Protein AF-0000000087275016 (afdb_homodimer)

Organism: Triticum turgidum subsp. durum (NCBI:txid4567)

Solvent-accessible surface area (backbone atoms only — not comparable to full-atom values): 24803 Å² total; per-residue (Å²): 133,80,79,69,76,72,73,69,69,80,67,34,17,30,81,86,66,43,76,57,46,81,90,62,28,23,41,68,81,20,29,52,20,44,38,41,22,47,18,24,41,38,20,22,51,48,24,50,64,70,46,42,41,56,41,35,29,57,52,32,39,38,55,64,70,57,16,50,46,51,47,40,49,46,55,31,45,19,39,54,33,22,61,49,23,42,50,45,16,44,30,68,57,8,34,69,51,35,32,53,55,22,45,50,40,20,31,52,11,26,46,46,41,15,50,42,57,60,36,68,87,40,40,33,72,88,44,64,66,74,55,41,67,77,69,57,58,46,46,56,67,69,36,39,48,54,49,50,52,18,51,49,31,29,24,51,8,50,6,25,21,52,48,26,49,58,50,43,37,48,49,18,48,47,68,86,35,52,27,58,60,52,46,51,46,54,53,48,42,51,49,29,45,36,50,12,42,34,47,8,44,61,48,42,38,47,46,23,74,72,68,31,58,26,54,33,29,42,50,24,22,49,31,31,47,52,11,50,50,30,43,58,71,23,41,84,21,35,34,36,58,68,42,75,40,74,59,59,66,61,60,53,50,54,54,52,50,56,70,70,95,134,80,77,69,76,72,72,70,72,80,66,37,17,31,81,84,66,44,76,57,46,80,90,62,27,23,42,68,79,19,29,53,22,44,38,41,23,47,20,24,40,38,20,24,50,46,26,51,62,70,47,41,42,57,41,34,27,55,53,33,39,37,55,63,70,56,17,51,47,50,47,39,48,46,55,32,45,19,38,53,33,21,60,49,24,42,51,45,15,43,29,69,58,8,36,69,52,35,32,54,55,23,45,49,40,20,31,50,11,27,47,45,42,14,52,44,56,59,37,68,88,41,41,32,70,90,41,66,65,74,52,43,68,78,70,56,56,48,46,55,67,71,37,40,46,54,50,51,50,16,49,50,31,28,24,50,8,50,7,25,21,52,46,26,49,58,51,43,38,48,49,19,47,48,70,85,35,51,27,57,59,51,46,52,48,55,53,46,43,51,49,28,46,35,49,13,41,34,46,8,44,62,49,42,38,47,45,22,73,73,68,32,58,26,55,32,29,41,52,25,22,50,30,31,48,52,12,50,50,30,44,59,70,22,41,84,20,35,35,37,57,68,41,78,39,74,58,58,65,63,59,54,51,53,55,51,50,57,72,69,96

Structure (mmCIF, N/CA/C/O backbone):
data_AF-0000000087275016-model_v1
#
loop_
_entity.id
_entity.type
_entity.pdbx_description
1 polymer 'Uncharacterized protein'
#
loop_
_atom_site.group_PDB
_atom_site.id
_atom_site.type_symbol
_atom_site.label_atom_id
_atom_site.label_alt_id
_atom_site.label_comp_id
_atom_site.label_asym_id
_atom_site.label_entity_id
_atom_site.label_seq_id
_atom_site.pdbx_PDB_ins_code
_atom_site.Cartn_x
_atom_site.Cartn_y
_atom_site.Cartn_z
_atom_site.occupancy
_atom_site.B_iso_or_equiv
_atom_site.auth_seq_id
_atom_site.auth_comp_id
_atom_site.auth_asym_id
_atom_site.auth_atom_id
_atom_site.pdbx_PDB_model_num
ATOM 1 N N . MET A 1 1 ? -14.906 48.719 -1.878 1 27.31 1 MET A N 1
ATOM 2 C CA . MET A 1 1 ? -15.641 47.531 -1.493 1 27.31 1 MET A CA 1
ATOM 3 C C . MET A 1 1 ? -14.688 46.375 -1.229 1 27.31 1 MET A C 1
ATOM 5 O O . MET A 1 1 ? -13.93 45.969 -2.113 1 27.31 1 MET A O 1
ATOM 9 N N . ASP A 1 2 ? -14.109 46.25 -0.047 1 27.53 2 ASP A N 1
ATOM 10 C CA . ASP A 1 2 ? -13.055 45.438 0.555 1 27.53 2 ASP A CA 1
ATOM 11 C C . ASP A 1 2 ? -13.312 43.938 0.348 1 27.53 2 ASP A C 1
ATOM 13 O O . ASP A 1 2 ? -14.352 43.438 0.75 1 27.53 2 ASP A O 1
ATOM 17 N N . VAL A 1 3 ? -13.039 43.406 -0.746 1 32.91 3 VAL A N 1
ATOM 18 C CA . VAL A 1 3 ? -13.117 42 -1.053 1 32.91 3 VAL A CA 1
ATOM 19 C C . VAL A 1 3 ? -12.625 41.188 0.146 1 32.91 3 VAL A C 1
ATOM 21 O O . VAL A 1 3 ? -11.43 41.125 0.427 1 32.91 3 VAL A O 1
ATOM 24 N N . GLU A 1 4 ? -13.188 41.375 1.378 1 32.53 4 GLU A N 1
ATOM 25 C CA . GLU A 1 4 ? -13.023 40.5 2.527 1 32.53 4 GLU A CA 1
ATOM 26 C C . GLU A 1 4 ? -12.945 39.031 2.09 1 32.53 4 GLU A C 1
ATOM 28 O O . GLU A 1 4 ? -13.898 38.5 1.509 1 32.53 4 GLU A O 1
ATOM 33 N N . SER A 1 5 ? -11.891 38.625 1.49 1 34.88 5 SER A N 1
ATOM 34 C CA . SER A 1 5 ? -11.555 37.25 1.183 1 34.88 5 SER A CA 1
ATOM 35 C C . SER A 1 5 ? -12.188 36.281 2.189 1 34.88 5 SER A C 1
ATOM 37 O O . SER A 1 5 ? -11.82 36.281 3.367 1 34.88 5 SER A O 1
ATOM 39 N N . SER A 1 6 ? -13.461 36.188 2.357 1 35.12 6 SER A N 1
ATOM 40 C CA . SER A 1 6 ? -14.273 35.25 3.143 1 35.12 6 SER A CA 1
ATOM 41 C C . SER A 1 6 ? -13.586 33.906 3.277 1 35.12 6 SER A C 1
ATOM 43 O O . SER A 1 6 ? -13.594 33.094 2.34 1 35.12 6 SER A O 1
ATOM 45 N N . ALA A 1 7 ? -12.414 33.812 3.617 1 39.22 7 ALA A N 1
ATOM 46 C CA . ALA A 1 7 ? -11.883 32.594 4.211 1 39.22 7 ALA A CA 1
ATOM 47 C C . ALA A 1 7 ? -12.977 31.828 4.938 1 39.22 7 ALA A C 1
ATOM 49 O O . ALA A 1 7 ? -13.367 32.188 6.051 1 39.22 7 ALA A O 1
ATOM 50 N N . ALA A 1 8 ? -14.023 31.516 4.363 1 40.09 8 ALA A N 1
ATOM 51 C CA . ALA A 1 8 ? -15.102 30.672 4.887 1 40.09 8 ALA A CA 1
ATOM 52 C C . ALA A 1 8 ? -14.562 29.641 5.883 1 40.09 8 ALA A C 1
ATOM 54 O O . ALA A 1 8 ? -13.703 28.828 5.535 1 40.09 8 ALA A O 1
ATOM 55 N N . HIS A 1 9 ? -14.273 29.891 7.039 1 47.38 9 HIS A N 1
ATOM 56 C CA . HIS A 1 9 ? -13.953 29.062 8.195 1 47.38 9 HIS A CA 1
ATOM 57 C C . HIS A 1 9 ? -14.688 27.734 8.125 1 47.38 9 HIS A C 1
ATOM 59 O O . HIS A 1 9 ? -15.898 27.672 8.328 1 47.38 9 HIS A O 1
ATOM 65 N N . GLU A 1 10 ? -14.414 26.984 7.098 1 56.59 10 GLU A N 1
ATOM 66 C CA . GLU A 1 10 ? -15.047 25.672 6.961 1 56.59 10 GLU A CA 1
ATOM 67 C C . GLU A 1 10 ? -15.25 25.016 8.32 1 56.59 10 GLU A C 1
ATOM 69 O O . GLU A 1 10 ? -14.289 24.703 9.023 1 56.59 10 GLU A O 1
ATOM 74 N N . VAL A 1 11 ? -16.312 25.391 8.977 1 67.38 11 VAL A N 1
ATOM 75 C CA . VAL A 1 11 ? -16.734 24.969 10.312 1 67.38 11 VAL A CA 1
ATOM 76 C C . VAL A 1 11 ? -16.875 23.453 10.344 1 67.38 11 VAL A C 1
ATOM 78 O O . VAL A 1 11 ? -17.625 22.875 9.555 1 67.38 11 VAL A O 1
ATOM 81 N N . SER A 1 12 ? -16.016 22.781 10.953 1 80.94 12 SER A N 1
ATOM 82 C CA . SER A 1 12 ? -16.109 21.344 11.219 1 80.94 12 SER A CA 1
ATOM 83 C C . SER A 1 12 ? -17.281 21.031 12.156 1 80.94 12 SER A C 1
ATOM 85 O O . SER A 1 12 ? -17.672 21.875 12.961 1 80.94 12 SER A O 1
ATOM 87 N N . VAL A 1 13 ? -17.984 19.953 11.852 1 83.94 13 VAL A N 1
ATOM 88 C CA . VAL A 1 13 ? -19.141 19.562 12.641 1 83.94 13 VAL A CA 1
ATOM 89 C C . VAL A 1 13 ? -18.906 18.172 13.25 1 83.94 13 VAL A C 1
ATOM 91 O O . VAL A 1 13 ? -18.062 17.422 12.773 1 83.94 13 VAL A O 1
ATOM 94 N N . ASP A 1 14 ? -19.594 17.922 14.344 1 83.5 14 ASP A N 1
ATOM 95 C CA . ASP A 1 14 ? -19.531 16.594 14.93 1 83.5 14 ASP A CA 1
ATOM 96 C C . ASP A 1 14 ? -20.406 15.609 14.164 1 83.5 14 ASP A C 1
ATOM 98 O O . ASP A 1 14 ? -20.922 15.938 13.094 1 83.5 14 ASP A O 1
ATOM 102 N N . TRP A 1 15 ? -20.5 14.398 14.68 1 80.75 15 TRP A N 1
ATOM 103 C CA . TRP A 1 15 ? -21.188 13.359 13.93 1 80.75 15 TRP A CA 1
ATOM 104 C C . TRP A 1 15 ? -22.688 13.633 13.883 1 80.75 15 TRP A C 1
ATOM 106 O O . TRP A 1 15 ? -23.391 13.102 13.016 1 80.75 15 TRP A O 1
ATOM 116 N N . ARG A 1 16 ? -23.125 14.477 14.75 1 78 16 ARG A N 1
ATOM 117 C CA . ARG A 1 16 ? -24.531 14.844 14.773 1 78 16 ARG A CA 1
ATOM 118 C C . ARG A 1 16 ? -24.797 16.109 13.969 1 78 16 ARG A C 1
ATOM 120 O O . ARG A 1 16 ? -25.922 16.594 13.898 1 78 16 ARG A O 1
ATOM 127 N N . GLY A 1 17 ? -23.781 16.688 13.453 1 79.94 17 GLY A N 1
ATOM 128 C CA . GLY A 1 17 ? -23.938 17.875 12.625 1 79.94 17 GLY A CA 1
ATOM 129 C C . GLY A 1 17 ? -23.812 19.172 13.414 1 79.94 17 GLY A C 1
ATOM 130 O O . GLY A 1 17 ? -24.141 20.25 12.906 1 79.94 17 GLY A O 1
ATOM 131 N N . ARG A 1 18 ? -23.453 19.078 14.711 1 82.69 18 ARG A N 1
ATOM 132 C CA . ARG A 1 18 ? -23.281 20.25 15.555 1 82.69 18 ARG A CA 1
ATOM 133 C C . ARG A 1 18 ? -21.859 20.797 15.445 1 82.69 18 ARG A C 1
ATOM 135 O O . ARG A 1 18 ? -20.922 20.047 15.133 1 82.69 18 ARG A O 1
ATOM 142 N N . PRO A 1 19 ? -21.734 22.078 15.609 1 85.44 19 PRO A N 1
ATOM 143 C CA . PRO A 1 19 ? -20.391 22.656 15.531 1 85.44 19 PRO A CA 1
ATOM 144 C C . PRO A 1 19 ? -19.422 22.031 16.531 1 85.44 19 PRO A C 1
ATOM 146 O O . PRO A 1 19 ? -19.812 21.703 17.656 1 85.44 19 PRO A O 1
ATOM 149 N N . CYS A 1 20 ? -18.188 21.922 16.156 1 86.19 20 CYS A N 1
ATOM 150 C CA . CYS A 1 20 ? -17.172 21.266 16.969 1 86.19 20 CYS A CA 1
ATOM 151 C C . CYS A 1 20 ? -16.656 22.203 18.062 1 86.19 20 CYS A C 1
ATOM 153 O O . CYS A 1 20 ? -16.609 23.422 17.875 1 86.19 20 CYS A O 1
ATOM 155 N N . GLU A 1 21 ? -16.312 21.609 19.141 1 83.94 21 GLU A N 1
ATOM 156 C CA . GLU A 1 21 ? -15.656 22.312 20.234 1 83.94 21 GLU A CA 1
ATOM 157 C C . GLU A 1 21 ? -14.156 22.031 20.25 1 83.94 21 GLU A C 1
ATOM 159 O O . GLU A 1 21 ? -13.742 20.875 20.281 1 83.94 21 GLU A O 1
ATOM 164 N N . PRO A 1 22 ? -13.352 22.984 20.156 1 75.81 22 PRO A N 1
ATOM 165 C CA . PRO A 1 22 ? -11.898 22.812 20.062 1 75.81 22 PRO A CA 1
ATOM 166 C C . PRO A 1 22 ? -11.344 21.906 21.156 1 75.81 22 PRO A C 1
ATOM 168 O O . PRO A 1 22 ? -10.414 21.141 20.906 1 75.81 22 PRO A O 1
ATOM 171 N N . GLY A 1 23 ? -11.789 21.891 22.312 1 77.5 23 GLY A N 1
ATOM 172 C CA . GLY A 1 23 ? -11.25 21.078 23.391 1 77.5 23 GLY A CA 1
ATOM 173 C C . GLY A 1 23 ? -11.797 19.656 23.406 1 77.5 23 GLY A C 1
ATOM 174 O O . GLY A 1 23 ? -11.188 18.75 23.984 1 77.5 23 GLY A O 1
ATOM 175 N N . ARG A 1 24 ? -12.773 19.469 22.719 1 85.31 24 ARG A N 1
ATOM 176 C CA . ARG A 1 24 ? -13.438 18.172 22.797 1 85.31 24 ARG A CA 1
ATOM 177 C C . ARG A 1 24 ? -13.297 17.391 21.5 1 85.31 24 ARG A C 1
ATOM 179 O O . ARG A 1 24 ? -13.297 16.156 21.484 1 85.31 24 ARG A O 1
ATOM 186 N N . HIS A 1 25 ? -13.133 18.125 20.484 1 90.81 25 HIS A N 1
ATOM 187 C CA . HIS A 1 25 ? -13.133 17.469 19.172 1 90.81 25 HIS A CA 1
ATOM 188 C C . HIS A 1 25 ? -11.812 17.688 18.453 1 90.81 25 HIS A C 1
ATOM 190 O O . HIS A 1 25 ? -11.25 18.781 18.484 1 90.81 25 HIS A O 1
ATOM 196 N N . GLY A 1 26 ? -11.398 16.531 17.906 1 89.56 26 GLY A N 1
ATOM 197 C CA . GLY A 1 26 ? -10.203 16.641 17.094 1 89.56 26 GLY A CA 1
ATOM 198 C C . GLY A 1 26 ? -8.93 16.297 17.844 1 89.56 26 GLY A C 1
ATOM 199 O O . GLY A 1 26 ? -8.984 15.734 18.938 1 89.56 26 GLY A O 1
ATOM 200 N N . GLY A 1 27 ? -7.816 16.5 17.109 1 89.69 27 GLY A N 1
ATOM 201 C CA . GLY A 1 27 ? -6.52 16.203 17.688 1 89.69 27 GLY A CA 1
ATOM 202 C C . GLY A 1 27 ? -6.16 14.727 17.656 1 89.69 27 GLY A C 1
ATOM 203 O O . GLY A 1 27 ? -6.805 13.953 16.938 1 89.69 27 GLY A O 1
ATOM 204 N N . MET A 1 28 ? -5.164 14.445 18.391 1 90.38 28 MET A N 1
ATOM 205 C CA . MET A 1 28 ? -4.66 13.078 18.375 1 90.38 28 MET A CA 1
ATOM 206 C C . MET A 1 28 ? -5.652 12.125 19.047 1 90.38 28 MET A C 1
ATOM 208 O O . MET A 1 28 ? -5.738 10.953 18.688 1 90.38 28 MET A O 1
ATOM 212 N N . ARG A 1 29 ? -6.43 12.641 19.953 1 92.31 29 ARG A N 1
ATOM 213 C CA . ARG A 1 29 ? -7.426 11.828 20.641 1 92.31 29 ARG A CA 1
ATOM 214 C C . ARG A 1 29 ? -8.445 11.258 19.656 1 92.31 29 ARG A C 1
ATOM 216 O O . ARG A 1 29 ? -8.875 10.117 19.797 1 92.31 29 ARG A O 1
ATOM 223 N N . ALA A 1 30 ? -8.797 11.977 18.688 1 94.31 30 ALA A N 1
ATOM 224 C CA . ALA A 1 30 ? -9.727 11.539 17.656 1 94.31 30 ALA A CA 1
ATOM 225 C C . ALA A 1 30 ? -8.992 10.758 16.562 1 94.31 30 ALA A C 1
ATOM 227 O O . ALA A 1 30 ? -9.477 9.719 16.109 1 94.31 30 ALA A O 1
ATOM 228 N N . ALA A 1 31 ? -7.832 11.18 16.234 1 94.31 31 ALA A N 1
ATOM 229 C CA . ALA A 1 31 ? -7.094 10.648 15.086 1 94.31 31 ALA A CA 1
ATOM 230 C C . ALA A 1 31 ? -6.617 9.219 15.359 1 94.31 31 ALA A C 1
ATOM 232 O O . ALA A 1 31 ? -6.414 8.445 14.43 1 94.31 31 ALA A O 1
ATOM 233 N N . VAL A 1 32 ? -6.477 8.844 16.609 1 95.75 32 VAL A N 1
ATOM 234 C CA . VAL A 1 32 ? -5.992 7.516 16.953 1 95.75 32 VAL A CA 1
ATOM 235 C C . VAL A 1 32 ? -7.008 6.461 16.516 1 95.75 32 VAL A C 1
ATOM 237 O O . VAL A 1 32 ? -6.641 5.336 16.188 1 95.75 32 VAL A O 1
ATOM 240 N N . PHE A 1 33 ? -8.258 6.773 16.5 1 97.12 33 PHE A N 1
ATOM 241 C CA . PHE A 1 33 ? -9.289 5.84 16.078 1 97.12 33 PHE A CA 1
ATOM 242 C C . PHE A 1 33 ? -9.234 5.613 14.57 1 97.12 33 PHE A C 1
ATOM 244 O O . PHE A 1 33 ? -9.562 4.527 14.086 1 97.12 33 PHE A O 1
ATOM 251 N N . VAL A 1 34 ? -8.82 6.625 13.859 1 97 34 VAL A N 1
ATOM 252 C CA . VAL A 1 34 ? -8.641 6.5 12.422 1 97 34 VAL A CA 1
ATOM 253 C C . VAL A 1 34 ? -7.438 5.602 12.133 1 97 34 VAL A C 1
ATOM 255 O O . VAL A 1 34 ? -7.48 4.773 11.211 1 97 34 VAL A O 1
ATOM 258 N N . LEU A 1 35 ? -6.41 5.734 12.953 1 97 35 LEU A N 1
ATOM 259 C CA . LEU A 1 35 ? -5.254 4.855 12.82 1 97 35 LEU A CA 1
ATOM 260 C C . LEU A 1 35 ? -5.648 3.4 13.055 1 97 35 LEU A C 1
ATOM 262 O O . LEU A 1 35 ? -5.102 2.496 12.414 1 97 35 LEU A O 1
ATOM 266 N N . GLY A 1 36 ? -6.574 3.252 13.945 1 97.44 36 GLY A N 1
ATOM 267 C CA . GLY A 1 36 ? -7.039 1.907 14.242 1 97.44 36 GLY A CA 1
ATOM 268 C C . GLY A 1 36 ? -7.695 1.224 13.055 1 97.44 36 GLY A C 1
ATOM 269 O O . GLY A 1 36 ? -7.336 0.097 12.711 1 97.44 36 GLY A O 1
ATOM 270 N N . ILE A 1 37 ? -8.609 1.886 12.414 1 98.06 37 ILE A N 1
ATOM 271 C CA . ILE A 1 37 ? -9.273 1.249 11.289 1 98.06 37 ILE A CA 1
ATOM 272 C C . ILE A 1 37 ? -8.289 1.071 10.133 1 98.06 37 ILE A C 1
ATOM 274 O O . ILE A 1 37 ? -8.367 0.091 9.391 1 98.06 37 ILE A O 1
ATOM 278 N N . GLN A 1 38 ? -7.387 1.955 10.055 1 97.44 38 GLN A N 1
ATOM 279 C CA . GLN A 1 38 ? -6.371 1.818 9.016 1 97.44 38 GLN A CA 1
ATOM 280 C C . GLN A 1 38 ? -5.566 0.534 9.195 1 97.44 38 GLN A C 1
ATOM 282 O O . GLN A 1 38 ? -5.395 -0.237 8.25 1 97.44 38 GLN A O 1
ATOM 287 N N . ALA A 1 39 ? -5.133 0.303 10.344 1 97.25 39 ALA A N 1
ATOM 288 C CA . ALA A 1 39 ? -4.32 -0.879 10.617 1 97.25 39 ALA A CA 1
ATOM 289 C C . ALA A 1 39 ? -5.105 -2.158 10.352 1 97.25 39 ALA A C 1
ATOM 291 O O . ALA A 1 39 ? -4.613 -3.072 9.688 1 97.25 39 ALA A O 1
ATOM 292 N N . PHE A 1 40 ? -6.293 -2.166 10.781 1 97.81 40 PHE A N 1
ATOM 293 C CA . PHE A 1 40 ? -7.098 -3.375 10.672 1 97.81 40 PHE A CA 1
ATOM 294 C C . PHE A 1 40 ? -7.527 -3.607 9.227 1 97.81 40 PHE A C 1
ATOM 296 O O . PHE A 1 40 ? -7.582 -4.75 8.766 1 97.81 40 PHE A O 1
ATOM 303 N N . GLU A 1 41 ? -7.867 -2.58 8.586 1 97.81 41 GLU A N 1
ATOM 304 C CA . GLU A 1 41 ? -8.258 -2.709 7.184 1 97.81 41 GLU A CA 1
ATOM 305 C C . GLU A 1 41 ? -7.102 -3.201 6.324 1 97.81 41 GLU A C 1
ATOM 307 O O . GLU A 1 41 ? -7.281 -4.062 5.461 1 97.81 41 GLU A O 1
ATOM 312 N N . ILE A 1 42 ? -5.926 -2.666 6.559 1 97.12 42 ILE A N 1
ATOM 313 C CA . ILE A 1 42 ? -4.75 -3.076 5.801 1 97.12 42 ILE A CA 1
ATOM 314 C C . ILE A 1 42 ? -4.426 -4.539 6.094 1 97.12 42 ILE A C 1
ATOM 316 O O . ILE A 1 42 ? -4.082 -5.301 5.188 1 97.12 42 ILE A O 1
ATOM 320 N N . MET A 1 43 ? -4.531 -4.859 7.32 1 96.62 43 MET A N 1
ATOM 321 C CA . MET A 1 43 ? -4.309 -6.246 7.711 1 96.62 43 MET A CA 1
ATOM 322 C C . MET A 1 43 ? -5.242 -7.184 6.957 1 96.62 43 MET A C 1
ATOM 324 O O . MET A 1 43 ? -4.809 -8.211 6.43 1 96.62 43 MET A O 1
ATOM 328 N N . ALA A 1 44 ? -6.461 -6.801 6.891 1 96.25 44 ALA A N 1
ATOM 329 C CA . ALA A 1 44 ? -7.48 -7.637 6.254 1 96.25 44 ALA A CA 1
ATOM 330 C C . ALA A 1 44 ? -7.238 -7.746 4.75 1 96.25 44 ALA A C 1
ATOM 332 O O . ALA A 1 44 ? -7.207 -8.844 4.199 1 96.25 44 ALA A O 1
ATOM 333 N N . ILE A 1 45 ? -7.023 -6.672 4.121 1 95.88 45 ILE A N 1
ATOM 334 C CA . ILE A 1 45 ? -6.945 -6.633 2.664 1 95.88 45 ILE A CA 1
ATOM 335 C C . ILE A 1 45 ? -5.613 -7.223 2.203 1 95.88 45 ILE A C 1
ATOM 337 O O . ILE A 1 45 ? -5.547 -7.898 1.175 1 95.88 45 ILE A O 1
ATOM 341 N N . ALA A 1 46 ? -4.574 -6.953 2.893 1 93.88 46 ALA A N 1
ATOM 342 C CA . ALA A 1 46 ? -3.258 -7.465 2.52 1 93.88 46 ALA A CA 1
ATOM 343 C C . ALA A 1 46 ? -3.219 -8.984 2.594 1 93.88 46 ALA A C 1
ATOM 345 O O . ALA A 1 46 ? -2.621 -9.641 1.736 1 93.88 46 ALA A O 1
ATOM 346 N N . ALA A 1 47 ? -3.812 -9.477 3.576 1 90.44 47 ALA A N 1
ATOM 347 C CA . ALA A 1 47 ? -3.834 -10.922 3.734 1 90.44 47 ALA A CA 1
ATOM 348 C C . ALA A 1 47 ? -4.582 -11.594 2.584 1 90.44 47 ALA A C 1
ATOM 350 O O . ALA A 1 47 ? -4.094 -12.555 1.995 1 90.44 47 ALA A O 1
ATOM 351 N N . VAL A 1 48 ? -5.691 -11.07 2.262 1 89.62 48 VAL A N 1
ATOM 352 C CA . VAL A 1 48 ? -6.516 -11.633 1.193 1 89.62 48 VAL A CA 1
ATOM 353 C C . VAL A 1 48 ? -5.816 -11.445 -0.151 1 89.62 48 VAL A C 1
ATOM 355 O O . VAL A 1 48 ? -5.766 -12.367 -0.966 1 89.62 48 VAL A O 1
ATOM 358 N N . GLY A 1 49 ? -5.23 -10.281 -0.321 1 89.88 49 GLY A N 1
ATOM 359 C CA . GLY A 1 49 ? -4.539 -10.008 -1.57 1 89.88 49 GLY A CA 1
ATOM 360 C C . GLY A 1 49 ? -3.359 -10.93 -1.814 1 89.88 49 GLY A C 1
ATOM 361 O O . GLY A 1 49 ? -3.121 -11.352 -2.947 1 89.88 49 GLY A O 1
ATOM 362 N N . ASN A 1 50 ? -2.699 -11.266 -0.804 1 87 50 ASN A N 1
ATOM 363 C CA . ASN A 1 50 ? -1.495 -12.078 -0.928 1 87 50 ASN A CA 1
ATOM 364 C C . ASN A 1 50 ? -1.832 -13.539 -1.218 1 87 50 ASN A C 1
ATOM 366 O O . ASN A 1 50 ? -1.08 -14.227 -1.91 1 87 50 ASN A O 1
ATOM 370 N N . ASN A 1 51 ? -2.934 -14.047 -0.774 1 87 51 ASN A N 1
ATOM 371 C CA . ASN A 1 51 ? -3.258 -15.461 -0.93 1 87 51 ASN A CA 1
ATOM 372 C C . ASN A 1 51 ? -4.324 -15.68 -2.002 1 87 51 ASN A C 1
ATOM 374 O O . ASN A 1 51 ? -4.746 -16.812 -2.244 1 87 51 ASN A O 1
ATOM 378 N N . LEU A 1 52 ? -4.699 -14.672 -2.635 1 89.88 52 LEU A N 1
ATOM 379 C CA . LEU A 1 52 ? -5.793 -14.758 -3.592 1 89.88 52 LEU A CA 1
ATOM 380 C C . LEU A 1 52 ? -5.422 -15.664 -4.762 1 89.88 52 LEU A C 1
ATOM 382 O O . LEU A 1 52 ? -6.242 -16.453 -5.227 1 89.88 52 LEU A O 1
ATOM 386 N N . ILE A 1 53 ? -4.207 -15.586 -5.184 1 87.94 53 ILE A N 1
ATOM 387 C CA . ILE A 1 53 ? -3.803 -16.375 -6.34 1 87.94 53 ILE A CA 1
ATOM 388 C C . ILE A 1 53 ? -3.803 -17.859 -5.98 1 87.94 53 ILE A C 1
ATOM 390 O O . ILE A 1 53 ? -4.188 -18.703 -6.793 1 87.94 53 ILE A O 1
ATOM 394 N N . THR A 1 54 ? -3.369 -18.234 -4.812 1 85.56 54 THR A N 1
ATOM 395 C CA . THR A 1 54 ? -3.365 -19.625 -4.379 1 85.56 54 THR A CA 1
ATOM 396 C C . THR A 1 54 ? -4.789 -20.156 -4.246 1 85.56 54 THR A C 1
ATOM 398 O O . THR A 1 54 ? -5.051 -21.328 -4.523 1 85.56 54 THR A O 1
ATOM 401 N N . TYR A 1 55 ? -5.664 -19.344 -3.887 1 87.62 55 TYR A N 1
ATOM 402 C CA . TYR A 1 55 ? -7.059 -19.75 -3.754 1 87.62 55 TYR A CA 1
ATOM 403 C C . TYR A 1 55 ? -7.699 -19.953 -5.121 1 87.62 55 TYR A C 1
ATOM 405 O O . TYR A 1 55 ? -8.352 -20.969 -5.359 1 87.62 55 TYR A O 1
ATOM 413 N N . VAL A 1 56 ? -7.504 -19.016 -5.996 1 88.12 56 VAL A N 1
ATOM 414 C CA . VAL A 1 56 ? -8.141 -19.062 -7.309 1 88.12 56 VAL A CA 1
ATOM 415 C C . VAL A 1 56 ? -7.531 -20.188 -8.141 1 88.12 56 VAL A C 1
ATOM 417 O O . VAL A 1 56 ? -8.25 -20.922 -8.828 1 88.12 56 VAL A O 1
ATOM 420 N N . PHE A 1 57 ? -6.266 -20.328 -7.969 1 84.81 57 PHE A N 1
ATOM 421 C CA . PHE A 1 57 ? -5.578 -21.391 -8.703 1 84.81 57 PHE A CA 1
ATOM 422 C C . PHE A 1 57 ? -5.773 -22.734 -8.016 1 84.81 57 PHE A C 1
ATOM 424 O O . PHE A 1 57 ? -6.168 -23.703 -8.656 1 84.81 57 PHE A O 1
ATOM 431 N N . GLY A 1 58 ? -5.609 -22.781 -6.77 1 81.38 58 GLY A N 1
ATOM 432 C CA . GLY A 1 58 ? -5.578 -24.047 -6.035 1 81.38 58 GLY A CA 1
ATOM 433 C C . GLY A 1 58 ? -6.961 -24.562 -5.684 1 81.38 58 GLY A C 1
ATOM 434 O O . GLY A 1 58 ? -7.219 -25.766 -5.781 1 81.38 58 GLY A O 1
ATOM 435 N N . GLU A 1 59 ? -7.816 -23.719 -5.297 1 80.94 59 GLU A N 1
ATOM 436 C CA . GLU A 1 59 ? -9.109 -24.172 -4.785 1 80.94 59 GLU A CA 1
ATOM 437 C C . GLU A 1 59 ? -10.203 -23.984 -5.832 1 80.94 59 GLU A C 1
ATOM 439 O O . GLU A 1 59 ? -11.102 -24.828 -5.949 1 80.94 59 GLU A O 1
ATOM 444 N N . MET A 1 60 ? -10.133 -22.953 -6.598 1 83.81 60 MET A N 1
ATOM 445 C CA . MET A 1 60 ? -11.164 -22.719 -7.605 1 83.81 60 MET A CA 1
ATOM 446 C C . MET A 1 60 ? -10.758 -23.297 -8.953 1 83.81 60 MET A C 1
ATOM 448 O O . MET A 1 60 ? -11.547 -23.312 -9.898 1 83.81 60 MET A O 1
ATOM 452 N N . HIS A 1 61 ? -9.492 -23.688 -9.156 1 82.5 61 HIS A N 1
ATOM 453 C CA . HIS A 1 61 ? -8.953 -24.453 -10.266 1 82.5 61 HIS A CA 1
ATOM 454 C C . HIS A 1 61 ? -8.938 -23.641 -11.555 1 82.5 61 HIS A C 1
ATOM 456 O O . HIS A 1 61 ? -9.195 -24.172 -12.633 1 82.5 61 HIS A O 1
ATOM 462 N N . PHE A 1 62 ? -8.727 -22.359 -11.406 1 83.75 62 PHE A N 1
ATOM 463 C CA . PHE A 1 62 ? -8.453 -21.547 -12.578 1 83.75 62 PHE A CA 1
ATOM 464 C C . PHE A 1 62 ? -7.016 -21.719 -13.047 1 83.75 62 PHE A C 1
ATOM 466 O O . PHE A 1 62 ? -6.125 -22.016 -12.242 1 83.75 62 PHE A O 1
ATOM 473 N N . PRO A 1 63 ? -6.875 -21.594 -14.336 1 83.5 63 PRO A N 1
ATOM 474 C CA . PRO A 1 63 ? -5.484 -21.594 -14.789 1 83.5 63 PRO A CA 1
ATOM 475 C C . PRO A 1 63 ? -4.676 -20.438 -14.18 1 83.5 63 PRO A C 1
ATOM 477 O O . PRO A 1 63 ? -5.246 -19.438 -13.758 1 83.5 63 PRO A O 1
ATOM 480 N N . LEU A 1 64 ? -3.406 -20.625 -14.109 1 82.38 64 LEU A N 1
ATOM 481 C CA . LEU A 1 64 ? -2.52 -19.672 -13.453 1 82.38 64 LEU A CA 1
ATOM 482 C C . LEU A 1 64 ? -2.65 -18.281 -14.07 1 82.38 64 LEU A C 1
ATOM 484 O O . LEU A 1 64 ? -2.678 -17.281 -13.359 1 82.38 64 LEU A O 1
ATOM 488 N N . SER A 1 65 ? -2.736 -18.234 -15.367 1 82.81 65 SER A N 1
ATOM 489 C CA . SER A 1 65 ? -2.85 -16.953 -16.047 1 82.81 65 SER A CA 1
ATOM 490 C C . SER A 1 65 ? -4.129 -16.219 -15.656 1 82.81 65 SER A C 1
ATOM 492 O O . SER A 1 65 ? -4.113 -15.016 -15.43 1 82.81 65 SER A O 1
ATOM 494 N N . GLU A 1 66 ? -5.207 -16.938 -15.531 1 87.06 66 GLU A N 1
ATOM 495 C CA . GLU A 1 66 ? -6.477 -16.344 -15.117 1 87.06 66 GLU A CA 1
ATOM 496 C C . GLU A 1 66 ? -6.449 -15.945 -13.648 1 87.06 66 GLU A C 1
ATOM 498 O O . GLU A 1 66 ? -7 -14.906 -13.273 1 87.06 66 GLU A O 1
ATOM 503 N N . ALA A 1 67 ? -5.816 -16.797 -12.883 1 89.75 67 ALA A N 1
ATOM 504 C CA . ALA A 1 67 ? -5.691 -16.469 -11.461 1 89.75 67 ALA A CA 1
ATOM 505 C C . ALA A 1 67 ? -4.906 -15.188 -11.25 1 89.75 67 ALA A C 1
ATOM 507 O O . ALA A 1 67 ? -5.293 -14.336 -10.445 1 89.75 67 ALA A O 1
ATOM 508 N N . ALA A 1 68 ? -3.84 -15.062 -12.016 1 86.75 68 ALA A N 1
ATOM 509 C CA . ALA A 1 68 ? -3.029 -13.852 -11.953 1 86.75 68 ALA A CA 1
ATOM 510 C C . ALA A 1 68 ? -3.832 -12.633 -12.391 1 86.75 68 ALA A C 1
ATOM 512 O O . ALA A 1 68 ? -3.715 -11.555 -11.797 1 86.75 68 ALA A O 1
ATOM 513 N N . ASN A 1 69 ? -4.648 -12.82 -13.359 1 89.94 69 ASN A N 1
ATOM 514 C CA . ASN A 1 69 ? -5.496 -11.734 -13.852 1 89.94 69 ASN A CA 1
ATOM 515 C C . ASN A 1 69 ? -6.539 -11.328 -12.812 1 89.94 69 ASN A C 1
ATOM 517 O O . ASN A 1 69 ? -6.871 -10.148 -12.695 1 89.94 69 ASN A O 1
ATOM 521 N N . VAL A 1 70 ? -7.062 -12.312 -12.148 1 91.75 70 VAL A N 1
ATOM 522 C CA . VAL A 1 70 ? -8.047 -12.039 -11.102 1 91.75 70 VAL A CA 1
ATOM 523 C C . VAL A 1 70 ? -7.418 -11.156 -10.023 1 91.75 70 VAL A C 1
ATOM 525 O O . VAL A 1 70 ? -8.023 -10.172 -9.586 1 91.75 70 VAL A O 1
ATOM 528 N N . VAL A 1 71 ? -6.215 -11.492 -9.68 1 92.38 71 VAL A N 1
ATOM 529 C CA . VAL A 1 71 ? -5.523 -10.727 -8.641 1 92.38 71 VAL A CA 1
ATOM 530 C C . VAL A 1 71 ? -5.25 -9.312 -9.148 1 92.38 71 VAL A C 1
ATOM 532 O O . VAL A 1 71 ? -5.52 -8.336 -8.445 1 92.38 71 VAL A O 1
ATOM 535 N N . THR A 1 72 ? -4.754 -9.188 -10.32 1 92.31 72 THR A N 1
ATOM 536 C CA . THR A 1 72 ? -4.445 -7.898 -10.922 1 92.31 72 THR A CA 1
ATOM 537 C C . THR A 1 72 ? -5.691 -7.027 -11.008 1 92.31 72 THR A C 1
ATOM 539 O O . THR A 1 72 ? -5.656 -5.844 -10.648 1 92.31 72 THR A O 1
ATOM 542 N N . ASN A 1 73 ? -6.758 -7.617 -11.43 1 93.19 73 ASN A N 1
ATOM 543 C CA . ASN A 1 73 ? -8.008 -6.883 -11.547 1 93.19 73 ASN A CA 1
ATOM 544 C C . ASN A 1 73 ? -8.547 -6.457 -10.188 1 93.19 73 ASN A C 1
ATOM 546 O O . ASN A 1 73 ? -9.086 -5.359 -10.039 1 93.19 73 ASN A O 1
ATOM 550 N N . PHE A 1 74 ? -8.43 -7.359 -9.305 1 95 74 PHE A N 1
ATOM 551 C CA . PHE A 1 74 ? -8.883 -7.078 -7.953 1 95 74 PHE A CA 1
ATOM 552 C C . PHE A 1 74 ? -8.141 -5.875 -7.371 1 95 74 PHE A C 1
ATOM 554 O O . PHE A 1 74 ? -8.766 -4.898 -6.957 1 95 74 PHE A O 1
ATOM 561 N N . VAL A 1 75 ? -6.828 -5.871 -7.414 1 93.5 75 VAL A N 1
ATOM 562 C CA . VAL A 1 75 ? -6 -4.809 -6.852 1 93.5 75 VAL A CA 1
ATOM 563 C C . VAL A 1 75 ? -6.172 -3.533 -7.672 1 93.5 75 VAL A C 1
ATOM 565 O O . VAL A 1 75 ? -6.289 -2.439 -7.117 1 93.5 75 VAL A O 1
ATOM 568 N N . GLY A 1 76 ? -6.184 -3.723 -8.945 1 93.06 76 GLY A N 1
ATOM 569 C CA . GLY A 1 76 ? -6.418 -2.574 -9.805 1 93.06 76 GLY A CA 1
ATOM 570 C C . GLY A 1 76 ? -7.73 -1.873 -9.523 1 93.06 76 GLY A C 1
ATOM 571 O O . GLY A 1 76 ? -7.801 -0.643 -9.523 1 93.06 76 GLY A O 1
ATOM 572 N N . THR A 1 77 ? -8.734 -2.645 -9.32 1 94.88 77 THR A N 1
ATOM 573 C CA . THR A 1 77 ? -10.055 -2.092 -9.031 1 94.88 77 THR A CA 1
ATOM 574 C C . THR A 1 77 ? -10.039 -1.325 -7.711 1 94.88 77 THR A C 1
ATOM 576 O O . THR A 1 77 ? -10.672 -0.275 -7.594 1 94.88 77 THR A O 1
ATOM 579 N N . ILE A 1 78 ? -9.328 -1.802 -6.762 1 95.44 78 ILE A N 1
ATOM 580 C CA . ILE A 1 78 ? -9.219 -1.125 -5.473 1 95.44 78 ILE A CA 1
ATOM 581 C C . ILE A 1 78 ? -8.664 0.282 -5.676 1 95.44 78 ILE A C 1
ATOM 583 O O . ILE A 1 78 ? -9.227 1.258 -5.172 1 95.44 78 ILE A O 1
ATOM 587 N N . PHE A 1 79 ? -7.648 0.416 -6.457 1 94.31 79 PHE A N 1
ATOM 588 C CA . PHE A 1 79 ? -6.977 1.705 -6.57 1 94.31 79 PHE A CA 1
ATOM 589 C C . PHE A 1 79 ? -7.688 2.598 -7.582 1 94.31 79 PHE A C 1
ATOM 591 O O . PHE A 1 79 ? -7.602 3.824 -7.5 1 94.31 79 PHE A O 1
ATOM 598 N N . LEU A 1 80 ? -8.414 1.98 -8.477 1 92.31 80 LEU A N 1
ATOM 599 C CA . LEU A 1 80 ? -9.297 2.766 -9.336 1 92.31 80 LEU A CA 1
ATOM 600 C C . LEU A 1 80 ? -10.43 3.385 -8.523 1 92.31 80 LEU A C 1
ATOM 602 O O . LEU A 1 80 ? -10.719 4.578 -8.656 1 92.31 80 LEU A O 1
ATOM 606 N N . LEU A 1 81 ? -10.992 2.607 -7.684 1 94.69 81 LEU A N 1
ATOM 607 C CA . LEU A 1 81 ? -12.125 3.051 -6.879 1 94.69 81 LEU A CA 1
ATOM 608 C C . LEU A 1 81 ? -11.672 4.012 -5.785 1 94.69 81 LEU A C 1
ATOM 610 O O . LEU A 1 81 ? -12.477 4.777 -5.25 1 94.69 81 LEU A O 1
ATOM 614 N N . SER A 1 82 ? -10.422 3.902 -5.434 1 92.81 82 SER A N 1
ATOM 615 C CA . SER A 1 82 ? -9.883 4.859 -4.473 1 92.81 82 SER A CA 1
ATOM 616 C C . SER A 1 82 ? -10 6.289 -4.992 1 92.81 82 SER A C 1
ATOM 618 O O . SER A 1 82 ? -10.25 7.215 -4.219 1 92.81 82 SER A O 1
ATOM 620 N N . LEU A 1 83 ? -9.828 6.445 -6.242 1 86.94 83 LEU A N 1
ATOM 621 C CA . LEU A 1 83 ? -9.977 7.766 -6.84 1 86.94 83 LEU A CA 1
ATOM 622 C C . LEU A 1 83 ? -11.43 8.234 -6.766 1 86.94 83 LEU A C 1
ATOM 624 O O . LEU A 1 83 ? -11.695 9.406 -6.5 1 86.94 83 LEU A O 1
ATOM 628 N N . LEU A 1 84 ? -12.273 7.297 -6.883 1 87.75 84 LEU A N 1
ATOM 629 C CA . LEU A 1 84 ? -13.695 7.605 -6.84 1 87.75 84 LEU A CA 1
ATOM 630 C C . LEU A 1 84 ? -14.156 7.867 -5.406 1 87.75 84 LEU A C 1
ATOM 632 O O . LEU A 1 84 ? -15.016 8.719 -5.172 1 87.75 84 LEU A O 1
ATOM 636 N N . GLY A 1 85 ? -13.641 7.121 -4.512 1 88.94 85 GLY A N 1
ATOM 637 C CA . GLY A 1 85 ? -14.023 7.27 -3.115 1 88.94 85 GLY A CA 1
ATOM 638 C C . GLY A 1 85 ? -13.734 8.656 -2.562 1 88.94 85 GLY A C 1
ATOM 639 O O . GLY A 1 85 ? -14.539 9.203 -1.805 1 88.94 85 GLY A O 1
ATOM 640 N N . GLY A 1 86 ? -12.617 9.203 -2.943 1 86.88 86 GLY A N 1
ATOM 641 C CA . GLY A 1 86 ? -12.32 10.57 -2.555 1 86.88 86 GLY A CA 1
ATOM 642 C C . GLY A 1 86 ? -13.32 11.578 -3.098 1 86.88 86 GLY A C 1
ATOM 643 O O . GLY A 1 86 ? -13.75 12.484 -2.383 1 86.88 86 GLY A O 1
ATOM 644 N N . PHE A 1 87 ? -13.695 11.336 -4.262 1 86.06 87 PHE A N 1
ATOM 645 C CA . PHE A 1 87 ? -14.656 12.211 -4.914 1 86.06 87 PHE A CA 1
ATOM 646 C C . PHE A 1 87 ? -16.016 12.133 -4.227 1 86.06 87 PHE A C 1
ATOM 648 O O . PHE A 1 87 ? -16.656 13.164 -3.998 1 86.06 87 PHE A O 1
ATOM 655 N N . LEU A 1 88 ? -16.391 11.039 -3.902 1 88.62 88 LEU A N 1
ATOM 656 C CA . LEU A 1 88 ? -17.672 10.805 -3.266 1 88.62 88 LEU A CA 1
ATOM 657 C C . LEU A 1 88 ? -17.75 11.492 -1.907 1 88.62 88 LEU A C 1
ATOM 659 O O . LEU A 1 88 ? -18.766 12.102 -1.565 1 88.62 88 LEU A O 1
ATOM 663 N N . SER A 1 89 ? -16.734 11.383 -1.15 1 89.75 89 SER A N 1
ATOM 664 C CA . SER A 1 89 ? -16.719 11.977 0.183 1 89.75 89 SER A CA 1
ATOM 665 C C . SER A 1 89 ? -16.672 13.5 0.11 1 89.75 89 SER A C 1
ATOM 667 O O . SER A 1 89 ? -17.328 14.18 0.91 1 89.75 89 SER A O 1
ATOM 669 N N . ASP A 1 90 ? -16.016 14.023 -0.85 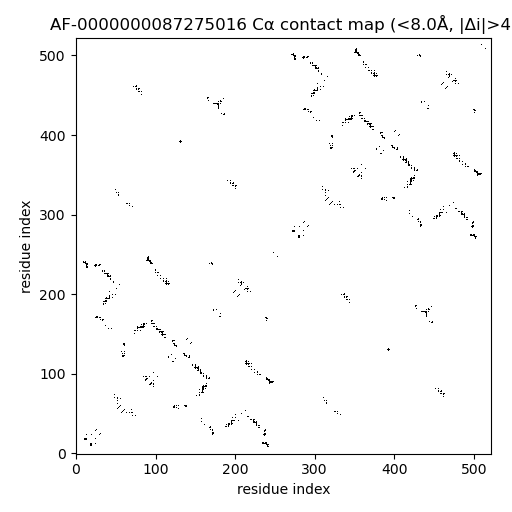1 84.69 90 ASP A N 1
ATOM 670 C CA . ASP A 1 90 ? -15.867 15.477 -0.979 1 84.69 90 ASP A CA 1
ATOM 671 C C . ASP A 1 90 ? -17.172 16.109 -1.456 1 84.69 90 ASP A C 1
ATOM 673 O O . ASP A 1 90 ? -17.516 17.219 -1.037 1 84.69 90 ASP A O 1
ATOM 677 N N . SER A 1 91 ? -17.891 15.328 -2.238 1 85.88 91 SER A N 1
ATOM 678 C CA . SER A 1 91 ? -19.047 15.93 -2.912 1 85.88 91 SER A CA 1
ATOM 679 C C . SER A 1 91 ? -20.344 15.617 -2.176 1 85.88 91 SER A C 1
ATOM 681 O O . SER A 1 91 ? -21.266 16.438 -2.17 1 85.88 91 SER A O 1
ATOM 683 N N . TYR A 1 92 ? -20.422 14.414 -1.571 1 85.12 92 TYR A N 1
ATOM 684 C CA . TYR A 1 92 ? -21.766 14 -1.181 1 85.12 92 TYR A CA 1
ATOM 685 C C . TYR A 1 92 ? -21.812 13.609 0.291 1 85.12 92 TYR A C 1
ATOM 687 O O . TYR A 1 92 ? -22.656 14.094 1.046 1 85.12 92 TYR A O 1
ATOM 695 N N . LEU A 1 93 ? -20.969 12.812 0.804 1 87.75 93 LEU A N 1
ATOM 696 C CA . LEU A 1 93 ? -21.203 12.109 2.059 1 87.75 93 LEU A CA 1
ATOM 697 C C . LEU A 1 93 ? -20.281 12.633 3.16 1 87.75 93 LEU A C 1
ATOM 699 O O . LEU A 1 93 ? -20.609 12.523 4.344 1 87.75 93 LEU A O 1
ATOM 703 N N . GLY A 1 94 ? -19.156 13.242 2.789 1 89.12 94 GLY A N 1
ATOM 704 C CA . GLY A 1 94 ? -18.109 13.5 3.777 1 89.12 94 GLY A CA 1
ATOM 705 C C . GLY A 1 94 ? -17.25 12.289 4.051 1 89.12 94 GLY A C 1
ATOM 706 O O . GLY A 1 94 ? -17.594 11.164 3.691 1 89.12 94 GLY A O 1
ATOM 707 N N . CYS A 1 95 ? -16.25 12.461 4.773 1 92.25 95 CYS A N 1
ATOM 708 C CA . CYS A 1 95 ? -15.258 11.414 4.965 1 92.25 95 CYS A CA 1
ATOM 709 C C . CYS A 1 95 ? -15.766 10.344 5.922 1 92.25 95 CYS A C 1
ATOM 711 O O . CYS A 1 95 ? -15.703 9.148 5.613 1 92.25 95 CYS A O 1
ATOM 713 N N . PHE A 1 96 ? -16.344 10.805 7.059 1 93.81 96 PHE A N 1
ATOM 714 C CA . PHE A 1 96 ? -16.75 9.859 8.094 1 93.81 96 PHE A CA 1
ATOM 715 C C . PHE A 1 96 ? -17.828 8.922 7.574 1 93.81 96 PHE A C 1
ATOM 717 O O . PHE A 1 96 ? -17.703 7.699 7.684 1 93.81 96 PHE A O 1
ATOM 724 N N . TRP A 1 97 ? -18.75 9.398 6.938 1 93.75 97 TRP A N 1
ATOM 725 C CA . TRP A 1 97 ? -19.875 8.602 6.465 1 93.75 97 TRP A CA 1
ATOM 726 C C . TRP A 1 97 ? -19.469 7.727 5.285 1 93.75 97 TRP A C 1
ATOM 728 O O . TRP A 1 97 ? -19.984 6.617 5.125 1 93.75 97 TRP A O 1
ATOM 738 N N . THR A 1 98 ? -18.625 8.211 4.48 1 95.06 98 THR A N 1
ATOM 739 C CA . THR A 1 98 ? -18.094 7.383 3.398 1 95.06 98 THR A CA 1
ATOM 740 C C . THR A 1 98 ? -17.344 6.18 3.955 1 95.06 98 THR A C 1
ATOM 742 O O . THR A 1 98 ? -17.547 5.051 3.506 1 95.06 98 THR A O 1
ATOM 745 N N . MET A 1 99 ? -16.547 6.449 4.961 1 97.12 99 MET A N 1
ATOM 746 C CA . MET A 1 99 ? -15.773 5.371 5.574 1 97.12 99 MET A CA 1
ATOM 747 C C . MET A 1 99 ? -16.703 4.336 6.207 1 97.12 99 MET A C 1
ATOM 749 O O . MET A 1 99 ? -16.469 3.131 6.066 1 97.12 99 MET A O 1
ATOM 753 N N . LEU A 1 100 ? -17.703 4.832 6.84 1 96.38 100 LEU A N 1
ATOM 754 C CA . LEU A 1 100 ? -18.609 3.928 7.527 1 96.38 100 LEU A CA 1
ATOM 755 C C . LEU A 1 100 ? -19.391 3.082 6.531 1 96.38 100 LEU A C 1
ATOM 757 O O . LEU A 1 100 ? -19.469 1.858 6.668 1 96.38 100 LEU A O 1
ATOM 761 N N . THR A 1 101 ? -19.938 3.715 5.527 1 97.06 101 THR A N 1
ATOM 762 C CA . THR A 1 101 ? -20.75 3.025 4.535 1 97.06 101 THR A CA 1
ATOM 763 C C . THR A 1 101 ? -19.922 1.99 3.779 1 97.06 101 THR A C 1
ATOM 765 O O . THR A 1 101 ? -20.297 0.82 3.705 1 97.06 101 THR A O 1
ATOM 768 N N . PHE A 1 102 ? -18.812 2.379 3.365 1 97.69 102 PHE A N 1
ATOM 769 C CA . PHE A 1 102 ? -18.031 1.483 2.518 1 97.69 102 PHE A CA 1
ATOM 770 C C . PHE A 1 102 ? -17.219 0.518 3.361 1 97.69 102 PHE A C 1
ATOM 772 O O . PHE A 1 102 ? -16.797 -0.533 2.877 1 97.69 102 PHE A O 1
ATOM 779 N N . GLY A 1 103 ? -16.969 0.883 4.621 1 98.06 103 GLY A N 1
ATOM 780 C CA . GLY A 1 103 ? -16.438 -0.103 5.547 1 98.06 103 GLY A CA 1
ATOM 781 C C . GLY A 1 103 ? -17.344 -1.3 5.742 1 98.06 103 GLY A C 1
ATOM 782 O O . GLY A 1 103 ? -16.875 -2.441 5.777 1 98.06 103 GLY A O 1
ATOM 783 N N . PHE A 1 104 ? -18.594 -0.996 5.812 1 98.25 104 PHE A N 1
ATOM 784 C CA . PHE A 1 104 ? -19.547 -2.078 5.965 1 98.25 104 PHE A CA 1
ATOM 785 C C . PHE A 1 104 ? -19.672 -2.883 4.68 1 98.25 104 PHE A C 1
ATOM 787 O O . PHE A 1 104 ? -19.891 -4.098 4.715 1 98.25 104 PHE A O 1
ATOM 794 N N . VAL A 1 105 ? -19.594 -2.229 3.576 1 98.12 105 VAL A N 1
ATOM 795 C CA . VAL A 1 105 ? -19.594 -2.924 2.295 1 98.12 105 VAL A CA 1
ATOM 796 C C . VAL A 1 105 ? -18.406 -3.893 2.232 1 98.12 105 VAL A C 1
ATOM 798 O O . VAL A 1 105 ? -18.578 -5.051 1.841 1 98.12 105 VAL A O 1
ATOM 801 N N . GLU A 1 106 ? -17.281 -3.416 2.625 1 98.31 106 GLU A N 1
ATOM 802 C CA . GLU A 1 106 ? -16.078 -4.254 2.641 1 98.31 106 GLU A CA 1
ATOM 803 C C . GLU A 1 106 ? -16.25 -5.441 3.586 1 98.31 106 GLU A C 1
ATOM 805 O O . GLU A 1 106 ? -15.914 -6.57 3.236 1 98.31 106 GLU A O 1
ATOM 810 N N . LEU A 1 107 ? -16.812 -5.156 4.75 1 98.44 107 LEU A N 1
ATOM 811 C CA . LEU A 1 107 ? -17.047 -6.219 5.719 1 98.44 107 LEU A CA 1
ATOM 812 C C . LEU A 1 107 ? -17.984 -7.273 5.145 1 98.44 107 LEU A C 1
ATOM 814 O O . LEU A 1 107 ? -17.75 -8.477 5.293 1 98.44 107 LEU A O 1
ATOM 818 N N . SER A 1 108 ? -19.016 -6.832 4.512 1 98.31 108 SER A N 1
ATOM 819 C CA . SER A 1 108 ? -19.969 -7.762 3.893 1 98.31 108 SER A CA 1
ATOM 820 C C . SER A 1 108 ? -19.281 -8.625 2.842 1 98.31 108 SER A C 1
ATOM 822 O O . SER A 1 108 ? -19.594 -9.812 2.703 1 98.31 108 SER A O 1
ATOM 824 N N . GLY A 1 109 ? -18.391 -8.016 2.107 1 97.75 109 GLY A N 1
ATOM 825 C CA . GLY A 1 109 ? -17.609 -8.773 1.137 1 97.75 109 GLY A CA 1
ATOM 826 C C . GLY A 1 109 ? -16.766 -9.852 1.771 1 97.75 109 GLY A C 1
ATOM 827 O O . GLY A 1 109 ? -16.734 -10.992 1.292 1 97.75 109 GLY A O 1
ATOM 828 N N . PHE A 1 110 ? -16.094 -9.531 2.861 1 97.12 110 PHE A N 1
ATOM 829 C CA . PHE A 1 110 ? -15.273 -10.516 3.549 1 97.12 110 PHE A CA 1
ATOM 830 C C . PHE A 1 110 ? -16.125 -11.641 4.113 1 97.12 110 PHE A C 1
ATOM 832 O O . PHE A 1 110 ? -15.719 -12.805 4.074 1 97.12 110 PHE A O 1
ATOM 839 N N . ILE A 1 111 ? -17.234 -11.297 4.66 1 96.88 111 ILE A N 1
ATOM 840 C CA . ILE A 1 111 ? -18.141 -12.305 5.203 1 96.88 111 ILE A CA 1
ATOM 841 C C . ILE A 1 111 ? -18.594 -13.242 4.086 1 96.88 111 ILE A C 1
ATOM 843 O O . ILE A 1 111 ? -18.594 -14.469 4.246 1 96.88 111 ILE A O 1
ATOM 847 N N . LEU A 1 112 ? -18.969 -12.656 2.967 1 95.69 112 LEU A N 1
ATOM 848 C CA . LEU A 1 112 ? -19.406 -13.453 1.831 1 95.69 112 LEU A CA 1
ATOM 849 C C . LEU A 1 112 ? -18.281 -14.359 1.333 1 95.69 112 LEU A C 1
ATOM 851 O O . LEU A 1 112 ? -18.531 -15.516 0.977 1 95.69 112 LEU A O 1
ATOM 855 N N . LEU A 1 113 ? -17.109 -13.883 1.287 1 93.75 113 LEU A N 1
ATOM 856 C CA . LEU A 1 113 ? -15.961 -14.688 0.878 1 93.75 113 LEU A CA 1
ATOM 857 C C . LEU A 1 113 ? -15.75 -15.852 1.842 1 93.75 113 LEU A C 1
ATOM 859 O O . LEU A 1 113 ? -15.477 -16.969 1.415 1 93.75 113 LEU A O 1
ATOM 863 N N . SER A 1 114 ? -15.812 -15.531 3.105 1 93.06 114 SER A N 1
ATOM 864 C CA . SER A 1 114 ? -15.617 -16.547 4.125 1 93.06 114 SER A CA 1
ATOM 865 C C . SER A 1 114 ? -16.656 -17.656 4 1 93.06 114 SER A C 1
ATOM 867 O O . SER A 1 114 ? -16.328 -18.844 4.07 1 93.06 114 SER A O 1
ATOM 869 N N . VAL A 1 115 ? -17.859 -17.312 3.773 1 91.81 115 VAL A N 1
ATOM 870 C CA . VAL A 1 115 ? -18.953 -18.281 3.633 1 91.81 115 VAL A CA 1
ATOM 871 C C . VAL A 1 115 ? -18.75 -19.109 2.363 1 91.81 115 VAL A C 1
ATOM 873 O O . VAL A 1 115 ? -18.906 -20.328 2.373 1 91.81 115 VAL A O 1
ATOM 876 N N . GLN A 1 116 ? -18.391 -18.406 1.315 1 89.06 116 GLN A N 1
ATOM 877 C CA . GLN A 1 116 ? -18.141 -19.078 0.043 1 89.06 116 GLN A CA 1
ATOM 878 C C . GLN A 1 116 ? -17.016 -20.094 0.169 1 89.06 116 GLN A C 1
ATOM 880 O O . GLN A 1 116 ? -17.109 -21.188 -0.389 1 89.06 116 GLN A O 1
ATOM 885 N N . ALA A 1 117 ? -16.016 -19.781 0.879 1 86.25 117 ALA A N 1
ATOM 886 C CA . ALA A 1 117 ? -14.859 -20.656 1.029 1 86.25 117 ALA A CA 1
ATOM 887 C C . ALA A 1 117 ? -15.156 -21.797 1.997 1 86.25 117 ALA A C 1
ATOM 889 O O . ALA A 1 117 ? -14.539 -22.859 1.921 1 86.25 117 ALA A O 1
ATOM 890 N N . HIS A 1 118 ? -16.047 -21.594 2.887 1 86.31 118 HIS A N 1
ATOM 891 C CA . HIS A 1 118 ? -16.359 -22.594 3.912 1 86.31 118 HIS A CA 1
ATOM 892 C C . HIS A 1 118 ? -17.328 -23.641 3.391 1 86.31 118 HIS A C 1
ATOM 894 O O . HIS A 1 118 ? -17.266 -24.812 3.777 1 86.31 118 HIS A O 1
ATOM 900 N N . LEU A 1 119 ? -18.188 -23.25 2.543 1 85 119 LEU A N 1
ATOM 901 C CA . LEU A 1 119 ? -19.219 -24.156 2.055 1 85 119 LEU A CA 1
ATOM 902 C C . LEU A 1 119 ? -18.719 -24.953 0.856 1 85 119 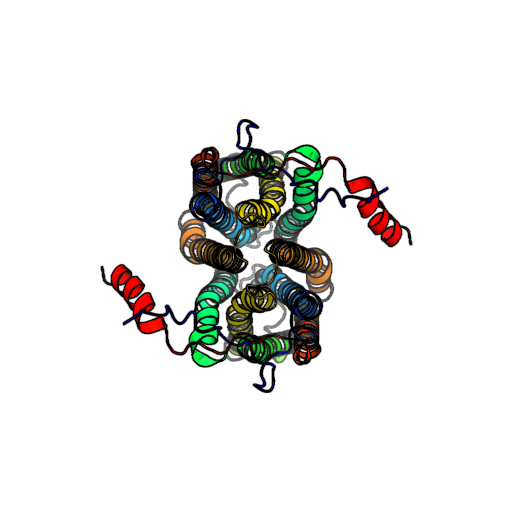LEU A C 1
ATOM 904 O O . LEU A 1 119 ? -18.5 -24.406 -0.223 1 85 119 LEU A O 1
ATOM 908 N N . PRO A 1 120 ? -18.578 -26.234 1.048 1 76.25 120 PRO A N 1
ATOM 909 C CA . PRO A 1 120 ? -18.047 -27.094 -0.02 1 76.25 120 PRO A CA 1
ATOM 910 C C . PRO A 1 120 ? -18.922 -27.062 -1.277 1 76.25 120 PRO A C 1
ATOM 912 O O . PRO A 1 120 ? -18.422 -27.297 -2.383 1 76.25 120 PRO A O 1
ATOM 915 N N . GLN A 1 121 ? -20.172 -26.703 -1.136 1 75.5 121 GLN A N 1
ATOM 916 C CA . GLN A 1 121 ? -21.094 -26.672 -2.271 1 75.5 121 GLN A CA 1
ATOM 917 C C . GLN A 1 121 ? -20.766 -25.5 -3.199 1 75.5 121 GLN A C 1
ATOM 919 O O . GLN A 1 121 ? -21.172 -25.5 -4.363 1 75.5 121 GLN A O 1
ATOM 924 N N . LEU A 1 122 ? -20.094 -24.672 -2.613 1 73.25 122 LEU A N 1
ATOM 925 C CA . LEU A 1 122 ? -19.828 -23.469 -3.391 1 73.25 122 LEU A CA 1
ATOM 926 C C . LEU A 1 122 ? -18.422 -23.484 -3.957 1 73.25 122 LEU A C 1
ATOM 928 O O . LEU A 1 122 ? -17.953 -22.484 -4.508 1 73.25 122 LEU A O 1
ATOM 932 N N . LYS A 1 123 ? -17.75 -24.609 -3.773 1 69.62 123 LYS A N 1
ATOM 933 C CA . LYS A 1 123 ? -16.422 -24.828 -4.34 1 69.62 123 LYS A CA 1
ATOM 934 C C . LYS A 1 123 ? -16.391 -26.062 -5.227 1 69.62 123 LYS A C 1
ATOM 936 O O . LYS A 1 123 ? -17.219 -26.969 -5.074 1 69.62 123 LYS A O 1
ATOM 941 N N . PRO A 1 124 ? -15.43 -25.891 -6.102 1 70.12 124 PRO A N 1
ATOM 942 C CA . PRO A 1 124 ? -15.297 -27.125 -6.875 1 70.12 124 PRO A CA 1
ATOM 943 C C . PRO A 1 124 ? -14.68 -28.266 -6.066 1 70.12 124 PRO A C 1
ATOM 945 O O . PRO A 1 124 ? -14.07 -28.016 -5.02 1 70.12 124 PRO A O 1
ATOM 948 N N . PRO A 1 125 ? -14.977 -29.453 -6.477 1 65.75 125 PRO A N 1
ATOM 949 C CA . PRO A 1 125 ? -14.383 -30.578 -5.754 1 65.75 125 PRO A CA 1
ATOM 950 C C . PRO A 1 125 ? -12.859 -30.516 -5.723 1 65.75 125 PRO A C 1
ATOM 952 O O . PRO A 1 125 ? -12.234 -30 -6.648 1 65.75 125 PRO A O 1
ATOM 955 N N . PRO A 1 126 ? -12.406 -30.734 -4.504 1 63.53 126 PRO A N 1
ATOM 956 C CA . PRO A 1 126 ? -10.945 -30.703 -4.391 1 63.53 126 PRO A CA 1
ATOM 957 C C . PRO A 1 126 ? -10.25 -31.594 -5.43 1 63.53 126 PRO A C 1
ATOM 959 O O . PRO A 1 126 ? -10.766 -32.656 -5.781 1 63.53 126 PRO A O 1
ATOM 962 N N . CYS A 1 127 ? -9.469 -31 -6.156 1 61.03 127 CYS A N 1
ATOM 963 C CA . CYS A 1 127 ? -8.68 -31.734 -7.133 1 61.03 127 CYS A CA 1
ATOM 964 C C . CYS A 1 127 ? -7.188 -31.469 -6.949 1 61.03 127 CYS A C 1
ATOM 966 O O . CYS A 1 127 ? -6.805 -30.422 -6.398 1 61.03 127 CYS A O 1
ATOM 968 N N . ASN A 1 128 ? -6.43 -32.531 -6.895 1 50.69 128 ASN A N 1
ATOM 969 C CA . ASN A 1 128 ? -4.988 -32.312 -6.84 1 50.69 128 ASN A CA 1
ATOM 970 C C . ASN A 1 128 ? -4.48 -31.562 -8.062 1 50.69 128 ASN A C 1
ATOM 972 O O . ASN A 1 128 ? -4.301 -32.156 -9.133 1 50.69 128 ASN A O 1
ATOM 976 N N . MET A 1 129 ? -4.711 -30.344 -7.949 1 49.56 129 MET A N 1
ATOM 977 C CA . MET A 1 129 ? -4.344 -29.5 -9.086 1 49.56 129 MET A CA 1
ATOM 978 C C . MET A 1 129 ? -2.91 -29.781 -9.531 1 49.56 129 MET A C 1
ATOM 980 O O . MET A 1 129 ? -2.506 -29.391 -10.625 1 49.56 129 MET A O 1
ATOM 984 N N . ALA A 1 130 ? -2.154 -30.188 -8.523 1 46.47 130 ALA A N 1
ATOM 985 C CA . ALA A 1 130 ? -0.83 -30.625 -8.961 1 46.47 130 ALA A CA 1
ATOM 986 C C . ALA A 1 130 ? -0.931 -31.734 -9.992 1 46.47 130 ALA A C 1
ATOM 988 O O . ALA A 1 130 ? 0.037 -32.031 -10.695 1 46.47 130 ALA A O 1
ATOM 989 N N . SER A 1 131 ? -2.07 -32.469 -9.852 1 41.19 131 SER A N 1
ATOM 990 C CA . SER A 1 131 ? -2.229 -33.562 -10.805 1 41.19 131 SER A CA 1
ATOM 991 C C . SER A 1 131 ? -2.717 -33.062 -12.156 1 41.19 131 SER A C 1
ATOM 993 O O . SER A 1 131 ? -3.703 -32.312 -12.234 1 41.19 131 SER A O 1
ATOM 995 N N . MET A 1 132 ? -1.913 -32.469 -12.797 1 38.69 132 MET A N 1
ATOM 996 C CA . MET A 1 132 ? -1.957 -31.938 -14.156 1 38.69 132 MET A CA 1
ATOM 997 C C . MET A 1 132 ? -2.988 -32.688 -15 1 38.69 132 MET A C 1
ATOM 999 O O . MET A 1 132 ? -2.885 -32.688 -16.234 1 38.69 132 MET A O 1
ATOM 1003 N N . ASP A 1 133 ? -3.721 -33.469 -14.461 1 40.5 133 ASP A N 1
ATOM 1004 C CA . ASP A 1 133 ? -4.547 -34.219 -15.414 1 40.5 133 ASP A CA 1
ATOM 1005 C C . ASP A 1 133 ? -5.719 -33.344 -15.898 1 40.5 133 ASP A C 1
ATOM 1007 O O . ASP A 1 133 ? -6.543 -33.812 -16.688 1 40.5 133 ASP A O 1
ATOM 1011 N N . GLY A 1 134 ? -5.566 -32.062 -16.047 1 47.84 134 GLY A N 1
ATOM 1012 C CA . GLY A 1 134 ? -6.598 -31.297 -16.75 1 47.84 134 GLY A CA 1
ATOM 1013 C C . GLY A 1 134 ? -7.996 -31.578 -16.219 1 47.84 134 GLY A C 1
ATOM 1014 O O . GLY A 1 134 ? -8.977 -31.125 -16.812 1 47.84 134 GLY A O 1
ATOM 1015 N N . SER A 1 135 ? -8.117 -32.438 -15.266 1 54.41 135 SER A N 1
ATOM 1016 C CA . SER A 1 135 ? -9.453 -32.969 -14.977 1 54.41 135 SER A CA 1
ATOM 1017 C C . SER A 1 135 ? -10.133 -32.156 -13.883 1 54.41 135 SER A C 1
ATOM 1019 O O . SER A 1 135 ? -11.297 -32.375 -13.555 1 54.41 135 SER A O 1
ATOM 1021 N N . CYS A 1 136 ? -9.336 -31.109 -13.461 1 60.72 136 CYS A N 1
ATOM 1022 C CA . CYS A 1 136 ? -10 -30.453 -12.344 1 60.72 136 CYS A CA 1
ATOM 1023 C C . CYS A 1 136 ? -11.055 -29.469 -12.844 1 60.72 136 CYS A C 1
ATOM 1025 O O . CYS A 1 136 ? -10.805 -28.703 -13.766 1 60.72 136 CYS A O 1
ATOM 1027 N N . GLU A 1 137 ? -12.258 -29.641 -12.359 1 67.75 137 GLU A N 1
ATOM 1028 C CA . GLU A 1 137 ? -13.383 -28.797 -12.742 1 67.75 137 GLU A CA 1
ATOM 1029 C C . GLU A 1 137 ? -13.211 -27.375 -12.203 1 67.75 137 GLU A C 1
ATOM 1031 O O . GLU A 1 137 ? -12.961 -27.188 -11.008 1 67.75 137 GLU A O 1
ATOM 1036 N N . GLN A 1 138 ? -13.062 -26.516 -13.086 1 72.38 138 GLN A N 1
ATOM 1037 C CA . GLN A 1 138 ? -13.023 -25.094 -12.734 1 72.38 138 GLN A CA 1
ATOM 1038 C C . GLN A 1 138 ? -14.359 -24.641 -12.164 1 72.38 138 GLN A C 1
ATOM 1040 O O . GLN A 1 138 ? -15.422 -25.109 -12.594 1 72.38 138 GLN A O 1
ATOM 1045 N N . ALA A 1 139 ? -14.312 -23.891 -11.141 1 74.38 139 ALA A N 1
ATOM 1046 C CA . ALA A 1 139 ? -15.555 -23.328 -10.602 1 74.38 139 ALA A CA 1
ATOM 1047 C C . ALA A 1 139 ? -16.297 -22.531 -11.672 1 74.38 139 ALA A C 1
ATOM 1049 O O . ALA A 1 139 ? -15.719 -21.703 -12.367 1 74.38 139 ALA A O 1
ATOM 1050 N N . ARG A 1 140 ? -17.5 -22.984 -11.898 1 74 140 ARG A N 1
ATOM 1051 C CA . ARG A 1 140 ? -18.328 -22.312 -12.891 1 74 140 ARG A CA 1
ATOM 1052 C C . ARG A 1 140 ? -19.719 -22.016 -12.336 1 74 140 ARG A C 1
ATOM 1054 O O . ARG A 1 140 ? -20.078 -22.531 -11.266 1 74 140 ARG A O 1
ATOM 1061 N N . GLY A 1 141 ? -20.344 -21.109 -12.953 1 77.12 141 GLY A N 1
ATOM 1062 C CA . GLY A 1 141 ? -21.734 -20.812 -12.633 1 77.12 141 GLY A CA 1
ATOM 1063 C C . GLY A 1 141 ? -21.891 -20.016 -11.352 1 77.12 141 GLY A C 1
ATOM 1064 O O . GLY A 1 141 ? -21.266 -18.969 -11.18 1 77.12 141 GLY A O 1
ATOM 1065 N N . PHE A 1 142 ? -22.703 -20.562 -10.523 1 76.44 142 PHE A N 1
ATOM 1066 C CA . PHE A 1 142 ? -23.125 -19.875 -9.305 1 76.44 142 PHE A CA 1
ATOM 1067 C C . PHE A 1 142 ? -21.969 -19.781 -8.32 1 76.44 142 PHE A C 1
ATOM 1069 O O . PHE A 1 142 ? -21.812 -18.75 -7.648 1 76.44 142 PHE A O 1
ATOM 1076 N N . LYS A 1 143 ? -21.141 -20.734 -8.359 1 76.81 143 LYS A N 1
ATOM 1077 C CA . LYS A 1 143 ? -20.016 -20.766 -7.43 1 76.81 143 LYS A CA 1
ATOM 1078 C C . LYS A 1 143 ? -19.016 -19.656 -7.746 1 76.81 143 LYS A C 1
ATOM 1080 O O . LYS A 1 143 ? -18.578 -18.938 -6.848 1 76.81 143 LYS A O 1
ATOM 1085 N N . SER A 1 144 ? -18.75 -19.484 -8.984 1 85.75 144 SER A N 1
ATOM 1086 C CA . SER A 1 144 ? -17.812 -18.469 -9.414 1 85.75 144 SER A CA 1
ATOM 1087 C C . SER A 1 144 ? -18.406 -17.062 -9.266 1 85.75 144 SER A C 1
ATOM 1089 O O . SER A 1 144 ? -17.719 -16.125 -8.883 1 85.75 144 SER A O 1
ATOM 1091 N N . SER A 1 145 ? -19.672 -17.016 -9.406 1 88.94 145 SER A N 1
ATOM 1092 C CA . SER A 1 145 ? -20.344 -15.719 -9.344 1 88.94 145 SER A CA 1
ATOM 1093 C C . SER A 1 145 ? -20.328 -15.164 -7.922 1 88.94 145 SER A C 1
ATOM 1095 O O . SER A 1 145 ? -20.078 -13.969 -7.723 1 88.94 145 SER A O 1
ATOM 1097 N N . ILE A 1 146 ? -20.578 -15.992 -6.996 1 90.38 146 ILE A N 1
ATOM 1098 C CA . ILE A 1 146 ? -20.594 -15.547 -5.605 1 90.38 146 ILE A CA 1
ATOM 1099 C C . ILE A 1 146 ? -19.188 -15.086 -5.203 1 90.38 146 ILE A C 1
ATOM 1101 O O . ILE A 1 146 ? -19.047 -14.102 -4.48 1 90.38 146 ILE A O 1
ATOM 1105 N N . PHE A 1 147 ? -18.25 -15.82 -5.668 1 92.56 147 PHE A N 1
ATOM 1106 C CA . PHE A 1 147 ? -16.859 -15.461 -5.383 1 92.56 147 PHE A CA 1
ATOM 1107 C C . PHE A 1 147 ? -16.531 -14.078 -5.941 1 92.56 147 PHE A C 1
ATOM 1109 O O . PHE A 1 147 ? -16.016 -13.219 -5.223 1 92.56 147 PHE A O 1
ATOM 1116 N N . PHE A 1 148 ? -16.938 -13.805 -7.137 1 94.31 148 PHE A N 1
ATOM 1117 C CA . PHE A 1 148 ? -16.609 -12.547 -7.793 1 94.31 148 PHE A CA 1
ATOM 1118 C C . PHE A 1 148 ? -17.422 -11.398 -7.207 1 94.31 148 PHE A C 1
ATOM 1120 O O . PHE A 1 148 ? -16.906 -10.281 -7.062 1 94.31 148 PHE A O 1
ATOM 1127 N N . VAL A 1 149 ? -18.562 -11.672 -6.891 1 95.44 149 VAL A N 1
ATOM 1128 C CA . VAL A 1 149 ? -19.375 -10.633 -6.25 1 95.44 149 VAL A CA 1
ATOM 1129 C C . VAL A 1 149 ? -18.75 -10.25 -4.91 1 95.44 149 VAL A C 1
ATOM 1131 O O . VAL A 1 149 ? -18.609 -9.062 -4.602 1 95.44 149 VAL A O 1
ATOM 1134 N N . ALA A 1 150 ? -18.375 -11.234 -4.156 1 95.81 150 ALA A N 1
ATOM 1135 C CA . ALA A 1 150 ? -17.734 -10.992 -2.861 1 95.81 150 ALA A CA 1
ATOM 1136 C C . ALA A 1 150 ? -16.438 -10.219 -3.027 1 95.81 150 ALA A C 1
ATOM 1138 O O . ALA A 1 150 ? -16.172 -9.25 -2.311 1 95.81 150 ALA A O 1
ATOM 1139 N N . LEU A 1 151 ? -15.734 -10.656 -4.012 1 95.88 151 LEU A N 1
ATOM 1140 C CA . LEU A 1 151 ? -14.43 -10.047 -4.266 1 95.88 151 LEU A CA 1
ATOM 1141 C C . LEU A 1 151 ? -14.578 -8.578 -4.633 1 95.88 151 LEU A C 1
ATOM 1143 O O . LEU A 1 151 ? -13.844 -7.727 -4.113 1 95.88 151 LEU A O 1
ATOM 1147 N N . TYR A 1 152 ? -15.516 -8.25 -5.406 1 96.69 152 TYR A N 1
ATOM 1148 C CA . TYR A 1 152 ? -15.633 -6.875 -5.883 1 96.69 152 TYR A CA 1
ATOM 1149 C C . TYR A 1 152 ? -16.375 -6.008 -4.871 1 96.69 152 TYR A C 1
ATOM 1151 O O . TYR A 1 152 ? -16.25 -4.781 -4.887 1 96.69 152 TYR A O 1
ATOM 1159 N N . LEU A 1 153 ? -17.125 -6.637 -3.975 1 97.75 153 LEU A N 1
ATOM 1160 C CA . LEU A 1 153 ? -17.609 -5.895 -2.82 1 97.75 153 LEU A CA 1
ATOM 1161 C C . LEU A 1 153 ? -16.453 -5.457 -1.924 1 97.75 153 LEU A C 1
ATOM 1163 O O . LEU A 1 153 ? -16.438 -4.324 -1.438 1 97.75 153 LEU A O 1
ATOM 1167 N N . VAL A 1 154 ? -15.523 -6.367 -1.759 1 98.06 154 VAL A N 1
ATOM 1168 C CA . VAL A 1 154 ? -14.336 -6.035 -0.98 1 98.06 154 VAL A CA 1
ATOM 1169 C C . VAL A 1 154 ? -13.562 -4.91 -1.668 1 98.06 154 VAL A C 1
ATOM 1171 O O . VAL A 1 154 ? -13.156 -3.941 -1.021 1 98.06 154 VAL A O 1
ATOM 1174 N N . ALA A 1 155 ? -13.461 -5.031 -2.963 1 97.69 155 ALA A N 1
ATOM 1175 C CA . ALA A 1 155 ? -12.727 -4.027 -3.725 1 97.69 155 ALA A CA 1
ATOM 1176 C C . ALA A 1 155 ? -13.422 -2.67 -3.652 1 97.69 155 ALA A C 1
ATOM 1178 O O . ALA A 1 155 ? -12.766 -1.638 -3.477 1 97.69 155 ALA A O 1
ATOM 1179 N N . LEU A 1 156 ? -14.672 -2.688 -3.742 1 97.44 156 LEU A N 1
ATOM 1180 C CA . LEU A 1 156 ? -15.461 -1.459 -3.664 1 97.44 156 LEU A CA 1
ATOM 1181 C C . LEU A 1 156 ? -15.336 -0.823 -2.283 1 97.44 156 LEU A C 1
ATOM 1183 O O . LEU A 1 156 ? -15.094 0.381 -2.17 1 97.44 156 LEU A O 1
ATOM 1187 N N . GLY A 1 157 ? -15.469 -1.611 -1.33 1 98.06 157 GLY A N 1
ATOM 1188 C CA . GLY A 1 157 ? -15.352 -1.112 0.031 1 98.06 157 GLY A CA 1
ATOM 1189 C C . GLY A 1 157 ? -13.977 -0.556 0.348 1 98.06 157 GLY A C 1
ATOM 1190 O O . GLY A 1 157 ? -13.852 0.586 0.795 1 98.06 157 GLY A O 1
ATOM 1191 N N . SER A 1 158 ? -12.992 -1.329 0.09 1 97.5 158 SER A N 1
ATOM 1192 C CA . SER A 1 158 ? -11.617 -0.936 0.383 1 97.5 158 SER A CA 1
ATOM 1193 C C . SER A 1 158 ? -11.211 0.294 -0.421 1 97.5 158 SER A C 1
ATOM 1195 O O . SER A 1 158 ? -10.602 1.224 0.118 1 97.5 158 SER A O 1
ATOM 1197 N N . GLY A 1 159 ? -11.57 0.317 -1.659 1 96.69 159 GLY A N 1
ATOM 1198 C CA . GLY A 1 159 ? -11.219 1.424 -2.533 1 96.69 159 GLY A CA 1
ATOM 1199 C C . GLY A 1 159 ? -11.789 2.752 -2.076 1 96.69 159 GLY A C 1
ATOM 1200 O O . GLY A 1 159 ? -11.094 3.77 -2.082 1 96.69 159 GLY A O 1
ATOM 1201 N N . CYS A 1 160 ? -12.953 2.764 -1.669 1 95.75 160 CYS A N 1
ATOM 1202 C CA . CYS A 1 160 ? -13.609 4.004 -1.286 1 95.75 160 CYS A CA 1
ATOM 1203 C C . CYS A 1 160 ? -13.25 4.398 0.14 1 95.75 160 CYS A C 1
ATOM 1205 O O . CYS A 1 160 ? -13.359 5.57 0.512 1 95.75 160 CYS A O 1
ATOM 1207 N N . LEU A 1 161 ? -12.805 3.463 0.881 1 96.56 161 LEU A N 1
ATOM 1208 C CA . LEU A 1 161 ? -12.477 3.701 2.283 1 96.56 161 LEU A CA 1
ATOM 1209 C C . LEU A 1 161 ? -11.094 4.324 2.418 1 96.56 161 LEU A C 1
ATOM 1211 O O . LEU A 1 161 ? -10.906 5.273 3.184 1 96.56 161 LEU A O 1
ATOM 1215 N N . LYS A 1 162 ? -10.172 3.938 1.623 1 93.88 162 LYS A N 1
ATOM 1216 C CA . LYS A 1 162 ? -8.75 4.203 1.807 1 93.88 162 LYS A CA 1
ATOM 1217 C C . LYS A 1 162 ? -8.445 5.695 1.688 1 93.88 162 LYS A C 1
ATOM 1219 O O . LYS A 1 162 ? -7.82 6.277 2.574 1 93.88 162 LYS A O 1
ATOM 1224 N N . PRO A 1 163 ? -8.945 6.375 0.649 1 93.12 163 PRO A N 1
ATOM 1225 C CA . PRO A 1 163 ? -8.617 7.801 0.565 1 93.12 163 PRO A CA 1
ATOM 1226 C C . PRO A 1 163 ? -9.211 8.609 1.713 1 93.12 163 PRO A C 1
ATOM 1228 O O . PRO A 1 163 ? -8.648 9.641 2.1 1 93.12 163 PRO A O 1
ATOM 1231 N N . ASN A 1 164 ? -10.211 8.117 2.246 1 94.56 164 ASN A N 1
ATOM 1232 C CA . ASN A 1 164 ? -10.914 8.875 3.271 1 94.56 164 ASN A CA 1
ATOM 1233 C C . ASN A 1 164 ? -10.305 8.656 4.652 1 94.56 164 ASN A C 1
ATOM 1235 O O . ASN A 1 164 ? -10.516 9.461 5.562 1 94.56 164 ASN A O 1
ATOM 1239 N N . MET A 1 165 ? -9.547 7.598 4.762 1 94.31 165 MET A N 1
ATOM 1240 C CA . MET A 1 165 ? -8.82 7.406 6.016 1 94.31 165 MET A CA 1
ATOM 1241 C C . MET A 1 165 ? -7.727 8.453 6.176 1 94.31 165 MET A C 1
ATOM 1243 O O . MET A 1 165 ? -7.551 9.008 7.262 1 94.31 165 MET A O 1
ATOM 1247 N N . ILE A 1 166 ? -7.09 8.695 5.074 1 88.31 166 ILE A N 1
ATOM 1248 C CA . ILE A 1 166 ? -6.008 9.672 5.094 1 88.31 166 ILE A CA 1
ATOM 1249 C C . ILE A 1 166 ? -6.578 11.078 5.293 1 88.31 166 ILE A C 1
ATOM 1251 O O . ILE A 1 166 ? -6.137 11.812 6.18 1 88.31 166 ILE A O 1
ATOM 1255 N N . ALA A 1 167 ? -7.578 11.391 4.598 1 90 167 ALA A N 1
ATOM 1256 C CA . ALA A 1 167 ? -8.18 12.727 4.645 1 90 167 ALA A CA 1
ATOM 1257 C C . ALA A 1 167 ? -8.828 12.984 6 1 90 167 ALA A C 1
ATOM 1259 O O . ALA A 1 167 ? -8.633 14.047 6.594 1 90 167 ALA A O 1
ATOM 1260 N N . HIS A 1 168 ? -9.555 12.008 6.465 1 93.19 168 HIS A N 1
ATOM 1261 C CA . HIS A 1 168 ? -10.281 12.172 7.723 1 93.19 168 HIS A CA 1
ATOM 1262 C C . HIS A 1 168 ? -9.32 12.336 8.891 1 93.19 168 HIS A C 1
ATOM 1264 O O . HIS A 1 168 ? -9.586 13.109 9.82 1 93.19 168 HIS A O 1
ATOM 1270 N N . GLY A 1 169 ? -8.258 11.594 8.859 1 92.12 169 GLY A N 1
ATOM 1271 C CA . GLY A 1 169 ? -7.242 11.766 9.891 1 92.12 169 GLY A CA 1
ATOM 1272 C C . GLY A 1 169 ? -6.641 13.156 9.898 1 92.12 169 GLY A C 1
ATOM 1273 O O . GLY A 1 169 ? -6.477 13.766 10.961 1 92.12 169 GLY A O 1
ATOM 1274 N N . GLY A 1 170 ? -6.332 13.672 8.719 1 88.56 170 GLY A N 1
ATOM 1275 C CA . GLY A 1 170 ? -5.797 15.023 8.602 1 88.56 170 GLY A CA 1
ATOM 1276 C C . GLY A 1 170 ? -6.77 16.094 9.055 1 88.56 170 GLY A C 1
ATOM 1277 O O . GLY A 1 170 ? -6.359 17.125 9.594 1 88.56 170 GLY A O 1
ATOM 1278 N N . ASP A 1 171 ? -8 15.82 8.844 1 88.56 171 ASP A N 1
ATOM 1279 C CA . ASP A 1 171 ? -9.047 16.781 9.156 1 88.56 171 ASP A CA 1
ATOM 1280 C C . ASP A 1 171 ? -9.172 17 10.664 1 88.56 171 ASP A C 1
ATOM 1282 O O . ASP A 1 171 ? -9.805 17.953 11.117 1 88.56 171 ASP A O 1
ATOM 1286 N N . GLN A 1 172 ? -8.594 16.109 11.359 1 91.12 172 GLN A N 1
ATOM 1287 C CA . GLN A 1 172 ? -8.711 16.234 12.805 1 91.12 172 GLN A CA 1
ATOM 1288 C C . GLN A 1 172 ? -7.797 17.328 13.336 1 91.12 172 GLN A C 1
ATOM 1290 O O . GLN A 1 172 ? -7.926 17.75 14.484 1 91.12 172 GLN A O 1
ATOM 1295 N N . PHE A 1 173 ? -6.953 17.75 12.414 1 85.94 173 PHE A N 1
ATOM 1296 C CA . PHE A 1 173 ? -6.031 18.812 12.797 1 85.94 173 PHE A CA 1
ATOM 1297 C C . PHE A 1 173 ? -6.34 20.094 12.031 1 85.94 173 PHE A C 1
ATOM 1299 O O . PHE A 1 173 ? -6.5 20.078 10.812 1 85.94 173 PHE A O 1
ATOM 1306 N N . SER A 1 174 ? -6.848 21.094 12.773 1 70.38 174 SER A N 1
ATOM 1307 C CA . SER A 1 174 ? -7.32 22.359 12.203 1 70.38 174 SER A CA 1
ATOM 1308 C C . SER A 1 174 ? -6.16 23.281 11.859 1 70.38 174 SER A C 1
ATOM 1310 O O . SER A 1 174 ? -5.008 22.984 12.18 1 70.38 174 SER A O 1
ATOM 1312 N N . GLY A 1 175 ? -6.449 24.266 11.109 1 64.25 175 GLY A N 1
ATOM 1313 C CA . GLY A 1 175 ? -5.504 25.297 10.734 1 64.25 175 GLY A CA 1
ATOM 1314 C C . GLY A 1 175 ? -4.773 25.891 11.922 1 64.25 175 GLY A C 1
ATOM 1315 O O . GLY A 1 175 ? -3.627 26.328 11.797 1 64.25 175 GLY A O 1
ATOM 1316 N N . SER A 1 176 ? -5.379 25.828 12.977 1 64.75 176 SER A N 1
ATOM 1317 C CA . SER A 1 176 ? -4.715 26.391 14.148 1 64.75 176 SER A CA 1
ATOM 1318 C C . SER A 1 176 ? -3.729 25.391 14.75 1 64.75 176 SER A C 1
ATOM 1320 O O . SER A 1 176 ? -2.865 25.766 15.547 1 64.75 176 SER A O 1
ATOM 1322 N N . ASP A 1 177 ? -3.914 24.234 14.188 1 65.25 177 ASP A N 1
ATOM 1323 C CA . ASP A 1 177 ? -3.016 23.219 14.727 1 65.25 177 ASP A CA 1
ATOM 1324 C C . ASP A 1 177 ? -1.637 23.297 14.078 1 65.25 177 ASP A C 1
ATOM 1326 O O . ASP A 1 177 ? -1.506 23.781 12.945 1 65.25 177 ASP A O 1
ATOM 1330 N N . ASN A 1 178 ? -0.722 22.984 14.867 1 73.19 178 ASN A N 1
ATOM 1331 C CA . ASN A 1 178 ? 0.668 23.094 14.438 1 73.19 178 ASN A CA 1
ATOM 1332 C C . ASN A 1 178 ? 1.009 22.031 13.398 1 73.19 178 ASN A C 1
ATOM 1334 O O . ASN A 1 178 ? 0.486 20.906 13.453 1 73.19 178 ASN A O 1
ATOM 1338 N N . ALA A 1 179 ? 1.648 22.422 12.383 1 79.88 179 ALA A N 1
ATOM 1339 C CA . ALA A 1 179 ? 2.195 21.562 11.344 1 79.88 179 ALA A CA 1
ATOM 1340 C C . ALA A 1 179 ? 2.916 20.359 11.953 1 79.88 179 ALA A C 1
ATOM 1342 O O . ALA A 1 179 ? 2.898 19.266 11.383 1 79.88 179 ALA A O 1
ATOM 1343 N N . LYS A 1 180 ? 3.355 20.578 13.094 1 80.69 180 LYS A N 1
ATOM 1344 C CA . LYS A 1 180 ? 4.086 19.516 13.773 1 80.69 180 LYS A CA 1
ATOM 1345 C C . LYS A 1 180 ? 3.148 18.375 14.188 1 80.69 180 LYS A C 1
ATOM 1347 O O . LYS A 1 180 ? 3.473 17.203 14.008 1 80.69 180 LYS A O 1
ATOM 1352 N N . SER A 1 181 ? 2.025 18.75 14.703 1 85.31 181 SER A N 1
ATOM 1353 C CA . SER A 1 181 ? 1.054 17.734 15.125 1 85.31 181 SER A CA 1
ATOM 1354 C C . SER A 1 181 ? 0.535 16.938 13.93 1 85.31 181 SER A C 1
ATOM 1356 O O . SER A 1 181 ? 0.351 15.727 14.016 1 85.31 181 SER A O 1
ATOM 1358 N N . LEU A 1 182 ? 0.331 17.625 12.906 1 86.94 182 LEU A N 1
ATOM 1359 C CA . LEU A 1 182 ? -0.145 16.953 11.703 1 86.94 182 LEU A CA 1
ATOM 1360 C C . LEU A 1 182 ? 0.927 16.031 11.125 1 86.94 182 LEU A C 1
ATOM 1362 O O . LEU A 1 182 ? 0.626 14.922 10.688 1 86.94 182 LEU A O 1
ATOM 1366 N N . SER A 1 183 ? 2.145 16.484 11.117 1 84.62 183 SER A N 1
ATOM 1367 C CA . SER A 1 183 ? 3.252 15.648 10.664 1 84.62 183 SER A CA 1
ATOM 1368 C C . SER A 1 183 ? 3.393 14.391 11.516 1 84.62 183 SER A C 1
ATOM 1370 O O . SER A 1 183 ? 3.623 13.305 10.992 1 84.62 183 SER A O 1
ATOM 1372 N N . THR A 1 184 ? 3.229 14.562 12.758 1 85.31 184 THR A N 1
ATOM 1373 C CA . THR A 1 184 ? 3.279 13.43 13.672 1 85.31 184 THR A CA 1
ATOM 1374 C C . THR A 1 184 ? 2.176 12.422 13.359 1 85.31 184 THR A C 1
ATOM 1376 O O . THR A 1 184 ? 2.406 11.211 13.383 1 85.31 184 THR A O 1
ATOM 1379 N N . TYR A 1 185 ? 1.058 12.93 13.086 1 90.38 185 TYR A N 1
ATOM 1380 C CA . TYR A 1 185 ? -0.053 12.055 12.75 1 90.38 185 TYR A CA 1
ATOM 1381 C C . TYR A 1 185 ? 0.252 11.258 11.484 1 90.38 185 TYR A C 1
ATOM 1383 O O . TYR A 1 185 ? 0.044 10.039 11.438 1 90.38 185 TYR A O 1
ATOM 1391 N N . PHE A 1 186 ? 0.706 11.867 10.492 1 88.44 186 PHE A N 1
ATOM 1392 C CA . PHE A 1 186 ? 0.907 11.18 9.227 1 88.44 186 PHE A CA 1
ATOM 1393 C C . PHE A 1 186 ? 2.053 10.18 9.328 1 88.44 186 PHE A C 1
ATOM 1395 O O . PHE A 1 186 ? 2.021 9.125 8.695 1 88.44 186 PHE A O 1
ATOM 1402 N N . ASN A 1 187 ? 3.031 10.492 10.141 1 85.88 187 ASN A N 1
ATOM 1403 C CA . ASN A 1 187 ? 4.059 9.5 10.438 1 85.88 187 ASN A CA 1
ATOM 1404 C C . ASN A 1 187 ? 3.479 8.289 11.172 1 85.88 187 ASN A C 1
ATOM 1406 O O . ASN A 1 187 ? 3.842 7.148 10.883 1 85.88 187 ASN A O 1
ATOM 1410 N N . SER A 1 188 ? 2.609 8.57 12.055 1 90.94 188 SER A N 1
ATOM 1411 C CA . SER A 1 188 ? 1.936 7.492 12.773 1 90.94 188 SER A CA 1
ATOM 1412 C C . SER A 1 188 ? 1.047 6.676 11.844 1 90.94 188 SER A C 1
ATOM 1414 O O . SER A 1 188 ? 0.927 5.457 12 1 90.94 188 SER A O 1
ATOM 1416 N N . ALA A 1 189 ? 0.476 7.391 11 1 93.25 189 ALA A N 1
ATOM 1417 C CA . ALA A 1 189 ? -0.365 6.707 10.016 1 93.25 189 ALA A CA 1
ATOM 1418 C C . ALA A 1 189 ? 0.457 5.75 9.164 1 93.25 189 ALA A C 1
ATOM 1420 O O . ALA A 1 189 ? 0.014 4.637 8.867 1 93.25 189 ALA A O 1
ATOM 1421 N N . TYR A 1 190 ? 1.598 6.176 8.789 1 90.38 190 TYR A N 1
ATOM 1422 C CA . TYR A 1 190 ? 2.463 5.289 8.016 1 90.38 190 TYR A CA 1
ATOM 1423 C C . TYR A 1 190 ? 2.898 4.09 8.844 1 90.38 190 TYR A C 1
ATOM 1425 O O . TYR A 1 190 ? 2.959 2.967 8.344 1 90.38 190 TYR A O 1
ATOM 1433 N N . PHE A 1 191 ? 3.184 4.332 10.039 1 90.31 191 PHE A N 1
ATOM 1434 C CA . PHE A 1 191 ? 3.561 3.244 10.93 1 90.31 191 PHE A CA 1
ATOM 1435 C C . PHE A 1 191 ? 2.416 2.25 11.086 1 90.31 191 PHE A C 1
ATOM 1437 O O . PHE A 1 191 ? 2.633 1.037 11.07 1 90.31 191 PHE A O 1
ATOM 1444 N N . SER A 1 192 ? 1.278 2.826 11.25 1 93.94 192 SER A N 1
ATOM 1445 C CA . SER A 1 192 ? 0.094 1.979 11.352 1 93.94 192 SER A CA 1
ATOM 1446 C C . SER A 1 192 ? -0.091 1.135 10.094 1 93.94 192 SER A C 1
ATOM 1448 O O . SER A 1 192 ? -0.432 -0.047 10.18 1 93.94 192 SER A O 1
ATOM 1450 N N . PHE A 1 193 ? 0.13 1.737 8.984 1 93.44 193 PHE A N 1
ATOM 1451 C CA . PHE A 1 193 ? 0.067 1.047 7.707 1 93.44 193 PHE A CA 1
ATOM 1452 C C . PHE A 1 193 ? 1.057 -0.111 7.664 1 93.44 193 PHE A C 1
ATOM 1454 O O . PHE A 1 193 ? 0.69 -1.235 7.316 1 93.44 193 PHE A O 1
ATOM 1461 N N . CYS A 1 194 ? 2.291 0.115 8.117 1 92.25 194 CYS A N 1
ATOM 1462 C CA . CYS A 1 194 ? 3.35 -0.887 8.102 1 92.25 194 CYS A CA 1
ATOM 1463 C C . CYS A 1 194 ? 3.039 -2.025 9.062 1 92.25 194 CYS A C 1
ATOM 1465 O O . CYS A 1 194 ? 3.258 -3.195 8.742 1 92.25 194 CYS A O 1
ATOM 1467 N N . LEU A 1 195 ? 2.533 -1.625 10.125 1 92.5 195 LEU A N 1
ATOM 1468 C CA . LEU A 1 195 ? 2.188 -2.629 11.125 1 92.5 195 LEU A CA 1
ATOM 1469 C C . LEU A 1 195 ? 1.078 -3.543 10.617 1 92.5 195 LEU A C 1
ATOM 1471 O O . LEU A 1 195 ? 1.135 -4.762 10.805 1 92.5 195 LEU A O 1
ATOM 1475 N N . GLY A 1 196 ? 0.085 -2.955 10.039 1 94.94 196 GLY A N 1
ATOM 1476 C CA . GLY A 1 196 ? -0.976 -3.752 9.445 1 94.94 196 GLY A CA 1
ATOM 1477 C C . GLY A 1 196 ? -0.472 -4.734 8.406 1 94.94 196 GLY A C 1
ATOM 1478 O O . GLY A 1 196 ? -0.846 -5.91 8.422 1 94.94 196 GLY A O 1
ATOM 1479 N N . GLU A 1 197 ? 0.382 -4.23 7.559 1 95.12 197 GLU A N 1
ATOM 1480 C CA . GLU A 1 197 ? 0.96 -5.074 6.52 1 95.12 197 GLU A CA 1
ATOM 1481 C C . GLU A 1 197 ? 1.791 -6.203 7.125 1 95.12 197 GLU A C 1
ATOM 1483 O O . GLU A 1 197 ? 1.695 -7.355 6.691 1 95.12 197 GLU A O 1
ATOM 1488 N N . LEU A 1 198 ? 2.555 -5.879 8.094 1 92.56 198 LEU A N 1
ATOM 1489 C CA . LEU A 1 198 ? 3.449 -6.855 8.703 1 92.56 198 LEU A CA 1
ATOM 1490 C C . LEU A 1 198 ? 2.656 -7.961 9.398 1 92.56 198 LEU A C 1
ATOM 1492 O O . LEU A 1 198 ? 2.969 -9.148 9.242 1 92.56 198 LEU A O 1
ATOM 1496 N N . VAL A 1 199 ? 1.66 -7.582 10.078 1 94.12 199 VAL A N 1
ATOM 1497 C CA . VAL A 1 199 ? 0.836 -8.57 10.766 1 94.12 199 VAL A CA 1
ATOM 1498 C C . VAL A 1 199 ? 0.121 -9.445 9.734 1 94.12 199 VAL A C 1
ATOM 1500 O O . VAL A 1 199 ? 0.022 -10.664 9.914 1 94.12 199 VAL A O 1
ATOM 1503 N N . ALA A 1 200 ? -0.366 -8.828 8.703 1 94.75 200 ALA A N 1
ATOM 1504 C CA . ALA A 1 200 ? -1.043 -9.578 7.645 1 94.75 200 ALA A CA 1
ATOM 1505 C C . ALA A 1 200 ? -0.122 -10.633 7.047 1 94.75 200 ALA A C 1
ATOM 1507 O O . ALA A 1 200 ? -0.484 -11.812 6.969 1 94.75 200 ALA A O 1
ATOM 1508 N N . LEU A 1 201 ? 1.101 -10.242 6.691 1 90.88 201 LEU A N 1
ATOM 1509 C CA . LEU A 1 201 ? 1.991 -11.102 5.918 1 90.88 201 LEU A CA 1
ATOM 1510 C C . LEU A 1 201 ? 2.67 -12.133 6.816 1 90.88 201 LEU A C 1
ATOM 1512 O O . LEU A 1 201 ? 3.055 -13.211 6.352 1 90.88 201 LEU A O 1
ATOM 1516 N N . THR A 1 202 ? 2.789 -11.867 8.125 1 89.12 202 THR A N 1
ATOM 1517 C CA . THR A 1 202 ? 3.477 -12.789 9.023 1 89.12 202 THR A CA 1
ATOM 1518 C C . THR A 1 202 ? 2.482 -13.727 9.703 1 89.12 202 THR A C 1
ATOM 1520 O O . THR A 1 202 ? 2.713 -14.938 9.773 1 89.12 202 THR A O 1
ATOM 1523 N N . ALA A 1 203 ? 1.388 -13.148 10.031 1 88.88 203 ALA A N 1
ATOM 1524 C CA . ALA A 1 203 ? 0.481 -13.953 10.844 1 88.88 203 ALA A CA 1
ATOM 1525 C C . ALA A 1 203 ? -0.729 -14.406 10.031 1 88.88 203 ALA A C 1
ATOM 1527 O O . ALA A 1 203 ? -1.032 -15.602 9.977 1 88.88 203 ALA A O 1
ATOM 1528 N N . LEU A 1 204 ? -1.307 -13.539 9.336 1 86.31 204 LEU A N 1
ATOM 1529 C CA . LEU A 1 204 ? -2.572 -13.891 8.703 1 86.31 204 LEU A CA 1
ATOM 1530 C C . LEU A 1 204 ? -2.34 -14.789 7.488 1 86.31 204 LEU A C 1
ATOM 1532 O O . LEU A 1 204 ? -3.08 -15.75 7.27 1 86.31 204 LEU A O 1
ATOM 1536 N N . VAL A 1 205 ? -1.336 -14.453 6.805 1 82.88 205 VAL A N 1
ATOM 1537 C CA . VAL A 1 205 ? -1.016 -15.297 5.656 1 82.88 205 VAL A CA 1
ATOM 1538 C C . VAL A 1 205 ? -0.623 -16.688 6.129 1 82.88 205 VAL A C 1
ATOM 1540 O O . VAL A 1 205 ? -0.989 -17.688 5.508 1 82.88 205 VAL A O 1
ATOM 1543 N N . TRP A 1 206 ? 0.039 -16.719 7.258 1 84 206 TRP A N 1
ATOM 1544 C CA . TRP A 1 206 ? 0.427 -18 7.84 1 84 206 TRP A CA 1
ATOM 1545 C C . TRP A 1 206 ? -0.8 -18.812 8.25 1 84 206 TRP A C 1
ATOM 1547 O O . TRP A 1 206 ? -0.875 -20.016 7.98 1 84 206 TRP A O 1
ATOM 1557 N N . VAL A 1 207 ? -1.715 -18.203 8.773 1 84.44 207 VAL A N 1
ATOM 1558 C CA . VAL A 1 207 ? -2.939 -18.875 9.195 1 84.44 207 VAL A CA 1
ATOM 1559 C C . VAL A 1 207 ? -3.709 -19.359 7.969 1 84.44 207 VAL A C 1
ATOM 1561 O O . VAL A 1 207 ? -4.203 -20.5 7.945 1 84.44 207 VAL A O 1
ATOM 1564 N N . GLN A 1 208 ? -3.752 -18.594 6.961 1 81.31 208 GLN A N 1
ATOM 1565 C CA . GLN A 1 208 ? -4.473 -18.953 5.742 1 81.31 208 GLN A CA 1
ATOM 1566 C C . GLN A 1 208 ? -3.822 -20.141 5.035 1 81.31 208 GLN A C 1
ATOM 1568 O O . GLN A 1 208 ? -4.516 -21 4.5 1 81.31 208 GLN A O 1
ATOM 1573 N N . THR A 1 209 ? -2.523 -20.203 5.09 1 78.75 209 THR A N 1
ATOM 1574 C CA . THR A 1 209 ? -1.782 -21.266 4.406 1 78.75 209 THR A CA 1
ATOM 1575 C C . THR A 1 209 ? -1.9 -22.578 5.168 1 78.75 209 THR A C 1
ATOM 1577 O O . THR A 1 209 ? -1.941 -23.656 4.559 1 78.75 209 THR A O 1
ATOM 1580 N N . HIS A 1 210 ? -2.09 -22.453 6.473 1 82.06 210 HIS A N 1
ATOM 1581 C CA . HIS A 1 210 ? -2.049 -23.688 7.258 1 82.06 210 HIS A CA 1
ATOM 1582 C C . HIS A 1 210 ? -3.445 -24.109 7.707 1 82.06 210 HIS A C 1
ATOM 1584 O O . HIS A 1 210 ? -3.695 -25.281 7.953 1 82.06 210 HIS A O 1
ATOM 1590 N N . SER A 1 211 ? -4.352 -23.203 7.789 1 83.12 211 SER A N 1
ATOM 1591 C CA . SER A 1 211 ? -5.676 -23.531 8.305 1 83.12 211 SER A CA 1
ATOM 1592 C C . SER A 1 211 ? -6.73 -23.438 7.207 1 83.12 211 SER A C 1
ATOM 1594 O O . SER A 1 211 ? -7.879 -23.844 7.41 1 83.12 211 SER A O 1
ATOM 1596 N N . GLY A 1 212 ? -6.375 -22.938 6.113 1 81.19 212 GLY A N 1
ATOM 1597 C CA . GLY A 1 212 ? -7.328 -22.844 5.02 1 81.19 212 GLY A CA 1
ATOM 1598 C C . GLY A 1 212 ? -7.785 -21.422 4.742 1 81.19 212 GLY A C 1
ATOM 1599 O O . GLY A 1 212 ? -7.699 -20.562 5.609 1 81.19 212 GLY A O 1
ATOM 1600 N N . MET A 1 213 ? -8.305 -21.281 3.609 1 81.06 213 MET A N 1
ATOM 1601 C CA . MET A 1 213 ? -8.68 -19.953 3.146 1 81.06 213 MET A CA 1
ATOM 1602 C C . MET A 1 213 ? -9.992 -19.516 3.771 1 81.06 213 MET A C 1
ATOM 1604 O O . MET A 1 213 ? -10.242 -18.312 3.924 1 81.06 213 MET A O 1
ATOM 1608 N N . ASP A 1 214 ? -10.82 -20.453 4.133 1 85.75 214 ASP A N 1
ATOM 1609 C CA . ASP A 1 214 ? -12.07 -20.094 4.801 1 85.75 214 ASP A CA 1
ATOM 1610 C C . ASP A 1 214 ? -11.789 -19.391 6.137 1 85.75 214 ASP A C 1
ATOM 1612 O O . ASP A 1 214 ? -12.359 -18.344 6.43 1 85.75 214 ASP A O 1
ATOM 1616 N N . VAL A 1 215 ? -10.836 -19.922 6.824 1 86.31 215 VAL A N 1
ATOM 1617 C CA . VAL A 1 215 ? -10.438 -19.328 8.094 1 86.31 215 VAL A CA 1
ATOM 1618 C C . VAL A 1 215 ? -9.75 -17.984 7.84 1 86.31 215 VAL A C 1
ATOM 1620 O O . VAL A 1 215 ? -9.969 -17.016 8.57 1 86.31 215 VAL A O 1
ATOM 1623 N N . GLY A 1 216 ? -9.039 -17.938 6.785 1 87.12 216 GLY A N 1
ATOM 1624 C CA . GLY A 1 216 ? -8.352 -16.703 6.426 1 87.12 216 GLY A CA 1
ATOM 1625 C C . GLY A 1 216 ? -9.297 -15.562 6.113 1 87.12 216 GLY A C 1
ATOM 1626 O O . GLY A 1 216 ? -9.141 -14.461 6.633 1 87.12 216 GLY A O 1
ATOM 1627 N N . PHE A 1 217 ? -10.305 -15.883 5.352 1 91.94 217 PHE A N 1
ATOM 1628 C CA . PHE A 1 217 ? -11.305 -14.875 5.016 1 91.94 217 PHE A CA 1
ATOM 1629 C C . PHE A 1 217 ? -12.102 -14.469 6.246 1 91.94 217 PHE A C 1
ATOM 1631 O O . PHE A 1 217 ? -12.469 -13.305 6.402 1 91.94 217 PHE A O 1
ATOM 1638 N N . GLY A 1 218 ? -12.258 -15.414 7.09 1 93.62 218 GLY A N 1
ATOM 1639 C CA . GLY A 1 218 ? -12.961 -15.125 8.328 1 93.62 218 GLY A CA 1
ATOM 1640 C C . GLY A 1 218 ? -12.195 -14.188 9.242 1 93.62 218 GLY A C 1
ATOM 1641 O O . GLY A 1 218 ? -12.773 -13.273 9.828 1 93.62 218 GLY A O 1
ATOM 1642 N N . ILE A 1 219 ? -10.953 -14.398 9.352 1 94.75 219 ILE A N 1
ATOM 1643 C CA . ILE A 1 219 ? -10.109 -13.531 10.172 1 94.75 219 ILE A CA 1
ATOM 1644 C C . ILE A 1 219 ? -10.062 -12.133 9.57 1 94.75 219 ILE A C 1
ATOM 1646 O O . ILE A 1 219 ? -10.047 -11.141 10.305 1 94.75 219 ILE A O 1
ATOM 1650 N N . SER A 1 220 ? -10.062 -12.078 8.258 1 95.5 220 SER A N 1
ATOM 1651 C CA . SER A 1 220 ? -10.102 -10.781 7.598 1 95.5 220 SER A CA 1
ATOM 1652 C C . SER A 1 220 ? -11.406 -10.055 7.879 1 95.5 220 SER A C 1
ATOM 1654 O O . SER A 1 220 ? -11.422 -8.836 8.086 1 95.5 220 SER A O 1
ATOM 1656 N N . ALA A 1 221 ? -12.445 -10.812 7.922 1 97.19 221 ALA A N 1
ATOM 1657 C CA . ALA A 1 221 ? -13.734 -10.227 8.273 1 97.19 221 ALA A CA 1
ATOM 1658 C C . ALA A 1 221 ? -13.727 -9.695 9.703 1 97.19 221 ALA A C 1
ATOM 1660 O O . ALA A 1 221 ? -14.211 -8.594 9.969 1 97.19 221 ALA A O 1
ATOM 1661 N N . ALA A 1 222 ? -13.156 -10.461 10.539 1 97.44 222 ALA A N 1
ATOM 1662 C CA . ALA A 1 222 ? -13.055 -10.055 11.938 1 97.44 222 ALA A CA 1
ATOM 1663 C C . ALA A 1 222 ? -12.188 -8.805 12.086 1 97.44 222 ALA A C 1
ATOM 1665 O O . ALA A 1 222 ? -12.516 -7.906 12.859 1 97.44 222 ALA A O 1
ATOM 1666 N N . ALA A 1 223 ? -11.133 -8.82 11.414 1 97.19 223 ALA A N 1
ATOM 1667 C CA . ALA A 1 223 ? -10.25 -7.66 11.438 1 97.19 223 ALA A CA 1
ATOM 1668 C C . ALA A 1 223 ? -10.977 -6.41 10.945 1 97.19 223 ALA A C 1
ATOM 1670 O O . ALA A 1 223 ? -10.859 -5.34 11.539 1 97.19 223 ALA A O 1
ATOM 1671 N N . MET A 1 224 ? -11.688 -6.566 9.852 1 97.94 224 MET A N 1
ATOM 1672 C CA . MET A 1 224 ? -12.445 -5.434 9.32 1 97.94 224 MET A CA 1
ATOM 1673 C C . MET A 1 224 ? -13.5 -4.965 10.312 1 97.94 224 MET A C 1
ATOM 1675 O O . MET A 1 224 ? -13.719 -3.764 10.469 1 97.94 224 MET A O 1
ATOM 1679 N N . ALA A 1 225 ? -14.133 -5.898 10.969 1 98.5 225 ALA A N 1
ATOM 1680 C CA . ALA A 1 225 ? -15.109 -5.551 12 1 98.5 225 ALA A CA 1
ATOM 1681 C C . ALA A 1 225 ? -14.461 -4.77 13.133 1 98.5 225 ALA A C 1
ATOM 1683 O O . ALA A 1 225 ? -15.016 -3.771 13.609 1 98.5 225 ALA A O 1
ATOM 1684 N N . ALA A 1 226 ? -13.336 -5.238 13.547 1 98.5 226 ALA A N 1
ATOM 1685 C CA . ALA A 1 226 ? -12.594 -4.531 14.586 1 98.5 226 ALA A CA 1
ATOM 1686 C C . ALA A 1 226 ? -12.234 -3.115 14.141 1 98.5 226 ALA A C 1
ATOM 1688 O O . ALA A 1 226 ? -12.281 -2.178 14.945 1 98.5 226 ALA A O 1
ATOM 1689 N N . GLY A 1 227 ? -11.836 -3 12.891 1 98.38 227 GLY A N 1
ATOM 1690 C CA . GLY A 1 227 ? -11.555 -1.68 12.352 1 98.38 227 GLY A CA 1
ATOM 1691 C C . GLY A 1 227 ? -12.766 -0.762 12.375 1 98.38 227 GLY A C 1
ATOM 1692 O O . GLY A 1 227 ? -12.648 0.414 12.727 1 98.38 227 GLY A O 1
ATOM 1693 N N . LEU A 1 228 ? -13.898 -1.299 12.039 1 98.25 228 LEU A N 1
ATOM 1694 C CA . LEU A 1 228 ? -15.117 -0.504 12.047 1 98.25 228 LEU A CA 1
ATOM 1695 C C . LEU A 1 228 ? -15.5 -0.104 13.469 1 98.25 228 LEU A C 1
ATOM 1697 O O . LEU A 1 228 ? -15.984 1.006 13.695 1 98.25 228 LEU A O 1
ATOM 1701 N N . ILE A 1 229 ? -15.273 -0.997 14.359 1 98.44 229 ILE A N 1
ATOM 1702 C CA . ILE A 1 229 ? -15.523 -0.679 15.766 1 98.44 229 ILE A CA 1
ATOM 1703 C C . ILE A 1 229 ? -14.625 0.475 16.203 1 98.44 229 ILE A C 1
ATOM 1705 O O . ILE A 1 229 ? -15.07 1.396 16.891 1 98.44 229 ILE A O 1
ATOM 1709 N N . SER A 1 230 ? -13.406 0.416 15.805 1 98.06 230 SER A N 1
ATOM 1710 C CA . SER A 1 230 ? -12.484 1.509 16.109 1 98.06 230 SER A CA 1
ATOM 1711 C C . SER A 1 230 ? -12.984 2.828 15.523 1 98.06 230 SER A C 1
ATOM 1713 O O . SER A 1 230 ? -12.984 3.854 16.203 1 98.06 230 SER A O 1
ATOM 1715 N N . LEU A 1 231 ? -13.414 2.814 14.312 1 97.75 231 LEU A N 1
ATOM 1716 C CA . LEU A 1 231 ? -13.898 4.016 13.641 1 97.75 231 LEU A CA 1
ATOM 1717 C C . LEU A 1 231 ? -15.094 4.609 14.375 1 97.75 231 LEU A C 1
ATOM 1719 O O . LEU A 1 231 ? -15.133 5.812 14.641 1 97.75 231 LEU A O 1
ATOM 1723 N N . VAL A 1 232 ? -16.031 3.818 14.773 1 97.25 232 VAL A N 1
ATOM 1724 C CA . VAL A 1 232 ? -17.266 4.273 15.398 1 97.25 232 VAL A CA 1
ATOM 1725 C C . VAL A 1 232 ? -16.984 4.758 16.812 1 97.25 232 VAL A C 1
ATOM 1727 O O . VAL A 1 232 ? -17.625 5.691 17.297 1 97.25 232 VAL A O 1
ATOM 1730 N N . SER A 1 233 ? -16.031 4.148 17.484 1 97.06 233 SER A N 1
ATOM 1731 C CA . SER A 1 233 ? -15.672 4.531 18.844 1 97.06 233 SER A CA 1
ATOM 1732 C C . SER A 1 233 ? -15.156 5.965 18.891 1 97.06 233 SER A C 1
ATOM 1734 O O . SER A 1 233 ? -15.242 6.625 19.922 1 97.06 233 SER A O 1
ATOM 1736 N N . GLY A 1 234 ? -14.617 6.43 17.797 1 95.81 234 GLY A N 1
ATOM 1737 C CA . GLY A 1 234 ? -14.109 7.793 17.75 1 95.81 234 GLY A CA 1
ATOM 1738 C C . GLY A 1 234 ? -15.148 8.797 17.297 1 95.81 234 GLY A C 1
ATOM 1739 O O . GLY A 1 234 ? -14.875 10 17.234 1 95.81 234 GLY A O 1
ATOM 1740 N N . ALA A 1 235 ? -16.375 8.422 17.094 1 94.5 235 ALA A N 1
ATOM 1741 C CA . ALA A 1 235 ? -17.422 9.25 16.5 1 94.5 235 ALA A CA 1
ATOM 1742 C C . ALA A 1 235 ? -17.688 10.492 17.344 1 94.5 235 ALA A C 1
ATOM 1744 O O . ALA A 1 235 ? -17.906 11.586 16.812 1 94.5 235 ALA A O 1
ATOM 1745 N N . ALA A 1 236 ? -17.547 10.383 18.625 1 92.75 236 ALA A N 1
ATOM 1746 C CA . ALA A 1 236 ? -17.859 11.484 19.531 1 92.75 236 ALA A CA 1
ATOM 1747 C C . ALA A 1 236 ? -16.734 12.516 19.562 1 92.75 236 ALA A C 1
ATOM 1749 O O . ALA A 1 236 ? -16.938 13.656 19.969 1 92.75 236 ALA A O 1
ATOM 1750 N N . PHE A 1 237 ? -15.625 12.094 19.031 1 94.56 237 PHE A N 1
ATOM 1751 C CA . PHE A 1 237 ? -14.461 12.969 19.141 1 94.56 237 PHE A CA 1
ATOM 1752 C C . PHE A 1 237 ? -14.102 13.578 17.797 1 94.56 237 PHE A C 1
ATOM 1754 O O . PHE A 1 237 ? -13.328 14.531 17.719 1 94.56 237 PHE A O 1
ATOM 1761 N N . TYR A 1 238 ? -14.695 13.141 16.734 1 94.38 238 TYR A N 1
ATOM 1762 C CA . TYR A 1 238 ? -14.258 13.508 15.391 1 94.38 238 TYR A CA 1
ATOM 1763 C C . TYR A 1 238 ? -14.688 14.93 15.047 1 94.38 238 TYR A C 1
ATOM 1765 O O . TYR A 1 238 ? -15.766 15.375 15.445 1 94.38 238 TYR A O 1
ATOM 1773 N N . ARG A 1 239 ? -13.82 15.57 14.336 1 91.06 239 ARG A N 1
ATOM 1774 C CA . ARG A 1 239 ? -14.156 16.75 13.555 1 91.06 239 ARG A CA 1
ATOM 1775 C C . ARG A 1 239 ? -14.445 16.391 12.109 1 91.06 239 ARG A C 1
ATOM 1777 O O . ARG A 1 239 ? -13.578 15.883 11.398 1 91.06 239 ARG A O 1
ATOM 1784 N N . ASN A 1 240 ? -15.656 16.641 11.727 1 88.81 240 ASN A N 1
ATOM 1785 C CA . ASN A 1 240 ? -16.047 16.281 10.367 1 88.81 240 ASN A CA 1
ATOM 1786 C C . ASN A 1 240 ? -16.203 17.516 9.484 1 88.81 240 ASN A C 1
ATOM 1788 O O . ASN A 1 240 ? -16.891 18.469 9.852 1 88.81 240 ASN A O 1
ATOM 1792 N N . LYS A 1 241 ? -15.547 17.453 8.391 1 84.12 241 LYS A N 1
ATOM 1793 C CA . LYS A 1 241 ? -15.727 18.5 7.391 1 84.12 241 LYS A CA 1
ATOM 1794 C C . LYS A 1 241 ? -16.922 18.203 6.496 1 84.12 241 LYS A C 1
ATOM 1796 O O . LYS A 1 241 ? -17.016 17.109 5.91 1 84.12 241 LYS A O 1
ATOM 1801 N N . PRO A 1 242 ? -17.797 19.109 6.461 1 78.94 242 PRO A N 1
ATOM 1802 C CA . PRO A 1 242 ? -18.969 18.875 5.602 1 78.94 242 PRO A CA 1
ATOM 1803 C C . PRO A 1 242 ? -18.594 18.766 4.121 1 78.94 242 PRO A C 1
ATOM 1805 O O . PRO A 1 242 ? -17.594 19.359 3.691 1 78.94 242 PRO A O 1
ATOM 1808 N N . PRO A 1 243 ? -19.359 17.938 3.402 1 78.88 243 PRO A N 1
ATOM 1809 C CA . PRO A 1 243 ? -19.109 17.844 1.965 1 78.88 243 PRO A CA 1
ATOM 1810 C C . PRO A 1 243 ? -19.297 19.156 1.233 1 78.88 243 PRO A C 1
ATOM 1812 O O . PRO A 1 243 ? -20.141 19.969 1.635 1 78.88 243 PRO A O 1
ATOM 1815 N N . GLN A 1 244 ? -18.281 19.688 0.468 1 69.94 244 GLN A N 1
ATOM 1816 C CA . GLN A 1 244 ? -18.312 20.984 -0.19 1 69.94 244 GLN A CA 1
ATOM 1817 C C . GLN A 1 244 ? -19.156 20.953 -1.452 1 69.94 244 GLN A C 1
ATOM 1819 O O . GLN A 1 244 ? -19.422 21.984 -2.059 1 69.94 244 GLN A O 1
ATOM 1824 N N . GLY A 1 245 ? -20.109 20.172 -1.654 1 60.12 245 GLY A N 1
ATOM 1825 C CA . GLY A 1 245 ? -20.938 20.109 -2.854 1 60.12 245 GLY A CA 1
ATOM 1826 C C . GLY A 1 245 ? -20.141 19.75 -4.098 1 60.12 245 GLY A C 1
ATOM 1827 O O . GLY A 1 245 ? -18.922 19.594 -4.043 1 60.12 245 GLY A O 1
ATOM 1828 N N . SER A 1 246 ? -20.641 19.328 -5.215 1 48.72 246 SER A N 1
ATOM 1829 C CA . SER A 1 246 ? -20.047 18.797 -6.445 1 48.72 246 SER A CA 1
ATOM 1830 C C . SER A 1 246 ? -18.906 19.688 -6.938 1 48.72 246 SER A C 1
ATOM 1832 O O . SER A 1 246 ? -19.141 20.812 -7.383 1 48.72 246 SER A O 1
ATOM 1834 N N . ILE A 1 247 ? -17.953 19.828 -6.324 1 42.28 247 ILE A N 1
ATOM 1835 C CA . ILE A 1 247 ? -16.859 20.594 -6.902 1 42.28 247 ILE A CA 1
ATOM 1836 C C . ILE A 1 247 ? -16.438 19.969 -8.234 1 42.28 247 ILE A C 1
ATOM 1838 O O . ILE A 1 247 ? -15.531 20.469 -8.906 1 42.28 247 ILE A O 1
ATOM 1842 N N . PHE A 1 248 ? -16.578 18.766 -8.461 1 42.44 248 PHE A N 1
ATOM 1843 C CA . PHE A 1 248 ? -16.172 18.109 -9.703 1 42.44 248 PHE A CA 1
ATOM 1844 C C . PHE A 1 248 ? -16.703 18.875 -10.906 1 42.44 248 PHE A C 1
ATOM 1846 O O . PHE A 1 248 ? -16.469 18.469 -12.055 1 42.44 248 PHE A O 1
ATOM 1853 N N . THR A 1 249 ? -17.359 19.906 -10.867 1 38.06 249 THR A N 1
ATOM 1854 C CA . THR A 1 249 ? -17.562 20.562 -12.148 1 38.06 249 THR A CA 1
ATOM 1855 C C . THR A 1 249 ? -16.234 20.969 -12.773 1 38.06 249 THR A C 1
ATOM 1857 O O . THR A 1 249 ? -15.984 20.703 -13.953 1 38.06 249 THR A O 1
ATOM 1860 N N . PRO A 1 250 ? -15.266 21.609 -12.156 1 36.56 250 PRO A N 1
ATOM 1861 C CA . PRO A 1 250 ? -14.086 22.031 -12.891 1 36.56 250 PRO A CA 1
ATOM 1862 C C . PRO A 1 250 ? -13.016 20.953 -12.984 1 36.56 250 PRO A C 1
ATOM 1864 O O . PRO A 1 250 ? -12.336 20.844 -14.008 1 36.56 250 PRO A O 1
ATOM 1867 N N . ILE A 1 251 ? -12.695 20.156 -12.141 1 36.56 251 ILE A N 1
ATOM 1868 C CA . ILE A 1 251 ? -11.578 19.234 -12.266 1 36.56 251 ILE A CA 1
ATOM 1869 C C . ILE A 1 251 ? -11.969 18.062 -13.172 1 36.56 251 ILE A C 1
ATOM 1871 O O . ILE A 1 251 ? -11.148 17.594 -13.969 1 36.56 251 ILE A O 1
ATOM 1875 N N . ALA A 1 252 ? -13.148 17.5 -13.203 1 35.78 252 ALA A N 1
ATOM 1876 C CA . ALA A 1 252 ? -13.633 16.609 -14.258 1 35.78 252 ALA A CA 1
ATOM 1877 C C . ALA A 1 252 ? -13.562 17.281 -15.617 1 35.78 252 ALA A C 1
ATOM 1879 O O . ALA A 1 252 ? -13.383 16.625 -16.641 1 35.78 252 ALA A O 1
ATOM 1880 N N . ARG A 1 253 ? -13.594 18.5 -15.703 1 34.59 253 ARG A N 1
ATOM 1881 C CA . ARG A 1 253 ? -13.391 19.266 -16.938 1 34.59 253 ARG A CA 1
ATOM 1882 C C . ARG A 1 253 ? -11.938 19.172 -17.406 1 34.59 253 ARG A C 1
ATOM 1884 O O . ARG A 1 253 ? -11.672 19.078 -18.594 1 34.59 253 ARG A O 1
ATOM 1891 N N . VAL A 1 254 ? -11.031 19.109 -16.531 1 36.12 254 VAL A N 1
ATOM 1892 C CA . VAL A 1 254 ? -9.641 19.047 -16.984 1 36.12 254 VAL A CA 1
ATOM 1893 C C . VAL A 1 254 ? -9.305 17.625 -17.406 1 36.12 254 VAL A C 1
ATOM 1895 O O . VAL A 1 254 ? -8.641 17.406 -18.422 1 36.12 254 VAL A O 1
ATOM 1898 N N . THR A 1 255 ? -9.688 16.562 -16.766 1 37.34 255 THR A N 1
ATOM 1899 C CA . THR A 1 255 ? -9.312 15.211 -17.188 1 37.34 255 THR A CA 1
ATOM 1900 C C . THR A 1 255 ? -10.148 14.773 -18.391 1 37.34 255 THR A C 1
ATOM 1902 O O . THR A 1 255 ? -9.633 14.133 -19.312 1 37.34 255 THR A O 1
ATOM 1905 N N . ILE A 1 256 ? -11.383 15.109 -18.562 1 36.28 256 ILE A N 1
ATOM 1906 C CA . ILE A 1 256 ? -12.109 14.875 -19.797 1 36.28 256 ILE A CA 1
ATOM 1907 C C . ILE A 1 256 ? -11.414 15.602 -20.953 1 36.28 256 ILE A C 1
ATOM 1909 O O . ILE A 1 256 ? -11.352 15.086 -22.062 1 36.28 256 ILE A O 1
ATOM 1913 N N . ILE A 1 257 ? -10.836 16.703 -20.703 1 36 257 ILE A N 1
ATOM 1914 C CA . ILE A 1 257 ? -10.094 17.375 -21.766 1 36 257 ILE A CA 1
ATOM 1915 C C . ILE A 1 257 ? -8.859 16.531 -22.141 1 36 257 ILE A C 1
ATOM 1917 O O . ILE A 1 257 ? -8.523 16.406 -23.312 1 36 257 ILE A O 1
ATOM 1921 N N . PHE A 1 258 ? -8.195 15.945 -21.219 1 36.97 258 PHE A N 1
ATOM 1922 C CA . PHE A 1 258 ? -7.016 15.188 -21.625 1 36.97 258 PHE A CA 1
ATOM 1923 C C . PHE A 1 258 ? -7.418 13.883 -22.297 1 36.97 258 PHE A C 1
ATOM 1925 O O . PHE A 1 258 ? -6.75 13.422 -23.219 1 36.97 258 PHE A O 1
ATOM 1932 N N . THR A 1 259 ? -8.422 13.203 -21.844 1 35.03 259 THR A N 1
ATOM 1933 C CA . THR A 1 259 ? -8.75 12 -22.594 1 35.03 259 THR A CA 1
ATOM 1934 C C . THR A 1 259 ? -9.523 12.352 -23.859 1 35.03 259 THR A C 1
ATOM 1936 O O . THR A 1 259 ? -9.711 11.5 -24.734 1 35.03 259 THR A O 1
ATOM 1939 N N . SER A 1 260 ? -10.102 13.461 -23.953 1 31.84 260 SER A N 1
ATOM 1940 C CA . SER A 1 260 ? -10.719 13.844 -25.219 1 31.84 260 SER A CA 1
ATOM 1941 C C . SER A 1 260 ? -9.68 14.367 -26.203 1 31.84 260 SER A C 1
ATOM 1943 O O . SER A 1 260 ? -10.008 14.711 -27.344 1 31.84 260 SER A O 1
ATOM 1945 N N . LEU A 1 261 ? -8.484 14.672 -25.781 1 28.38 261 LEU A N 1
ATOM 1946 C CA . LEU A 1 261 ? -7.52 14.875 -26.859 1 28.38 261 LEU A CA 1
ATOM 1947 C C . LEU A 1 261 ? -6.895 13.547 -27.281 1 28.38 261 LEU A C 1
ATOM 1949 O O . LEU A 1 261 ? -6.574 12.711 -26.438 1 28.38 261 LEU A O 1
ATOM 1953 N N . MET B 1 1 ? 15.633 31.094 37.531 1 27.12 1 MET B N 1
ATOM 1954 C CA . MET B 1 1 ? 16.359 30.547 36.375 1 27.12 1 MET B CA 1
ATOM 1955 C C . MET B 1 1 ? 15.391 30.031 35.344 1 27.12 1 MET B C 1
ATOM 1957 O O . MET B 1 1 ? 14.578 29.141 35.625 1 27.12 1 MET B O 1
ATOM 1961 N N . ASP B 1 2 ? 14.867 30.844 34.438 1 27.52 2 ASP B N 1
ATOM 1962 C CA . ASP B 1 2 ? 13.828 30.812 33.438 1 27.52 2 ASP B CA 1
ATOM 1963 C C . ASP B 1 2 ? 14.062 29.656 32.438 1 27.52 2 ASP B C 1
ATOM 1965 O O . ASP B 1 2 ? 15.109 29.594 31.797 1 27.52 2 ASP B O 1
ATOM 1969 N N . VAL B 1 3 ? 13.773 28.484 32.781 1 32.56 3 VAL B N 1
ATOM 1970 C CA . VAL B 1 3 ? 13.828 27.312 31.922 1 32.56 3 VAL B CA 1
ATOM 1971 C C . VAL B 1 3 ? 13.336 27.672 30.516 1 32.56 3 VAL B C 1
ATOM 1973 O O . VAL B 1 3 ? 12.141 27.828 30.297 1 32.56 3 VAL B O 1
ATOM 1976 N N . GLU B 1 4 ? 13.914 28.688 29.844 1 32.5 4 GLU B N 1
ATOM 1977 C CA . GLU B 1 4 ? 13.75 28.938 28.406 1 32.5 4 GLU B CA 1
ATOM 1978 C C . GLU B 1 4 ? 13.625 27.625 27.641 1 32.5 4 GLU B C 1
ATOM 1980 O O . GLU B 1 4 ? 14.547 26.797 27.656 1 32.5 4 GLU B O 1
ATOM 1985 N N . SER B 1 5 ? 12.555 26.938 27.734 1 34.75 5 SER B N 1
ATOM 1986 C CA . SER B 1 5 ? 12.172 25.797 26.922 1 34.75 5 SER B CA 1
ATOM 1987 C C . SER B 1 5 ? 12.82 25.844 25.547 1 34.75 5 SER B C 1
ATOM 1989 O O . SER B 1 5 ? 12.492 26.734 24.734 1 34.75 5 SER B O 1
ATOM 1991 N N . SER B 1 6 ? 14.086 25.828 25.359 1 35.25 6 SER B N 1
ATOM 1992 C CA . SER B 1 6 ? 14.914 25.75 24.172 1 35.25 6 SER B CA 1
ATOM 1993 C C . SER B 1 6 ? 14.203 24.969 23.062 1 35.25 6 SER B C 1
ATOM 1995 O O . SER B 1 6 ? 14.156 23.75 23.078 1 35.25 6 SER B O 1
ATOM 1997 N N . ALA B 1 7 ? 13.047 25.219 22.781 1 39.44 7 ALA B N 1
ATOM 1998 C CA . ALA B 1 7 ? 12.5 24.875 21.469 1 39.44 7 ALA B CA 1
ATOM 1999 C C . ALA B 1 7 ? 13.586 24.875 20.406 1 39.44 7 ALA B C 1
ATOM 2001 O O . ALA B 1 7 ? 13.984 25.938 19.922 1 39.44 7 ALA B O 1
ATOM 2002 N N . ALA B 1 8 ? 14.633 24.219 20.547 1 40.31 8 ALA B N 1
ATOM 2003 C CA . ALA B 1 8 ? 15.711 24.031 19.578 1 40.31 8 ALA B CA 1
ATOM 2004 C C . ALA B 1 8 ? 15.18 24.078 18.156 1 40.31 8 ALA B C 1
ATOM 2006 O O . ALA B 1 8 ? 14.328 23.266 17.781 1 40.31 8 ALA B O 1
ATOM 2007 N N . HIS B 1 9 ? 14.914 25.094 17.562 1 47.31 9 HIS B N 1
ATOM 2008 C CA . HIS B 1 9 ? 14.602 25.391 16.172 1 47.31 9 HIS B CA 1
ATOM 2009 C C . HIS B 1 9 ? 15.328 24.453 15.219 1 47.31 9 HIS B C 1
ATOM 2011 O O . HIS B 1 9 ? 16.547 24.547 15.047 1 47.31 9 HIS B O 1
ATOM 2017 N N . GLU B 1 10 ? 15.039 23.172 15.344 1 56.69 10 GLU B N 1
ATOM 2018 C CA . GLU B 1 10 ? 15.664 22.203 14.461 1 56.69 10 GLU B CA 1
ATOM 2019 C C . GLU B 1 10 ? 15.906 22.797 13.07 1 56.69 10 GLU B C 1
ATOM 2021 O O . GLU B 1 10 ? 14.961 23.141 12.359 1 56.69 10 GLU B O 1
ATOM 2026 N N . VAL B 1 11 ? 16.969 23.516 12.93 1 68.38 11 VAL B N 1
ATOM 2027 C CA . VAL B 1 11 ? 17.422 24.219 11.742 1 68.38 11 VAL B CA 1
ATOM 2028 C C . VAL B 1 11 ? 17.547 23.25 10.578 1 68.38 11 VAL B C 1
ATOM 2030 O O . VAL B 1 11 ? 18.281 22.266 10.664 1 68.38 11 VAL B O 1
ATOM 2033 N N . SER B 1 12 ? 16.703 23.281 9.656 1 81.19 12 SER B N 1
ATOM 2034 C CA . SER B 1 12 ? 16.781 22.531 8.406 1 81.19 12 SER B CA 1
ATOM 2035 C C . SER B 1 12 ? 17.953 23.016 7.559 1 81.19 12 SER B C 1
ATOM 2037 O O . SER B 1 12 ? 18.359 24.188 7.652 1 81.19 12 SER B O 1
ATOM 2039 N N . VAL B 1 13 ? 18.656 22.062 6.941 1 84.31 13 VAL B N 1
ATOM 2040 C CA . VAL B 1 13 ? 19.828 22.391 6.121 1 84.31 13 VAL B CA 1
ATOM 2041 C C . VAL B 1 13 ? 19.578 21.938 4.684 1 84.31 13 VAL B C 1
ATOM 2043 O O . VAL B 1 13 ? 18.734 21.078 4.43 1 84.31 13 VAL B O 1
ATOM 2046 N N . ASP B 1 14 ? 20.266 22.594 3.768 1 83.62 14 ASP B N 1
ATOM 2047 C CA . ASP B 1 14 ? 20.188 22.141 2.379 1 83.62 14 ASP B CA 1
ATOM 2048 C C . ASP B 1 14 ? 21.078 20.922 2.154 1 83.62 14 ASP B C 1
ATOM 2050 O O . ASP B 1 14 ? 21.594 20.328 3.109 1 83.62 14 ASP B O 1
ATOM 2054 N N . TRP B 1 15 ? 21.156 20.516 0.895 1 80.88 15 TRP B N 1
ATOM 2055 C CA . TRP B 1 15 ? 21.859 19.25 0.617 1 80.88 15 TRP B CA 1
ATOM 2056 C C . TRP B 1 15 ? 23.359 19.406 0.855 1 80.88 15 TRP B C 1
ATOM 2058 O O . TRP B 1 15 ? 24.062 18.406 1.035 1 80.88 15 TRP B O 1
ATOM 2068 N N . ARG B 1 16 ? 23.781 20.609 0.904 1 77.81 16 ARG B N 1
ATOM 2069 C CA . ARG B 1 16 ? 25.203 20.859 1.157 1 77.81 16 ARG B CA 1
ATOM 2070 C C . ARG B 1 16 ? 25.453 21.094 2.643 1 77.81 16 ARG B C 1
ATOM 2072 O O . ARG B 1 16 ? 26.594 21.344 3.051 1 77.81 16 ARG B O 1
ATOM 2079 N N . GLY B 1 17 ? 24.453 21.094 3.426 1 80.38 17 GLY B N 1
ATOM 2080 C CA . GLY B 1 17 ? 24.609 21.266 4.863 1 80.38 17 GLY B CA 1
ATOM 2081 C C . GLY B 1 17 ? 24.5 22.703 5.309 1 80.38 17 GLY B C 1
ATOM 2082 O O . GLY B 1 17 ? 24.812 23.031 6.453 1 80.38 17 GLY B O 1
ATOM 2083 N N . ARG B 1 18 ? 24.125 23.625 4.375 1 82.88 18 ARG B N 1
ATOM 2084 C CA . ARG B 1 18 ? 23.969 25.031 4.699 1 82.88 18 ARG B CA 1
ATOM 2085 C C . ARG B 1 18 ? 22.547 25.312 5.176 1 82.88 18 ARG B C 1
ATOM 2087 O O . ARG B 1 18 ? 21.609 24.594 4.828 1 82.88 18 ARG B O 1
ATOM 2094 N N . PRO B 1 19 ? 22.422 26.281 6.031 1 85.56 19 PRO B N 1
ATOM 2095 C CA . PRO B 1 19 ? 21.078 26.609 6.516 1 85.56 19 PRO B CA 1
ATOM 2096 C C . PRO B 1 19 ? 20.109 26.953 5.383 1 85.56 19 PRO B C 1
ATOM 2098 O O . PRO B 1 19 ? 20.516 27.578 4.395 1 85.56 19 PRO B O 1
ATOM 2101 N N . CYS B 1 20 ? 18.875 26.594 5.547 1 86.31 20 CYS B N 1
ATOM 2102 C CA . CYS B 1 20 ? 17.859 26.781 4.52 1 86.31 20 CYS B CA 1
ATOM 2103 C C . CYS B 1 20 ? 17.344 28.219 4.504 1 86.31 20 CYS B C 1
ATOM 2105 O O . CYS B 1 20 ? 17.312 28.875 5.543 1 86.31 20 CYS B O 1
ATOM 2107 N N . GLU B 1 21 ? 17.016 28.625 3.342 1 84.12 21 GLU B N 1
ATOM 2108 C CA . GLU B 1 21 ? 16.375 29.922 3.141 1 84.12 21 GLU B CA 1
ATOM 2109 C C . GLU B 1 21 ? 14.867 29.766 2.922 1 84.12 21 GLU B C 1
ATOM 2111 O O . GLU B 1 21 ? 14.445 29.016 2.043 1 84.12 21 GLU B O 1
ATOM 2116 N N . PRO B 1 22 ? 14.062 30.328 3.705 1 75.94 22 PRO B N 1
ATOM 2117 C CA . PRO B 1 22 ? 12.609 30.156 3.641 1 75.94 22 PRO B CA 1
ATOM 2118 C C . PRO B 1 22 ? 12.047 30.375 2.24 1 75.94 22 PRO B C 1
ATOM 2120 O O . PRO B 1 22 ? 11.109 29.688 1.827 1 75.94 22 PRO B O 1
ATOM 2123 N N . GLY B 1 23 ? 12.5 31.234 1.467 1 77.44 23 GLY B N 1
ATOM 2124 C CA . GLY B 1 23 ? 11.961 31.5 0.144 1 77.44 23 GLY B CA 1
ATOM 2125 C C . GLY B 1 23 ? 12.508 30.578 -0.925 1 77.44 23 GLY B C 1
ATOM 2126 O O . GLY B 1 23 ? 11.898 30.422 -1.989 1 77.44 23 GLY B O 1
ATOM 2127 N N . ARG B 1 24 ? 13.469 29.922 -0.624 1 85.38 24 ARG B N 1
ATOM 2128 C CA . ARG B 1 24 ? 14.133 29.125 -1.649 1 85.38 24 ARG B CA 1
ATOM 2129 C C . ARG B 1 24 ? 13.984 27.625 -1.36 1 85.38 24 ARG B C 1
ATOM 2131 O O . ARG B 1 24 ? 13.961 26.812 -2.283 1 85.38 24 ARG B O 1
ATOM 2138 N N . HIS B 1 25 ? 13.828 27.344 -0.146 1 90.88 25 HIS B N 1
ATOM 2139 C CA . HIS B 1 25 ? 13.82 25.938 0.232 1 90.88 25 HIS B CA 1
ATOM 2140 C C . HIS B 1 25 ? 12.5 25.547 0.872 1 90.88 25 HIS B C 1
ATOM 2142 O O . HIS B 1 25 ? 11.938 26.297 1.664 1 90.88 25 HIS B O 1
ATOM 2148 N N . GLY B 1 26 ? 12.07 24.359 0.371 1 89.62 26 GLY B N 1
ATOM 2149 C CA . GLY B 1 26 ? 10.875 23.828 1.001 1 89.62 26 GLY B CA 1
ATOM 2150 C C . GLY B 1 26 ? 9.602 24.156 0.249 1 89.62 26 GLY B C 1
ATOM 2151 O O . GLY B 1 26 ? 9.648 24.625 -0.896 1 89.62 26 GLY B O 1
ATOM 2152 N N . GLY B 1 27 ? 8.484 23.76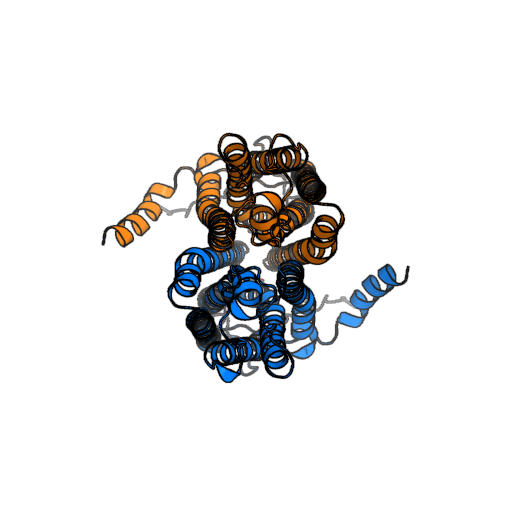6 0.896 1 89.69 27 GLY B N 1
ATOM 2153 C CA . GLY B 1 27 ? 7.188 24.016 0.287 1 89.69 27 GLY B CA 1
ATOM 2154 C C . GLY B 1 27 ? 6.824 23 -0.784 1 89.69 27 GLY B C 1
ATOM 2155 O O . GLY B 1 27 ? 7.469 21.953 -0.902 1 89.69 27 GLY B O 1
ATOM 2156 N N . MET B 1 28 ? 5.816 23.375 -1.479 1 90.38 28 MET B N 1
ATOM 2157 C CA . MET B 1 28 ? 5.309 22.453 -2.5 1 90.38 28 MET B CA 1
ATOM 2158 C C . MET B 1 28 ? 6.293 22.328 -3.656 1 90.38 28 MET B C 1
ATOM 2160 O O . MET B 1 28 ? 6.375 21.281 -4.297 1 90.38 28 MET B O 1
ATOM 2164 N N . ARG B 1 29 ? 7.074 23.344 -3.867 1 92.31 29 ARG B N 1
ATOM 2165 C CA . ARG B 1 29 ? 8.07 23.328 -4.934 1 92.31 29 ARG B CA 1
ATOM 2166 C C . ARG B 1 29 ? 9.086 22.203 -4.711 1 92.31 29 ARG B C 1
ATOM 2168 O O . ARG B 1 29 ? 9.508 21.547 -5.664 1 92.31 29 ARG B O 1
ATOM 2175 N N . ALA B 1 30 ? 9.445 21.953 -3.541 1 94.31 30 ALA B N 1
ATOM 2176 C CA . ALA B 1 30 ? 10.375 20.891 -3.191 1 94.31 30 ALA B CA 1
ATOM 2177 C C . ALA B 1 30 ? 9.641 19.547 -3.053 1 94.31 30 ALA B C 1
ATOM 2179 O O . ALA B 1 30 ? 10.117 18.516 -3.531 1 94.31 30 ALA B O 1
ATOM 2180 N N . ALA B 1 31 ? 8.477 19.578 -2.52 1 94.31 31 ALA B N 1
ATOM 2181 C CA . ALA B 1 31 ? 7.738 18.375 -2.16 1 94.31 31 ALA B CA 1
ATOM 2182 C C . ALA B 1 31 ? 7.258 17.641 -3.406 1 94.31 31 ALA B C 1
ATOM 2184 O O . ALA B 1 31 ? 7.051 16.422 -3.373 1 94.31 31 ALA B O 1
ATOM 2185 N N . VAL B 1 32 ? 7.113 18.328 -4.504 1 95.75 32 VAL B N 1
ATOM 2186 C CA . VAL B 1 32 ? 6.625 17.703 -5.734 1 95.75 32 VAL B CA 1
ATOM 2187 C C . VAL B 1 32 ? 7.637 16.688 -6.238 1 95.75 32 VAL B C 1
ATOM 2189 O O . VAL B 1 32 ? 7.262 15.688 -6.859 1 95.75 32 VAL B O 1
ATOM 2192 N N . PHE B 1 33 ? 8.883 16.875 -5.996 1 97.12 33 PHE B N 1
ATOM 2193 C CA . PHE B 1 33 ? 9.914 15.93 -6.418 1 97.12 33 PHE B CA 1
ATOM 2194 C C . PHE B 1 33 ? 9.859 14.648 -5.586 1 97.12 33 PHE B C 1
ATOM 2196 O O . PHE B 1 33 ? 10.172 13.57 -6.082 1 97.12 33 PHE B O 1
ATOM 2203 N N . VAL B 1 34 ? 9.445 14.797 -4.363 1 97 34 VAL B N 1
ATOM 2204 C CA . VAL B 1 34 ? 9.258 13.633 -3.504 1 97 34 VAL B CA 1
ATOM 2205 C C . VAL B 1 34 ? 8.055 12.828 -3.982 1 97 34 VAL B C 1
ATOM 2207 O O . VAL B 1 34 ? 8.086 11.594 -3.998 1 97 34 VAL B O 1
ATOM 2210 N N . LEU B 1 35 ? 7.023 13.531 -4.422 1 97 35 LEU B N 1
ATOM 2211 C CA . LEU B 1 35 ? 5.863 12.859 -4.992 1 97 35 LEU B CA 1
ATOM 2212 C C . LEU B 1 35 ? 6.25 12.07 -6.238 1 97 35 LEU B C 1
ATOM 2214 O O . LEU B 1 35 ? 5.703 10.992 -6.492 1 97 35 LEU B O 1
ATOM 2218 N N . GLY B 1 36 ? 7.184 12.633 -6.938 1 97.44 36 GLY B N 1
ATOM 2219 C CA . GLY B 1 36 ? 7.641 11.969 -8.148 1 97.44 36 GLY B CA 1
ATOM 2220 C C . GLY B 1 36 ? 8.297 10.625 -7.875 1 97.44 36 GLY B C 1
ATOM 2221 O O . GLY B 1 36 ? 7.934 9.617 -8.492 1 97.44 36 GLY B O 1
ATOM 2222 N N . ILE B 1 37 ? 9.211 10.586 -6.953 1 98 37 ILE B N 1
ATOM 2223 C CA . ILE B 1 37 ? 9.875 9.312 -6.684 1 98 37 ILE B CA 1
ATOM 2224 C C . ILE B 1 37 ? 8.883 8.336 -6.055 1 98 37 ILE B C 1
ATOM 2226 O O . ILE B 1 37 ? 8.953 7.129 -6.301 1 98 37 ILE B O 1
ATOM 2230 N N . GLN B 1 38 ? 7.988 8.859 -5.336 1 97.44 38 GLN B N 1
ATOM 2231 C CA . GLN B 1 38 ? 6.969 7.988 -4.754 1 97.44 38 GLN B CA 1
ATOM 2232 C C . GLN B 1 38 ? 6.16 7.281 -5.836 1 97.44 38 GLN B C 1
ATOM 2234 O O . GLN B 1 38 ? 5.98 6.062 -5.789 1 97.44 38 GLN B O 1
ATOM 2239 N N . ALA B 1 39 ? 5.73 7.992 -6.762 1 97.25 39 ALA B N 1
ATOM 2240 C CA . ALA B 1 39 ? 4.91 7.422 -7.828 1 97.25 39 ALA B CA 1
ATOM 2241 C C . ALA B 1 39 ? 5.691 6.375 -8.617 1 97.25 39 ALA B C 1
ATOM 2243 O O . ALA B 1 39 ? 5.191 5.273 -8.859 1 97.25 39 ALA B O 1
ATOM 2244 N N . PHE B 1 40 ? 6.879 6.684 -8.906 1 97.81 40 PHE B N 1
ATOM 2245 C CA . PHE B 1 40 ? 7.68 5.797 -9.734 1 97.81 40 PHE B CA 1
ATOM 2246 C C . PHE B 1 40 ? 8.102 4.559 -8.961 1 97.81 40 PHE B C 1
ATOM 2248 O O . PHE B 1 40 ? 8.156 3.457 -9.508 1 97.81 40 PHE B O 1
ATOM 2255 N N . GLU B 1 41 ? 8.445 4.75 -7.762 1 97.81 41 GLU B N 1
ATOM 2256 C CA . GLU B 1 41 ? 8.836 3.613 -6.934 1 97.81 41 GLU B CA 1
ATOM 2257 C C . GLU B 1 41 ? 7.672 2.648 -6.73 1 97.81 41 GLU B C 1
ATOM 2259 O O . GLU B 1 41 ? 7.844 1.431 -6.805 1 97.81 41 GLU B O 1
ATOM 2264 N N . ILE B 1 42 ? 6.5 3.184 -6.48 1 97.12 42 ILE B N 1
ATOM 2265 C CA . ILE B 1 42 ? 5.32 2.348 -6.285 1 97.12 42 ILE B CA 1
ATOM 2266 C C . ILE B 1 42 ? 4.992 1.604 -7.574 1 97.12 42 ILE B C 1
ATOM 2268 O O . ILE B 1 42 ? 4.648 0.42 -7.547 1 97.12 42 ILE B O 1
ATOM 2272 N N . MET B 1 43 ? 5.102 2.311 -8.625 1 96.62 43 MET B N 1
ATOM 2273 C CA . MET B 1 43 ? 4.867 1.688 -9.922 1 96.62 43 MET B CA 1
ATOM 2274 C C . MET B 1 43 ? 5.797 0.497 -10.125 1 96.62 43 MET B C 1
ATOM 2276 O O . MET B 1 43 ? 5.359 -0.576 -10.547 1 96.62 43 MET B O 1
ATOM 2280 N N . ALA B 1 44 ? 7.02 0.697 -9.805 1 96.25 44 ALA B N 1
ATOM 2281 C CA . ALA B 1 44 ? 8.031 -0.334 -10.008 1 96.25 44 ALA B CA 1
ATOM 2282 C C . ALA B 1 44 ? 7.789 -1.533 -9.102 1 96.25 44 ALA B C 1
ATOM 2284 O O . ALA B 1 44 ? 7.754 -2.676 -9.562 1 96.25 44 ALA B O 1
ATOM 2285 N N . ILE B 1 45 ? 7.57 -1.302 -7.875 1 95.94 45 ILE B N 1
ATOM 2286 C CA . ILE B 1 45 ? 7.488 -2.369 -6.883 1 95.94 45 ILE B CA 1
ATOM 2287 C C . ILE B 1 45 ? 6.152 -3.1 -7.02 1 95.94 45 ILE B C 1
ATOM 2289 O O . ILE B 1 45 ? 6.086 -4.316 -6.848 1 95.94 45 ILE B O 1
ATOM 2293 N N . ALA B 1 46 ? 5.125 -2.396 -7.273 1 93.88 46 ALA B N 1
ATOM 2294 C CA . ALA B 1 46 ? 3.805 -3.008 -7.406 1 93.88 46 ALA B CA 1
ATOM 2295 C C . ALA B 1 46 ? 3.76 -3.959 -8.602 1 93.88 46 ALA B C 1
ATOM 2297 O O . ALA B 1 46 ? 3.156 -5.031 -8.523 1 93.88 46 ALA B O 1
ATOM 2298 N N . ALA B 1 47 ? 4.355 -3.549 -9.617 1 90.56 47 ALA B N 1
ATOM 2299 C CA . ALA B 1 47 ? 4.371 -4.391 -10.812 1 90.56 47 ALA B CA 1
ATOM 2300 C C . ALA B 1 47 ? 5.113 -5.699 -10.547 1 90.56 47 ALA B C 1
ATOM 2302 O O . ALA B 1 47 ? 4.621 -6.777 -10.883 1 90.56 47 ALA B O 1
ATOM 2303 N N . VAL B 1 48 ? 6.223 -5.598 -9.945 1 89.69 48 VAL B N 1
ATOM 2304 C CA . VAL B 1 48 ? 7.039 -6.773 -9.656 1 89.69 48 VAL B CA 1
ATOM 2305 C C . VAL B 1 48 ? 6.332 -7.656 -8.633 1 89.69 48 VAL B C 1
ATOM 2307 O O . VAL B 1 48 ? 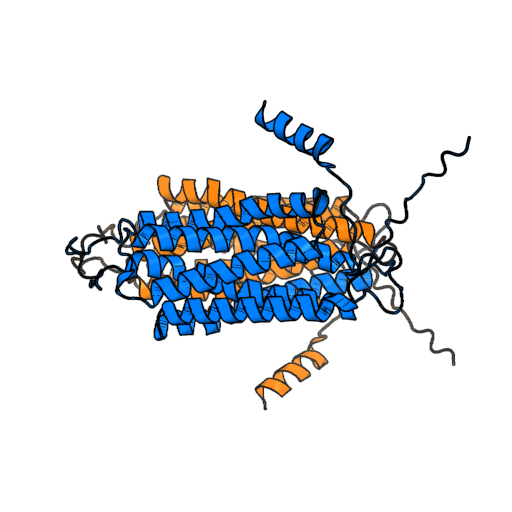6.273 -8.875 -8.789 1 89.69 48 VAL B O 1
ATOM 2310 N N . GLY B 1 49 ? 5.758 -7.012 -7.633 1 89.94 49 GLY B N 1
ATOM 2311 C CA . GLY B 1 49 ? 5.062 -7.766 -6.602 1 89.94 49 GLY B CA 1
ATOM 2312 C C . GLY B 1 49 ? 3.879 -8.555 -7.129 1 89.94 49 GLY B C 1
ATOM 2313 O O . GLY B 1 49 ? 3.631 -9.68 -6.699 1 89.94 49 GLY B O 1
ATOM 2314 N N . ASN B 1 50 ? 3.223 -8.008 -8.055 1 87.19 50 ASN B N 1
ATOM 2315 C CA . ASN B 1 50 ? 2.014 -8.633 -8.578 1 87.19 50 ASN B CA 1
ATOM 2316 C C . ASN B 1 50 ? 2.344 -9.812 -9.492 1 87.19 50 ASN B C 1
ATOM 2318 O O . ASN B 1 50 ? 1.585 -10.781 -9.555 1 87.19 50 ASN B O 1
ATOM 2322 N N . ASN B 1 51 ? 3.449 -9.82 -10.172 1 87.06 51 ASN B N 1
ATOM 2323 C CA . ASN B 1 51 ? 3.77 -10.875 -11.133 1 87.06 51 ASN B CA 1
ATOM 2324 C C . ASN B 1 51 ? 4.824 -11.828 -10.586 1 87.06 51 ASN B C 1
ATOM 2326 O O . ASN B 1 51 ? 5.242 -12.758 -11.281 1 87.06 51 ASN B O 1
ATOM 2330 N N . LEU B 1 52 ? 5.199 -11.648 -9.406 1 89.94 52 LEU B N 1
ATOM 2331 C CA . LEU B 1 52 ? 6.293 -12.43 -8.844 1 89.94 52 LEU B CA 1
ATOM 2332 C C . LEU B 1 52 ? 5.91 -13.906 -8.742 1 89.94 52 LEU B C 1
ATOM 2334 O O . LEU B 1 52 ? 6.727 -14.781 -9.039 1 89.94 52 LEU B O 1
ATOM 2338 N N . ILE B 1 53 ? 4.703 -14.164 -8.406 1 88.06 53 ILE B N 1
ATOM 2339 C CA . ILE B 1 53 ? 4.293 -15.547 -8.234 1 88.06 53 ILE B CA 1
ATOM 2340 C C . ILE B 1 53 ? 4.285 -16.266 -9.586 1 88.06 53 ILE B C 1
ATOM 2342 O O . ILE B 1 53 ? 4.668 -17.422 -9.68 1 88.06 53 ILE B O 1
ATOM 2346 N N . THR B 1 54 ? 3.852 -15.617 -10.633 1 85.5 54 THR B N 1
ATOM 2347 C CA . THR B 1 54 ? 3.842 -16.219 -11.961 1 85.5 54 THR B CA 1
ATOM 2348 C C . THR B 1 54 ? 5.266 -16.469 -12.445 1 85.5 54 THR B C 1
ATOM 2350 O O . THR B 1 54 ? 5.523 -17.453 -13.141 1 85.5 54 THR B O 1
ATOM 2353 N N . TYR B 1 55 ? 6.141 -15.672 -12.078 1 87.69 55 TYR B N 1
ATOM 2354 C CA . TYR B 1 55 ? 7.531 -15.844 -12.477 1 87.69 55 TYR B CA 1
ATOM 2355 C C . TYR B 1 55 ? 8.172 -17.016 -11.727 1 87.69 55 TYR B C 1
ATOM 2357 O O . TYR B 1 55 ? 8.82 -17.859 -12.336 1 87.69 55 TYR B O 1
ATOM 2365 N N . VAL B 1 56 ? 7.98 -17.047 -10.445 1 88.12 56 VAL B N 1
ATOM 2366 C CA . VAL B 1 56 ? 8.609 -18.062 -9.609 1 88.12 56 VAL B CA 1
ATOM 2367 C C . VAL B 1 56 ? 8 -19.422 -9.906 1 88.12 56 VAL B C 1
ATOM 2369 O O . VAL B 1 56 ? 8.719 -20.422 -10 1 88.12 56 VAL B O 1
ATOM 2372 N N . PHE B 1 57 ? 6.742 -19.391 -10.133 1 84.69 57 PHE B N 1
ATOM 2373 C CA . PHE B 1 57 ? 6.051 -20.641 -10.438 1 84.69 57 PHE B CA 1
ATOM 2374 C C . PHE B 1 57 ? 6.246 -21.016 -11.906 1 84.69 57 PHE B C 1
ATOM 2376 O O . PHE B 1 57 ? 6.641 -22.141 -12.211 1 84.69 57 PHE B O 1
ATOM 2383 N N . GLY B 1 58 ? 6.074 -20.125 -12.766 1 81.38 58 GLY B N 1
ATOM 2384 C CA . GLY B 1 58 ? 6.043 -20.406 -14.195 1 81.38 58 GLY B CA 1
ATOM 2385 C C . GLY B 1 58 ? 7.422 -20.484 -14.812 1 81.38 58 GLY B C 1
ATOM 2386 O O . GLY B 1 58 ? 7.676 -21.344 -15.664 1 81.38 58 GLY B O 1
ATOM 2387 N N . GLU B 1 59 ? 8.281 -19.656 -14.438 1 81.06 59 GLU B N 1
ATOM 2388 C CA . GLU B 1 59 ? 9.578 -19.562 -15.117 1 81.06 59 GLU B CA 1
ATOM 2389 C C . GLU B 1 59 ? 10.672 -20.234 -14.289 1 81.06 59 GLU B C 1
ATOM 2391 O O . GLU B 1 59 ? 11.562 -20.891 -14.844 1 81.06 59 GLU B O 1
ATOM 2396 N N . MET B 1 60 ? 10.602 -20.125 -13.008 1 83.69 60 MET B N 1
ATOM 2397 C CA . MET B 1 60 ? 11.633 -20.719 -12.164 1 83.69 60 MET B CA 1
ATOM 2398 C C . MET B 1 60 ? 11.219 -22.109 -11.703 1 83.69 60 MET B C 1
ATOM 2400 O O . MET B 1 60 ? 12.016 -22.828 -11.094 1 83.69 60 MET B O 1
ATOM 2404 N N . HIS B 1 61 ? 9.961 -22.516 -11.852 1 82.69 61 HIS B N 1
ATOM 2405 C CA . HIS B 1 61 ? 9.414 -23.859 -11.703 1 82.69 61 HIS B CA 1
ATOM 2406 C C . HIS B 1 61 ? 9.391 -24.281 -10.242 1 82.69 61 HIS B C 1
ATOM 2408 O O . HIS B 1 61 ? 9.633 -25.453 -9.922 1 82.69 61 HIS B O 1
ATOM 2414 N N . PHE B 1 62 ? 9.195 -23.328 -9.375 1 83.81 62 PHE B N 1
ATOM 2415 C CA . PHE B 1 62 ? 8.922 -23.672 -7.98 1 83.81 62 PHE B CA 1
ATOM 2416 C C . PHE B 1 62 ? 7.48 -24.125 -7.805 1 83.81 62 PHE B C 1
ATOM 2418 O O . PHE B 1 62 ? 6.594 -23.703 -8.555 1 83.81 62 PHE B O 1
ATOM 2425 N N . PRO B 1 63 ? 7.332 -25.016 -6.859 1 83.5 63 PRO B N 1
ATOM 2426 C CA . PRO B 1 63 ? 5.934 -25.328 -6.551 1 83.5 63 PRO B CA 1
ATOM 2427 C C . PRO B 1 63 ? 5.133 -24.109 -6.098 1 83.5 63 PRO B C 1
ATOM 2429 O O . PRO B 1 63 ? 5.711 -23.125 -5.621 1 83.5 63 PRO B O 1
ATOM 2432 N N . LEU B 1 64 ? 3.871 -24.188 -6.273 1 82.25 64 LEU B N 1
ATOM 2433 C CA . LEU B 1 64 ? 2.988 -23.062 -5.996 1 82.25 64 LEU B CA 1
ATOM 2434 C C . LEU B 1 64 ? 3.123 -22.609 -4.547 1 82.25 64 LEU B C 1
ATOM 2436 O O . LEU B 1 64 ? 3.154 -21.406 -4.262 1 82.25 64 LEU B O 1
ATOM 2440 N N . SER B 1 65 ? 3.207 -23.547 -3.662 1 82.81 65 SER B N 1
ATOM 2441 C CA . SER B 1 65 ? 3.324 -23.203 -2.246 1 82.81 65 SER B CA 1
ATOM 2442 C C . SER B 1 65 ? 4.605 -22.438 -1.964 1 82.81 65 SER B C 1
ATOM 2444 O O . SER B 1 65 ? 4.594 -21.469 -1.204 1 82.81 65 SER B O 1
ATOM 2446 N N . GLU B 1 66 ? 5.68 -22.812 -2.584 1 87 66 GLU B N 1
ATOM 2447 C CA . GLU B 1 66 ? 6.953 -22.109 -2.41 1 87 66 GLU B CA 1
ATOM 2448 C C . GLU B 1 66 ? 6.93 -20.75 -3.08 1 87 66 GLU B C 1
ATOM 2450 O O . GLU B 1 66 ? 7.484 -19.781 -2.551 1 87 66 GLU B O 1
ATOM 2455 N N . ALA B 1 67 ? 6.297 -20.734 -4.219 1 89.62 67 ALA B N 1
ATOM 2456 C CA . ALA B 1 67 ? 6.172 -19.453 -4.922 1 89.62 67 ALA B CA 1
ATOM 2457 C C . ALA B 1 67 ? 5.391 -18.438 -4.094 1 89.62 67 ALA B C 1
ATOM 2459 O O . ALA B 1 67 ? 5.781 -17.281 -3.99 1 89.62 67 ALA B O 1
ATOM 2460 N N . ALA B 1 68 ? 4.328 -18.938 -3.496 1 86.75 68 ALA B N 1
ATOM 2461 C CA . ALA B 1 68 ? 3.521 -18.078 -2.631 1 86.75 68 ALA B CA 1
ATOM 2462 C C . ALA B 1 68 ? 4.328 -17.609 -1.425 1 86.75 68 ALA B C 1
ATOM 2464 O O . ALA B 1 68 ? 4.215 -16.453 -1.014 1 86.75 68 ALA B O 1
ATOM 2465 N N . ASN B 1 69 ? 5.145 -18.453 -0.924 1 89.88 69 ASN B N 1
ATOM 2466 C CA . ASN B 1 69 ? 5.996 -18.109 0.21 1 89.88 69 ASN B CA 1
ATOM 2467 C C . ASN B 1 69 ? 7.039 -17.062 -0.172 1 89.88 69 ASN B C 1
ATOM 2469 O O . ASN B 1 69 ? 7.379 -16.203 0.633 1 89.88 69 ASN B O 1
ATOM 2473 N N . VAL B 1 70 ? 7.562 -17.219 -1.35 1 91.81 70 VAL B N 1
ATOM 2474 C CA . VAL B 1 70 ? 8.547 -16.266 -1.834 1 91.81 70 VAL B CA 1
ATOM 2475 C C . VAL B 1 70 ? 7.926 -14.867 -1.889 1 91.81 70 VAL B C 1
ATOM 2477 O O . VAL B 1 70 ? 8.531 -13.891 -1.438 1 91.81 70 VAL B O 1
ATOM 2480 N N . VAL B 1 71 ? 6.711 -14.828 -2.365 1 92.31 71 VAL B N 1
ATOM 2481 C CA . VAL B 1 71 ? 6.023 -13.539 -2.473 1 92.31 71 VAL B CA 1
ATOM 2482 C C . VAL B 1 71 ? 5.758 -12.977 -1.078 1 92.31 71 VAL B C 1
ATOM 2484 O O . VAL B 1 71 ? 6.027 -11.805 -0.812 1 92.31 71 VAL B O 1
ATOM 2487 N N . THR B 1 72 ? 5.262 -13.789 -0.211 1 92.31 72 THR B N 1
ATOM 2488 C CA . THR B 1 72 ? 4.957 -13.383 1.155 1 92.31 72 THR B CA 1
ATOM 2489 C C . THR B 1 72 ? 6.207 -12.867 1.862 1 92.31 72 THR B C 1
ATOM 2491 O O . THR B 1 72 ? 6.176 -11.82 2.512 1 92.31 72 THR B O 1
ATOM 2494 N N . ASN B 1 73 ? 7.27 -13.586 1.695 1 93.19 73 ASN B N 1
ATOM 2495 C CA . ASN B 1 73 ? 8.523 -13.195 2.324 1 93.19 73 ASN B CA 1
ATOM 2496 C C . ASN B 1 73 ? 9.062 -11.891 1.74 1 93.19 73 ASN B C 1
ATOM 2498 O O . ASN B 1 73 ? 9.609 -11.055 2.467 1 93.19 73 ASN B O 1
ATOM 2502 N N . PHE B 1 74 ? 8.945 -11.828 0.483 1 94.94 74 PHE B N 1
ATOM 2503 C CA . PHE B 1 74 ? 9.398 -10.625 -0.203 1 94.94 74 PHE B CA 1
ATOM 2504 C C . PHE B 1 74 ? 8.664 -9.391 0.315 1 94.94 74 PHE B C 1
ATOM 2506 O O . PHE B 1 74 ? 9.297 -8.438 0.772 1 94.94 74 PHE B O 1
ATOM 2513 N N . VAL B 1 75 ? 7.355 -9.414 0.349 1 93.38 75 VAL B N 1
ATOM 2514 C CA . VAL B 1 75 ? 6.539 -8.281 0.78 1 93.38 75 VAL B CA 1
ATOM 2515 C C . VAL B 1 75 ? 6.715 -8.055 2.279 1 93.38 75 VAL B C 1
ATOM 2517 O O . VAL B 1 75 ? 6.84 -6.918 2.732 1 93.38 75 VAL B O 1
ATOM 2520 N N . GLY B 1 76 ? 6.719 -9.133 2.977 1 93.19 76 GLY B N 1
ATOM 2521 C CA . GLY B 1 76 ? 6.957 -9.023 4.406 1 93.19 76 GLY B CA 1
ATOM 2522 C C . GLY B 1 76 ? 8.281 -8.352 4.738 1 93.19 76 GLY B C 1
ATOM 2523 O O . GLY B 1 76 ? 8.352 -7.539 5.664 1 93.19 76 GLY B O 1
ATOM 2524 N N . THR B 1 77 ? 9.281 -8.727 4.027 1 95 77 THR B N 1
ATOM 2525 C CA . THR B 1 77 ? 10.602 -8.148 4.246 1 95 77 THR B CA 1
ATOM 2526 C C . THR B 1 77 ? 10.594 -6.648 3.947 1 95 77 THR B C 1
ATOM 2528 O O . THR B 1 77 ? 11.234 -5.867 4.656 1 95 77 THR B O 1
ATOM 2531 N N . ILE B 1 78 ? 9.875 -6.246 2.969 1 95.44 78 ILE B N 1
ATOM 2532 C CA . ILE B 1 78 ? 9.773 -4.832 2.625 1 95.44 78 ILE B CA 1
ATOM 2533 C C . ILE B 1 78 ? 9.219 -4.051 3.814 1 95.44 78 ILE B C 1
ATOM 2535 O O . ILE B 1 78 ? 9.789 -3.031 4.215 1 95.44 78 ILE B O 1
ATOM 2539 N N . PHE B 1 79 ? 8.203 -4.543 4.438 1 94.31 79 PHE B N 1
ATOM 2540 C CA . PHE B 1 79 ? 7.539 -3.777 5.484 1 94.31 79 PHE B CA 1
ATOM 2541 C C . PHE B 1 79 ? 8.258 -3.945 6.816 1 94.31 79 PHE B C 1
ATOM 2543 O O . PHE B 1 79 ? 8.18 -3.074 7.688 1 94.31 79 PHE B O 1
ATOM 2550 N N . LEU B 1 80 ? 8.992 -5.027 6.938 1 92.44 80 LEU B N 1
ATOM 2551 C CA . LEU B 1 80 ? 9.883 -5.152 8.094 1 92.44 80 LEU B CA 1
ATOM 2552 C C . LEU B 1 80 ? 11.016 -4.137 8.016 1 92.44 80 LEU B C 1
ATOM 2554 O O . LEU B 1 80 ? 11.305 -3.451 9 1 92.44 80 LEU B O 1
ATOM 2558 N N . LEU B 1 81 ? 11.57 -4.023 6.879 1 94.69 81 LEU B N 1
ATOM 2559 C CA . LEU B 1 81 ? 12.703 -3.127 6.676 1 94.69 81 LEU B CA 1
ATOM 2560 C C . LEU B 1 81 ? 12.25 -1.671 6.676 1 94.69 81 LEU B C 1
ATOM 2562 O O . LEU B 1 81 ? 13.055 -0.766 6.898 1 94.69 81 LEU B O 1
ATOM 2566 N N . SER B 1 82 ? 11.008 -1.472 6.355 1 92.81 82 SER B N 1
ATOM 2567 C CA . SER B 1 82 ? 10.469 -0.118 6.438 1 92.81 82 SER B CA 1
ATOM 2568 C C . SER B 1 82 ? 10.586 0.438 7.855 1 92.81 82 SER B C 1
ATOM 2570 O O . SER B 1 82 ? 10.836 1.63 8.039 1 92.81 82 SER B O 1
ATOM 2572 N N . LEU B 1 83 ? 10.414 -0.391 8.805 1 86.94 83 LEU B N 1
ATOM 2573 C CA . LEU B 1 83 ? 10.57 0.035 10.188 1 86.94 83 LEU B CA 1
ATOM 2574 C C . LEU B 1 83 ? 12.023 0.395 10.484 1 86.94 83 LEU B C 1
ATOM 2576 O O . LEU B 1 83 ? 12.289 1.373 11.188 1 86.94 83 LEU B O 1
ATOM 2580 N N . LEU B 1 84 ? 12.859 -0.315 9.859 1 87.75 84 LEU B N 1
ATOM 2581 C CA . LEU B 1 84 ? 14.289 -0.085 10.055 1 87.75 84 LEU B CA 1
ATOM 2582 C C . LEU B 1 84 ? 14.75 1.159 9.305 1 87.75 84 LEU B C 1
ATOM 2584 O O . LEU B 1 84 ? 15.617 1.894 9.781 1 87.75 84 LEU B O 1
ATOM 2588 N N . GLY B 1 85 ? 14.227 1.331 8.156 1 88.88 85 GLY B N 1
ATOM 2589 C CA . GLY B 1 85 ? 14.609 2.473 7.344 1 88.88 85 GLY B CA 1
ATOM 2590 C C . GLY B 1 85 ? 14.336 3.805 8.016 1 88.88 85 GLY B C 1
ATOM 2591 O O . GLY B 1 85 ? 15.141 4.73 7.922 1 88.88 85 GLY B O 1
ATOM 2592 N N . GLY B 1 86 ? 13.227 3.893 8.688 1 86.94 86 GLY B N 1
ATOM 2593 C CA . GLY B 1 86 ? 12.938 5.094 9.453 1 86.94 86 GLY B CA 1
ATOM 2594 C C . GLY B 1 86 ? 13.938 5.344 10.57 1 86.94 86 GLY B C 1
ATOM 2595 O O . GLY B 1 86 ? 14.367 6.477 10.781 1 86.94 86 GLY B O 1
ATOM 2596 N N . PHE B 1 87 ? 14.297 4.305 11.148 1 86.19 87 PHE B N 1
ATOM 2597 C CA . PHE B 1 87 ? 15.258 4.391 12.242 1 86.19 87 PHE B CA 1
ATOM 2598 C C . PHE B 1 87 ? 16.625 4.848 11.727 1 86.19 87 PHE B C 1
ATOM 2600 O O . PHE B 1 87 ? 17.266 5.695 12.344 1 86.19 87 PHE B O 1
ATOM 2607 N N . LEU B 1 88 ? 17 4.363 10.688 1 88.69 88 LEU B N 1
ATOM 2608 C CA . LEU B 1 88 ? 18.281 4.676 10.094 1 88.69 88 LEU B CA 1
ATOM 2609 C C . LEU B 1 88 ? 18.359 6.152 9.711 1 88.69 88 LEU B C 1
ATOM 2611 O O . LEU B 1 88 ? 19.375 6.805 9.938 1 88.69 88 LEU B O 1
ATOM 2615 N N . SER B 1 89 ? 17.344 6.652 9.125 1 89.75 89 SER B N 1
ATOM 2616 C CA . SER B 1 89 ? 17.328 8.039 8.68 1 89.75 89 SER B CA 1
ATOM 2617 C C . SER B 1 89 ? 17.297 9 9.867 1 89.75 89 SER B C 1
ATOM 2619 O O . SER B 1 89 ? 17.953 10.047 9.852 1 89.75 89 SER B O 1
ATOM 2621 N N . ASP B 1 90 ? 16.641 8.633 10.898 1 84.75 90 ASP B N 1
ATOM 2622 C CA . ASP B 1 90 ? 16.5 9.5 12.07 1 84.75 90 ASP B CA 1
ATOM 2623 C C . ASP B 1 90 ? 17.812 9.555 12.859 1 84.75 90 ASP B C 1
ATOM 2625 O O . ASP B 1 90 ? 18.156 10.602 13.406 1 84.75 90 ASP B O 1
ATOM 2629 N N . SER B 1 91 ? 18.531 8.453 12.789 1 85.81 91 SER B N 1
ATOM 2630 C CA . SER B 1 91 ? 19.672 8.344 13.688 1 85.81 91 SER B CA 1
ATOM 2631 C C . SER B 1 91 ? 20.969 8.68 12.961 1 85.81 91 SER B C 1
ATOM 2633 O O . SER B 1 91 ? 21.906 9.227 13.562 1 85.81 91 SER B O 1
ATOM 2635 N N . TYR B 1 92 ? 21.047 8.336 11.664 1 85 92 TYR B N 1
ATOM 2636 C CA . TYR B 1 92 ? 22.391 8.352 11.094 1 85 92 TYR B CA 1
ATOM 2637 C C . TYR B 1 92 ? 22.438 9.195 9.828 1 85 92 TYR B C 1
ATOM 2639 O O . TYR B 1 92 ? 23.297 10.07 9.688 1 85 92 TYR B O 1
ATOM 2647 N N . LEU B 1 93 ? 21.594 9.055 8.898 1 87.75 93 LEU B N 1
ATOM 2648 C CA . LEU B 1 93 ? 21.828 9.531 7.539 1 87.75 93 LEU B CA 1
ATOM 2649 C C . LEU B 1 93 ? 20.922 10.703 7.207 1 87.75 93 LEU B C 1
ATOM 2651 O O . LEU B 1 93 ? 21.25 11.531 6.348 1 87.75 93 LEU B O 1
ATOM 2655 N N . GLY B 1 94 ? 19.781 10.828 7.91 1 88.94 94 GLY B N 1
ATOM 2656 C CA . GLY B 1 94 ? 18.75 11.742 7.449 1 88.94 94 GLY B CA 1
ATOM 2657 C C . GLY B 1 94 ? 17.875 11.148 6.363 1 88.94 94 GLY B C 1
ATOM 2658 O O . GLY B 1 94 ? 18.219 10.133 5.766 1 88.94 94 GLY B O 1
ATOM 2659 N N . CYS B 1 95 ? 16.875 11.82 6.016 1 92.25 95 CYS B N 1
ATOM 2660 C CA . CYS B 1 95 ? 15.875 11.273 5.105 1 92.25 95 CYS B CA 1
ATOM 2661 C C . CYS B 1 95 ? 16.391 11.273 3.668 1 92.25 95 CYS B C 1
ATOM 2663 O O . CYS B 1 95 ? 16.328 10.258 2.979 1 92.25 95 CYS B O 1
ATOM 2665 N N . PHE B 1 96 ? 16.969 12.43 3.254 1 93.81 96 PHE B N 1
ATO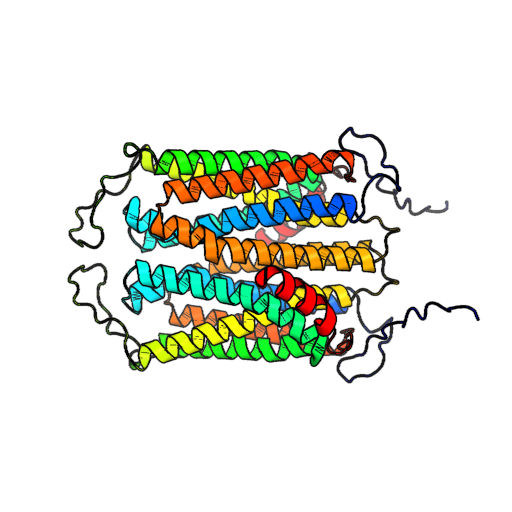M 2666 C CA . PHE B 1 96 ? 17.375 12.578 1.861 1 93.81 96 PHE B CA 1
ATOM 2667 C C . PHE B 1 96 ? 18.453 11.562 1.5 1 93.81 96 PHE B C 1
ATOM 2669 O O . PHE B 1 96 ? 18.312 10.836 0.513 1 93.81 96 PHE B O 1
ATOM 2676 N N . TRP B 1 97 ? 19.375 11.398 2.285 1 93.69 97 TRP B N 1
ATOM 2677 C CA . TRP B 1 97 ? 20.5 10.516 2 1 93.69 97 TRP B CA 1
ATOM 2678 C C . TRP B 1 97 ? 20.078 9.047 2.125 1 93.69 97 TRP B C 1
ATOM 2680 O O . TRP B 1 97 ? 20.594 8.195 1.4 1 93.69 97 TRP B O 1
ATOM 2690 N N . THR B 1 98 ? 19.25 8.766 3.02 1 95.06 98 THR B N 1
ATOM 2691 C CA . THR B 1 98 ? 18.719 7.41 3.117 1 95.06 98 THR B CA 1
ATOM 2692 C C . THR B 1 98 ? 17.953 7.035 1.85 1 95.06 98 THR B C 1
ATOM 2694 O O . THR B 1 98 ? 18.141 5.949 1.299 1 95.06 98 THR B O 1
ATOM 2697 N N . MET B 1 99 ? 17.156 7.965 1.385 1 97.06 99 MET B N 1
ATOM 2698 C CA . MET B 1 99 ? 16.375 7.715 0.172 1 97.06 99 MET B CA 1
ATOM 2699 C C . MET B 1 99 ? 17.297 7.504 -1.025 1 97.06 99 MET B C 1
ATOM 2701 O O . MET B 1 99 ? 17.078 6.602 -1.835 1 97.06 99 MET B O 1
ATOM 2705 N N . LEU B 1 100 ? 18.297 8.305 -1.077 1 96.44 100 LEU B N 1
ATOM 2706 C CA . LEU B 1 100 ? 19.203 8.227 -2.211 1 96.44 100 LEU B CA 1
ATOM 2707 C C . LEU B 1 100 ? 19.984 6.91 -2.188 1 96.44 100 LEU B C 1
ATOM 2709 O O . LEU B 1 100 ? 20.047 6.203 -3.195 1 96.44 100 LEU B O 1
ATOM 2713 N N . THR B 1 101 ? 20.531 6.582 -1.052 1 97.06 101 THR B N 1
ATOM 2714 C CA . THR B 1 101 ? 21.344 5.379 -0.912 1 97.06 101 THR B CA 1
ATOM 2715 C C . THR B 1 101 ? 20.516 4.129 -1.186 1 97.06 101 THR B C 1
ATOM 2717 O O . THR B 1 101 ? 20.875 3.295 -2.016 1 97.06 101 THR B O 1
ATOM 2720 N N . PHE B 1 102 ? 19.406 4.074 -0.62 1 97.75 102 PHE B N 1
ATOM 2721 C CA . PHE B 1 102 ? 18.625 2.85 -0.728 1 97.75 102 PHE B CA 1
ATOM 2722 C C . PHE B 1 102 ? 17.797 2.848 -2.01 1 97.75 102 PHE B C 1
ATOM 2724 O O . PHE B 1 102 ? 17.375 1.79 -2.475 1 97.75 102 PHE B O 1
ATOM 2731 N N . GLY B 1 103 ? 17.562 4.039 -2.572 1 98.06 103 GLY B N 1
ATOM 2732 C CA . GLY B 1 103 ? 17.031 4.078 -3.92 1 98.06 103 GLY B CA 1
ATOM 2733 C C . GLY B 1 103 ? 17.938 3.428 -4.949 1 98.06 103 GLY B C 1
ATOM 2734 O O . GLY B 1 103 ? 17.469 2.701 -5.828 1 98.06 103 GLY B O 1
ATOM 2735 N N . PHE B 1 104 ? 19.172 3.678 -4.766 1 98.25 104 PHE B N 1
ATOM 2736 C CA . PHE B 1 104 ? 20.125 3.072 -5.68 1 98.25 104 PHE B CA 1
ATOM 2737 C C . PHE B 1 104 ? 20.25 1.574 -5.43 1 98.25 104 PHE B C 1
ATOM 2739 O O . PHE B 1 104 ? 20.453 0.798 -6.367 1 98.25 104 PHE B O 1
ATOM 2746 N N . VAL B 1 105 ? 20.156 1.176 -4.207 1 98.12 105 VAL B N 1
ATOM 2747 C CA . VAL B 1 105 ? 20.156 -0.247 -3.881 1 98.12 105 VAL B CA 1
ATOM 2748 C C . VAL B 1 105 ? 18.969 -0.929 -4.562 1 98.12 105 VAL B C 1
ATOM 2750 O O . VAL B 1 105 ? 19.125 -1.989 -5.176 1 98.12 105 VAL B O 1
ATOM 2753 N N . GLU B 1 106 ? 17.844 -0.308 -4.473 1 98.38 106 GLU B N 1
ATOM 2754 C CA . GLU B 1 106 ? 16.641 -0.844 -5.105 1 98.38 106 GLU B CA 1
ATOM 2755 C C . GLU B 1 106 ? 16.812 -0.923 -6.621 1 98.38 106 GLU B C 1
ATOM 2757 O O . GLU B 1 106 ? 16.453 -1.935 -7.234 1 98.38 106 GLU B O 1
ATOM 2762 N N . LEU B 1 107 ? 17.359 0.134 -7.176 1 98.5 107 LEU B N 1
ATOM 2763 C CA . LEU B 1 107 ? 17.609 0.157 -8.617 1 98.5 107 LEU B CA 1
ATOM 2764 C C . LEU B 1 107 ? 18.547 -0.977 -9.023 1 98.5 107 LEU B C 1
ATOM 2766 O O . LEU B 1 107 ? 18.297 -1.657 -10.023 1 98.5 107 LEU B O 1
ATOM 2770 N N . SER B 1 108 ? 19.562 -1.161 -8.281 1 98.31 108 SER B N 1
ATOM 2771 C CA . SER B 1 108 ? 20.5 -2.244 -8.57 1 98.31 108 SER B CA 1
ATOM 2772 C C . SER B 1 108 ? 19.812 -3.602 -8.523 1 98.31 108 SER B C 1
ATOM 2774 O O . SER B 1 108 ? 20.109 -4.488 -9.32 1 98.31 108 SER B O 1
ATOM 2776 N N . GLY B 1 109 ? 18.922 -3.75 -7.574 1 97.81 109 GLY B N 1
ATOM 2777 C CA . GLY B 1 109 ? 18.141 -4.977 -7.504 1 97.81 109 GLY B CA 1
ATOM 2778 C C . GLY B 1 109 ? 17.281 -5.211 -8.734 1 97.81 109 GLY B C 1
ATOM 2779 O O . GLY B 1 109 ? 17.25 -6.32 -9.266 1 97.81 109 GLY B O 1
ATOM 2780 N N . PHE B 1 110 ? 16.641 -4.172 -9.211 1 97.19 110 PHE B N 1
ATOM 2781 C CA . PHE B 1 110 ? 15.797 -4.297 -10.398 1 97.19 110 PHE B CA 1
ATOM 2782 C C . PHE B 1 110 ? 16.641 -4.629 -11.625 1 97.19 110 PHE B C 1
ATOM 2784 O O . PHE B 1 110 ? 16.234 -5.426 -12.469 1 97.19 110 PHE B O 1
ATOM 2791 N N . ILE B 1 111 ? 17.766 -3.992 -11.719 1 96.94 111 ILE B N 1
ATOM 2792 C CA . ILE B 1 111 ? 18.656 -4.262 -12.844 1 96.94 111 ILE B CA 1
ATOM 2793 C C . ILE B 1 111 ? 19.109 -5.719 -12.805 1 96.94 111 ILE B C 1
ATOM 2795 O O . ILE B 1 111 ? 19.094 -6.406 -13.836 1 96.94 111 ILE B O 1
ATOM 2799 N N . LEU B 1 112 ? 19.484 -6.176 -11.625 1 95.62 112 LEU B N 1
ATOM 2800 C CA . LEU B 1 112 ? 19.922 -7.559 -11.477 1 95.62 112 LEU B CA 1
ATOM 2801 C C . LEU B 1 112 ? 18.797 -8.523 -11.82 1 95.62 112 LEU B C 1
ATOM 2803 O O . LEU B 1 112 ? 19.016 -9.555 -12.453 1 95.62 112 LEU B O 1
ATOM 2807 N N . LEU B 1 113 ? 17.609 -8.234 -11.43 1 93.69 113 LEU B N 1
ATOM 2808 C CA . LEU B 1 113 ? 16.469 -9.078 -11.766 1 93.69 113 LEU B CA 1
ATOM 2809 C C . LEU B 1 113 ? 16.25 -9.117 -13.273 1 93.69 113 LEU B C 1
ATOM 2811 O O . LEU B 1 113 ? 15.961 -10.18 -13.836 1 93.69 113 LEU B O 1
ATOM 2815 N N . SER B 1 114 ? 16.312 -7.957 -13.867 1 93.12 114 SER B N 1
ATOM 2816 C CA . SER B 1 114 ? 16.109 -7.871 -15.305 1 93.12 114 SER B CA 1
ATOM 2817 C C . SER B 1 114 ? 17.156 -8.703 -16.062 1 93.12 114 SER B C 1
ATOM 2819 O O . SER B 1 114 ? 16.812 -9.43 -17 1 93.12 114 SER B O 1
ATOM 2821 N N . VAL B 1 115 ? 18.359 -8.648 -15.656 1 91.81 115 VAL B N 1
ATOM 2822 C CA . VAL B 1 115 ? 19.438 -9.398 -16.297 1 91.81 115 VAL B CA 1
ATOM 2823 C C . VAL B 1 115 ? 19.219 -10.898 -16.078 1 91.81 115 VAL B C 1
ATOM 2825 O O . VAL B 1 115 ? 19.391 -11.695 -17 1 91.81 115 VAL B O 1
ATOM 2828 N N . GLN B 1 116 ? 18.875 -11.211 -14.852 1 89.06 116 GLN B N 1
ATOM 2829 C CA . GLN B 1 116 ? 18.625 -12.609 -14.508 1 89.06 116 GLN B CA 1
ATOM 2830 C C . GLN B 1 116 ? 17.484 -13.188 -15.359 1 89.06 116 GLN B C 1
ATOM 2832 O O . GLN B 1 116 ? 17.578 -14.336 -15.812 1 89.06 116 GLN B O 1
ATOM 2837 N N . ALA B 1 117 ? 16.484 -12.445 -15.586 1 86.25 117 ALA B N 1
ATOM 2838 C CA . ALA B 1 117 ? 15.328 -12.906 -16.344 1 86.25 117 ALA B CA 1
ATOM 2839 C C . ALA B 1 117 ? 15.617 -12.93 -17.828 1 86.25 117 ALA B C 1
ATOM 2841 O O . ALA B 1 117 ? 15 -13.688 -18.578 1 86.25 117 ALA B O 1
ATOM 2842 N N . HIS B 1 118 ? 16.516 -12.141 -18.281 1 86.25 118 HIS B N 1
ATOM 2843 C CA . HIS B 1 118 ? 16.812 -12.023 -19.703 1 86.25 118 HIS B CA 1
ATOM 2844 C C . HIS B 1 118 ? 17.781 -13.109 -20.141 1 86.25 118 HIS B C 1
ATOM 2846 O O . HIS B 1 118 ? 17.703 -13.594 -21.281 1 86.25 118 HIS B O 1
ATOM 2852 N N . LEU B 1 119 ? 18.641 -13.5 -19.297 1 84.88 119 LEU B N 1
ATOM 2853 C CA . LEU B 1 119 ? 19.656 -14.469 -19.656 1 84.88 119 LEU B CA 1
ATOM 2854 C C . LEU B 1 119 ? 19.156 -15.898 -19.469 1 84.88 119 LEU B C 1
ATOM 2856 O O . LEU B 1 119 ? 18.938 -16.344 -18.328 1 84.88 119 LEU B O 1
ATOM 2860 N N . PRO B 1 120 ? 19.016 -16.594 -20.562 1 76.19 120 PRO B N 1
ATOM 2861 C CA . PRO B 1 120 ? 18.484 -17.953 -20.5 1 76.19 120 PRO B CA 1
ATOM 2862 C C . PRO B 1 120 ? 19.359 -18.891 -19.641 1 76.19 120 PRO B C 1
ATOM 2864 O O . PRO B 1 120 ? 18.859 -19.859 -19.078 1 76.19 120 PRO B O 1
ATOM 2867 N N . GLN B 1 121 ? 20.609 -18.547 -19.469 1 75.38 121 GLN B N 1
ATOM 2868 C CA . GLN B 1 121 ? 21.531 -19.391 -18.703 1 75.38 121 GLN B CA 1
ATOM 2869 C C . GLN B 1 121 ? 21.219 -19.312 -17.203 1 75.38 121 GLN B C 1
ATOM 2871 O O . GLN B 1 121 ? 21.625 -20.188 -16.438 1 75.38 121 GLN B O 1
ATOM 2876 N N . LEU B 1 122 ? 20.547 -18.312 -16.969 1 73.06 122 LEU B N 1
ATOM 2877 C CA . LEU B 1 122 ? 20.281 -18.109 -15.547 1 73.06 122 LEU B CA 1
ATOM 2878 C C . LEU B 1 122 ? 18.875 -18.531 -15.18 1 73.06 122 LEU B C 1
ATOM 2880 O O . LEU B 1 122 ? 18.406 -18.281 -14.062 1 73.06 122 LEU B O 1
ATOM 2884 N N . LYS B 1 123 ? 18.188 -19.141 -16.141 1 69.75 123 LYS B N 1
ATOM 2885 C CA . LYS B 1 123 ? 16.859 -19.703 -15.93 1 69.75 123 LYS B CA 1
ATOM 2886 C C . LYS B 1 123 ? 16.828 -21.188 -16.281 1 69.75 123 LYS B C 1
ATOM 2888 O O . LYS B 1 123 ? 17.641 -21.672 -17.062 1 69.75 123 LYS B O 1
ATOM 2893 N N . PRO B 1 124 ? 15.867 -21.719 -15.562 1 70.12 124 PRO B N 1
ATOM 2894 C CA . PRO B 1 124 ? 15.719 -23.109 -15.984 1 70.12 124 PRO B CA 1
ATOM 2895 C C . PRO B 1 124 ? 15.094 -23.25 -17.375 1 70.12 124 PRO B C 1
ATOM 2897 O O . PRO B 1 124 ? 14.492 -22.312 -17.875 1 70.12 124 PRO B O 1
ATOM 2900 N N . PRO B 1 125 ? 15.383 -24.359 -17.984 1 66.19 125 PRO B N 1
ATOM 2901 C CA . PRO B 1 125 ? 14.789 -24.562 -19.312 1 66.19 125 PRO B CA 1
ATOM 2902 C C . PRO B 1 125 ? 13.266 -24.484 -19.281 1 66.19 125 PRO B C 1
ATOM 2904 O O . PRO B 1 125 ? 12.641 -24.828 -18.281 1 66.19 125 PRO B O 1
ATOM 2907 N N . PRO B 1 126 ? 12.812 -23.719 -20.234 1 63.91 126 PRO B N 1
ATOM 2908 C CA . PRO B 1 126 ? 11.359 -23.609 -20.281 1 63.91 126 PRO B CA 1
ATOM 2909 C C . PRO B 1 126 ? 10.656 -24.953 -20.25 1 63.91 126 PRO B C 1
ATOM 2911 O O . PRO B 1 126 ? 11.164 -25.938 -20.812 1 63.91 126 PRO B O 1
ATOM 2914 N N . CYS B 1 127 ? 9.875 -25.109 -19.328 1 61.47 127 CYS B N 1
ATOM 2915 C CA . CYS B 1 127 ? 9.078 -26.328 -19.219 1 61.47 127 CYS B CA 1
ATOM 2916 C C . CYS B 1 127 ? 7.594 -26.016 -19.125 1 61.47 127 CYS B C 1
ATOM 2918 O O . CYS B 1 127 ? 7.219 -24.906 -18.719 1 61.47 127 CYS B O 1
ATOM 2920 N N . ASN B 1 128 ? 6.816 -26.688 -19.938 1 51.88 128 ASN B N 1
ATOM 2921 C CA . ASN B 1 128 ? 5.375 -26.5 -19.797 1 51.88 128 ASN B CA 1
ATOM 2922 C C . ASN B 1 128 ? 4.887 -26.938 -18.406 1 51.88 128 ASN B C 1
ATOM 2924 O O . ASN B 1 128 ? 4.695 -28.125 -18.156 1 51.88 128 ASN B O 1
ATOM 2928 N N . MET B 1 129 ? 5.098 -26.047 -17.562 1 50.25 129 MET B N 1
ATOM 2929 C CA . MET B 1 129 ? 4.75 -26.359 -16.172 1 50.25 129 MET B CA 1
ATOM 2930 C C . MET B 1 129 ? 3.322 -26.891 -16.078 1 50.25 129 MET B C 1
ATOM 2932 O O . MET B 1 129 ? 2.953 -27.5 -15.078 1 50.25 129 MET B O 1
ATOM 2936 N N . ALA B 1 130 ? 2.543 -26.391 -17.016 1 47.62 130 ALA B N 1
ATOM 2937 C CA . ALA B 1 130 ? 1.211 -26.984 -17.047 1 47.62 130 ALA B CA 1
ATOM 2938 C C . ALA B 1 130 ? 1.291 -28.5 -17.219 1 47.62 130 ALA B C 1
ATOM 2940 O O . ALA B 1 130 ? 0.311 -29.219 -17 1 47.62 130 ALA B O 1
ATOM 2941 N N . SER B 1 131 ? 2.432 -28.859 -17.859 1 41.72 131 SER B N 1
ATOM 2942 C CA . SER B 1 131 ? 2.58 -30.297 -18.094 1 41.72 131 SER B CA 1
ATOM 2943 C C . SER B 1 131 ? 3.064 -31 -16.828 1 41.72 131 SER B C 1
ATOM 2945 O O . SER B 1 131 ? 4.008 -30.547 -16.172 1 41.72 131 SER B O 1
ATOM 2947 N N . MET B 1 132 ? 2.266 -31.156 -15.992 1 38.91 132 MET B N 1
ATOM 2948 C CA . MET B 1 132 ? 2.295 -31.859 -14.719 1 38.91 132 MET B CA 1
ATOM 2949 C C . MET B 1 132 ? 3.361 -32.969 -14.719 1 38.91 132 MET B C 1
ATOM 2951 O O . MET B 1 132 ? 3.281 -33.906 -13.945 1 38.91 132 MET B O 1
ATOM 2955 N N . ASP B 1 133 ? 4.113 -33.031 -15.68 1 40.56 133 ASP B N 1
ATOM 2956 C CA . ASP B 1 133 ? 4.961 -34.219 -15.602 1 40.56 133 ASP B CA 1
ATOM 2957 C C . ASP B 1 133 ? 6.133 -34 -14.648 1 40.56 133 ASP B C 1
ATOM 2959 O O . ASP B 1 133 ? 6.973 -34.875 -14.469 1 40.56 133 ASP B O 1
ATOM 2963 N N . GLY B 1 134 ? 5.992 -33.25 -13.57 1 48.12 134 GLY B N 1
ATOM 2964 C CA . GLY B 1 134 ? 7.027 -33.25 -12.547 1 48.12 134 GLY B CA 1
ATOM 2965 C C . GLY B 1 134 ? 8.422 -33.062 -13.109 1 48.12 134 GLY B C 1
ATOM 2966 O O . GLY B 1 134 ? 9.414 -33.219 -12.391 1 48.12 134 GLY B O 1
ATOM 2967 N N . SER B 1 135 ? 8.531 -32.906 -14.398 1 55.22 135 SER B N 1
ATOM 2968 C CA . SER B 1 135 ? 9.859 -33.031 -14.984 1 55.22 135 SER B CA 1
ATOM 2969 C C . SER B 1 135 ? 10.547 -31.672 -15.109 1 55.22 135 SER B C 1
ATOM 2971 O O . SER B 1 135 ? 11.703 -31.594 -15.523 1 55.22 135 SER B O 1
ATOM 2973 N N . CYS B 1 136 ? 9.742 -30.672 -14.602 1 61.16 136 CYS B N 1
ATOM 2974 C CA . CYS B 1 136 ? 10.414 -29.406 -14.852 1 61.16 136 CYS B CA 1
ATOM 2975 C C . CYS B 1 136 ? 11.477 -29.125 -13.797 1 61.16 136 CYS B C 1
ATOM 2977 O O . CYS B 1 136 ? 11.234 -29.328 -12.602 1 61.16 136 CYS B O 1
ATOM 2979 N N . GLU B 1 137 ? 12.68 -28.875 -14.242 1 68.19 137 GLU B N 1
ATOM 2980 C CA . GLU B 1 137 ? 13.805 -28.609 -13.352 1 68.19 137 GLU B CA 1
ATOM 2981 C C . GLU B 1 137 ? 13.641 -27.266 -12.648 1 68.19 137 GLU B C 1
ATOM 2983 O O . GLU B 1 137 ? 13.383 -26.25 -13.297 1 68.19 137 GLU B O 1
ATOM 2988 N N . GLN B 1 138 ? 13.516 -27.344 -11.414 1 72.62 138 GLN B N 1
ATOM 2989 C CA . GLN B 1 138 ? 13.484 -26.141 -10.594 1 72.62 138 GLN B CA 1
ATOM 2990 C C . GLN B 1 138 ? 14.82 -25.422 -10.617 1 72.62 138 GLN B C 1
ATOM 2992 O O . GLN B 1 138 ? 15.875 -26.047 -10.695 1 72.62 138 GLN B O 1
ATOM 2997 N N . ALA B 1 139 ? 14.789 -24.156 -10.727 1 74.56 139 ALA B N 1
ATOM 2998 C CA . ALA B 1 139 ? 16.031 -23.391 -10.664 1 74.56 139 ALA B CA 1
ATOM 2999 C C . ALA B 1 139 ? 16.781 -23.656 -9.359 1 74.56 139 ALA B C 1
ATOM 3001 O O . ALA B 1 139 ? 16.188 -23.625 -8.281 1 74.56 139 ALA B O 1
ATOM 3002 N N . ARG B 1 140 ? 17.953 -24.141 -9.539 1 74.12 140 ARG B N 1
ATOM 3003 C CA . ARG B 1 140 ? 18.781 -24.438 -8.375 1 74.12 140 ARG B CA 1
ATOM 3004 C C . ARG B 1 140 ? 20.188 -23.844 -8.523 1 74.12 140 ARG B C 1
ATOM 3006 O O . ARG B 1 140 ? 20.547 -23.375 -9.609 1 74.12 140 ARG B O 1
ATOM 3013 N N . GLY B 1 141 ? 20.797 -23.703 -7.43 1 77 141 GLY B N 1
ATOM 3014 C CA . GLY B 1 141 ? 22.188 -23.266 -7.422 1 77 141 GLY B CA 1
ATOM 3015 C C . GLY B 1 141 ? 22.359 -21.781 -7.672 1 77 141 GLY B C 1
ATOM 3016 O O . GLY B 1 141 ? 21.734 -20.969 -7.004 1 77 141 GLY B O 1
ATOM 3017 N N . PHE B 1 142 ? 23.188 -21.531 -8.625 1 76.25 142 PHE B N 1
ATOM 3018 C CA . PHE B 1 142 ? 23.609 -20.172 -8.93 1 76.25 142 PHE B CA 1
ATOM 3019 C C . PHE B 1 142 ? 22.453 -19.359 -9.5 1 76.25 142 PHE B C 1
ATOM 3021 O O . PHE B 1 142 ? 22.297 -18.172 -9.18 1 76.25 142 PHE B O 1
ATOM 3028 N N . LYS B 1 143 ? 21.609 -20.031 -10.18 1 76.75 143 LYS B N 1
ATOM 3029 C CA . LYS B 1 143 ? 20.484 -19.344 -10.812 1 76.75 143 LYS B CA 1
ATOM 3030 C C . LYS B 1 143 ? 19.484 -18.844 -9.773 1 76.75 143 LYS B C 1
ATOM 3032 O O . LYS B 1 143 ? 19.047 -17.703 -9.828 1 76.75 143 LYS B O 1
ATOM 3037 N N . SER B 1 144 ? 19.234 -19.672 -8.836 1 85.81 144 SER B N 1
ATOM 3038 C CA . SER B 1 144 ? 18.297 -19.312 -7.773 1 85.81 144 SER B CA 1
ATOM 3039 C C . SER B 1 144 ? 18.891 -18.281 -6.828 1 85.81 144 SER B C 1
ATOM 3041 O O . SER B 1 144 ? 18.203 -17.359 -6.371 1 85.81 144 SER B O 1
ATOM 3043 N N . SER B 1 145 ? 20.156 -18.344 -6.699 1 88.94 145 SER B N 1
ATOM 3044 C CA . SER B 1 145 ? 20.828 -17.438 -5.77 1 88.94 145 SER B CA 1
ATOM 3045 C C . SER B 1 145 ? 20.812 -16 -6.293 1 88.94 145 SER B C 1
ATOM 3047 O O . SER B 1 145 ? 20.562 -15.062 -5.531 1 88.94 145 SER B O 1
ATOM 3049 N N . ILE B 1 146 ? 21.062 -15.852 -7.527 1 90.38 146 ILE B N 1
ATOM 3050 C CA . ILE B 1 146 ? 21.078 -14.516 -8.117 1 90.38 146 ILE B CA 1
ATOM 3051 C C . ILE B 1 146 ? 19.688 -13.906 -8.031 1 90.38 146 ILE B C 1
ATOM 3053 O O . ILE B 1 146 ? 19.531 -12.711 -7.77 1 90.38 146 ILE B O 1
ATOM 3057 N N . PHE B 1 147 ? 18.734 -14.742 -8.281 1 92.62 147 PHE B N 1
ATOM 3058 C CA . PHE B 1 147 ? 17.359 -14.289 -8.195 1 92.62 147 PHE B CA 1
ATOM 3059 C C . PHE B 1 147 ? 17.031 -13.789 -6.789 1 92.62 147 PHE B C 1
ATOM 3061 O O . PHE B 1 147 ? 16.516 -12.68 -6.617 1 92.62 147 PHE B O 1
ATOM 3068 N N . PHE B 1 148 ? 17.438 -14.5 -5.801 1 94.31 148 PHE B N 1
ATOM 3069 C CA . PHE B 1 148 ? 17.109 -14.164 -4.422 1 94.31 148 PHE B CA 1
ATOM 3070 C C . PHE B 1 148 ? 17.922 -12.961 -3.947 1 94.31 148 PHE B C 1
ATOM 3072 O O . PHE B 1 148 ? 17.406 -12.117 -3.209 1 94.31 148 PHE B O 1
ATOM 3079 N N . VAL B 1 149 ? 19.062 -12.898 -4.359 1 95.5 149 VAL B N 1
ATOM 3080 C CA . VAL B 1 149 ? 19.875 -11.742 -4.012 1 95.5 149 VAL B CA 1
ATOM 3081 C C . VAL B 1 149 ? 19.266 -10.477 -4.605 1 95.5 149 VAL B C 1
ATOM 3083 O O . VAL B 1 149 ? 19.141 -9.461 -3.92 1 95.5 149 VAL B O 1
ATOM 3086 N N . ALA B 1 150 ? 18.875 -10.57 -5.844 1 95.81 150 ALA B N 1
ATOM 3087 C CA . ALA B 1 150 ? 18.25 -9.43 -6.516 1 95.81 150 ALA B CA 1
ATOM 3088 C C . ALA B 1 150 ? 16.953 -9.047 -5.824 1 95.81 150 ALA B C 1
ATOM 3090 O O . ALA B 1 150 ? 16.703 -7.863 -5.57 1 95.81 150 ALA B O 1
ATOM 3091 N N . LEU B 1 151 ? 16.25 -10.062 -5.496 1 95.88 151 LEU B N 1
ATOM 3092 C CA . LEU B 1 151 ? 14.945 -9.844 -4.871 1 95.88 151 LEU B CA 1
ATOM 3093 C C . LEU B 1 151 ? 15.102 -9.148 -3.525 1 95.88 151 LEU B C 1
ATOM 3095 O O . LEU B 1 151 ? 14.375 -8.195 -3.227 1 95.88 151 LEU B O 1
ATOM 3099 N N . TYR B 1 152 ? 16.031 -9.516 -2.768 1 96.75 152 TYR B N 1
ATOM 3100 C CA . TYR B 1 152 ? 16.156 -8.969 -1.422 1 96.75 152 TYR B CA 1
ATOM 3101 C C . TYR B 1 152 ? 16.906 -7.637 -1.443 1 96.75 152 TYR B C 1
ATOM 3103 O O . TYR B 1 152 ? 16.781 -6.836 -0.51 1 96.75 152 TYR B O 1
ATOM 3111 N N . LEU B 1 153 ? 17.641 -7.383 -2.516 1 97.81 153 LEU B N 1
ATOM 3112 C CA . LEU B 1 153 ? 18.141 -6.027 -2.723 1 97.81 153 LEU B CA 1
ATOM 3113 C C . LEU B 1 153 ? 17 -5.062 -2.984 1 97.81 153 LEU B C 1
ATOM 3115 O O . LEU B 1 153 ? 16.984 -3.947 -2.457 1 97.81 153 LEU B O 1
ATOM 3119 N N . VAL B 1 154 ? 16.062 -5.535 -3.771 1 98.06 154 VAL B N 1
ATOM 3120 C CA . VAL B 1 154 ? 14.867 -4.73 -4.035 1 98.06 154 VAL B CA 1
ATOM 3121 C C . VAL B 1 154 ? 14.102 -4.496 -2.738 1 98.06 154 VAL B C 1
ATOM 3123 O O . VAL B 1 154 ? 13.703 -3.369 -2.439 1 98.06 154 VAL B O 1
ATOM 3126 N N . ALA B 1 155 ? 14 -5.543 -1.978 1 97.75 155 ALA B N 1
ATOM 3127 C CA . ALA B 1 155 ? 13.273 -5.445 -0.716 1 97.75 155 ALA B CA 1
ATOM 3128 C C . ALA B 1 155 ? 13.977 -4.496 0.251 1 97.75 155 ALA B C 1
ATOM 3130 O O . ALA B 1 155 ? 13.328 -3.682 0.912 1 97.75 155 ALA B O 1
ATOM 3131 N N . LEU B 1 156 ? 15.227 -4.59 0.301 1 97.44 156 LEU B N 1
ATOM 3132 C CA . LEU B 1 156 ? 16.016 -3.719 1.166 1 97.44 156 LEU B CA 1
ATOM 3133 C C . LEU B 1 156 ? 15.898 -2.264 0.729 1 97.44 156 LEU B C 1
ATOM 3135 O O . LEU B 1 156 ? 15.656 -1.38 1.556 1 97.44 156 LEU B O 1
ATOM 3139 N N . GLY B 1 157 ? 16.031 -2.066 -0.5 1 98.06 157 GLY B N 1
ATOM 3140 C CA . GLY B 1 157 ? 15.922 -0.715 -1.027 1 98.06 157 GLY B CA 1
ATOM 3141 C C . GLY B 1 157 ? 14.547 -0.104 -0.817 1 98.06 157 GLY B C 1
ATOM 3142 O O . GLY B 1 157 ? 14.43 0.99 -0.262 1 98.06 157 GLY B O 1
ATOM 3143 N N . SER B 1 158 ? 13.555 -0.806 -1.219 1 97.5 158 SER B N 1
ATOM 3144 C CA . SER B 1 158 ? 12.188 -0.319 -1.115 1 97.5 158 SER B CA 1
ATOM 3145 C C . SER B 1 158 ? 11.781 -0.107 0.34 1 97.5 158 SER B C 1
ATOM 3147 O O . SER B 1 158 ? 11.18 0.915 0.681 1 97.5 158 SER B O 1
ATOM 3149 N N . GLY B 1 159 ? 12.141 -1.025 1.179 1 96.69 159 GLY B N 1
ATOM 3150 C CA . GLY B 1 159 ? 11.789 -0.945 2.588 1 96.69 159 GLY B CA 1
ATOM 3151 C C . GLY B 1 159 ? 12.375 0.276 3.277 1 96.69 159 GLY B C 1
ATOM 3152 O O . GLY B 1 159 ? 11.68 0.951 4.043 1 96.69 159 GLY B O 1
ATOM 3153 N N . CYS B 1 160 ? 13.531 0.578 3.012 1 95.81 160 CYS B N 1
ATOM 3154 C CA . CYS B 1 160 ? 14.203 1.684 3.686 1 95.81 160 CYS B CA 1
ATOM 3155 C C . CYS B 1 160 ? 13.844 3.016 3.037 1 95.81 160 CYS B C 1
ATOM 3157 O O . CYS B 1 160 ? 13.969 4.07 3.662 1 95.81 160 CYS B O 1
ATOM 3159 N N . LEU B 1 161 ? 13.391 2.953 1.848 1 96.56 161 LEU B N 1
ATOM 3160 C CA . LEU B 1 161 ? 13.062 4.16 1.1 1 96.56 161 LEU B CA 1
ATOM 3161 C C . LEU B 1 161 ? 11.68 4.68 1.482 1 96.56 161 LEU B C 1
ATOM 3163 O O . LEU B 1 161 ? 11.5 5.879 1.685 1 96.56 161 LEU B O 1
ATOM 3167 N N . LYS B 1 162 ? 10.758 3.832 1.722 1 93.81 162 LYS B N 1
ATOM 3168 C CA . LYS B 1 162 ? 9.336 4.148 1.806 1 93.81 162 LYS B CA 1
ATOM 3169 C C . LYS B 1 162 ? 9.047 5.051 3 1 93.81 162 LYS B C 1
ATOM 3171 O O . LYS B 1 162 ? 8.422 6.105 2.852 1 93.81 162 LYS B O 1
ATOM 3176 N N . PRO B 1 163 ? 9.539 4.727 4.199 1 93.12 163 PRO B N 1
ATOM 3177 C CA . PRO B 1 163 ? 9.211 5.605 5.324 1 93.12 163 PRO B CA 1
ATOM 3178 C C . PRO B 1 163 ? 9.812 7 5.176 1 93.12 163 PRO B C 1
ATOM 3180 O O . PRO B 1 163 ? 9.258 7.973 5.691 1 93.12 163 PRO B O 1
ATOM 3183 N N . ASN B 1 164 ? 10.812 7.074 4.441 1 94.56 164 ASN B N 1
ATOM 3184 C CA . ASN B 1 164 ? 11.523 8.344 4.336 1 94.56 164 ASN B CA 1
ATOM 3185 C C . ASN B 1 164 ? 10.922 9.234 3.256 1 94.56 164 ASN B C 1
ATOM 3187 O O . ASN B 1 164 ? 11.133 10.445 3.258 1 94.56 164 ASN B O 1
ATOM 3191 N N . MET B 1 165 ? 10.156 8.617 2.391 1 94.25 165 MET B N 1
ATOM 3192 C CA . MET B 1 165 ? 9.43 9.43 1.418 1 94.25 165 MET B CA 1
ATOM 3193 C C . MET B 1 165 ? 8.344 10.258 2.1 1 94.25 165 MET B C 1
ATOM 3195 O O . MET B 1 165 ? 8.172 11.438 1.8 1 94.25 165 MET B O 1
ATOM 3199 N N . ILE B 1 166 ? 7.703 9.594 3.02 1 88.06 166 ILE B N 1
ATOM 3200 C CA . ILE B 1 166 ? 6.625 10.258 3.74 1 88.06 166 ILE B CA 1
ATOM 3201 C C . ILE B 1 166 ? 7.207 11.328 4.66 1 88.06 166 ILE B C 1
ATOM 3203 O O . ILE B 1 166 ? 6.773 12.484 4.629 1 88.06 166 ILE B O 1
ATOM 3207 N N . ALA B 1 167 ? 8.211 11.008 5.352 1 89.94 167 ALA B N 1
ATOM 3208 C CA . ALA B 1 167 ? 8.82 11.922 6.316 1 89.94 167 ALA B CA 1
ATOM 3209 C C . ALA B 1 167 ? 9.469 13.109 5.613 1 89.94 167 ALA B C 1
ATOM 3211 O O . ALA B 1 167 ? 9.289 14.258 6.02 1 89.94 167 ALA B O 1
ATOM 3212 N N . HIS B 1 168 ? 10.195 12.812 4.582 1 93.06 168 HIS B N 1
ATOM 3213 C CA . HIS B 1 168 ? 10.914 13.859 3.865 1 93.06 168 HIS B CA 1
ATOM 3214 C C . HIS B 1 168 ? 9.961 14.852 3.219 1 93.06 168 HIS B C 1
ATOM 3216 O O . HIS B 1 168 ? 10.227 16.047 3.186 1 93.06 168 HIS B O 1
ATOM 3222 N N . GLY B 1 169 ? 8.891 14.344 2.682 1 92.12 169 GLY B N 1
ATOM 3223 C CA . GLY B 1 169 ? 7.879 15.234 2.139 1 92.12 169 GLY B CA 1
ATOM 3224 C C . GLY B 1 169 ? 7.285 16.172 3.178 1 92.12 169 GLY B C 1
ATOM 3225 O O . GLY B 1 169 ? 7.125 17.359 2.928 1 92.12 169 GLY B O 1
ATOM 3226 N N . GLY B 1 170 ? 6.973 15.625 4.348 1 88.62 170 GLY B N 1
ATOM 3227 C CA . GLY B 1 170 ? 6.441 16.438 5.434 1 88.62 170 GLY B CA 1
ATOM 3228 C C . GLY B 1 170 ? 7.422 17.484 5.934 1 88.62 170 GLY B C 1
ATOM 3229 O O . GLY B 1 170 ? 7.02 18.562 6.352 1 88.62 170 GLY B O 1
ATOM 3230 N N . ASP B 1 171 ? 8.656 17.125 5.867 1 88.56 171 ASP B N 1
ATOM 3231 C CA . ASP B 1 171 ? 9.711 18 6.379 1 88.56 171 ASP B CA 1
ATOM 3232 C C . ASP B 1 171 ? 9.836 19.266 5.535 1 88.56 171 ASP B C 1
ATOM 3234 O O . ASP B 1 171 ? 10.477 20.234 5.953 1 88.56 171 ASP B O 1
ATOM 3238 N N . GLN B 1 172 ? 9.258 19.203 4.41 1 91.06 172 GLN B N 1
ATOM 3239 C CA . GLN B 1 172 ? 9.375 20.375 3.545 1 91.06 172 GLN B CA 1
ATOM 3240 C C . GLN B 1 172 ? 8.469 21.5 4.023 1 91.06 172 GLN B C 1
ATOM 3242 O O . GLN B 1 172 ? 8.602 22.641 3.578 1 91.06 172 GLN B O 1
ATOM 3247 N N . PHE B 1 173 ? 7.629 21.094 4.938 1 85.88 173 PHE B N 1
ATOM 3248 C CA . PHE B 1 173 ? 6.711 22.078 5.48 1 85.88 173 PHE B CA 1
ATOM 3249 C C . PHE B 1 173 ? 7.027 22.375 6.945 1 85.88 173 PHE B C 1
ATOM 3251 O O . PHE B 1 173 ? 7.184 21.453 7.746 1 85.88 173 PHE B O 1
ATOM 3258 N N . SER B 1 174 ? 7.559 23.594 7.199 1 70.12 174 SER B N 1
ATOM 3259 C CA . SER B 1 174 ? 8.039 24.016 8.508 1 70.12 174 SER B CA 1
ATOM 3260 C C . SER B 1 174 ? 6.883 24.344 9.445 1 70.12 174 SER B C 1
ATOM 3262 O O . SER B 1 174 ? 5.727 24.375 9.023 1 70.12 174 SER B O 1
ATOM 3264 N N . GLY B 1 175 ? 7.176 24.438 10.672 1 64.19 175 GLY B N 1
ATOM 3265 C CA . GLY B 1 175 ? 6.234 24.844 11.703 1 64.19 175 GLY B CA 1
ATOM 3266 C C . GLY B 1 175 ? 5.492 26.125 11.375 1 64.19 175 GLY B C 1
ATOM 3267 O O . GLY B 1 175 ? 4.348 26.312 11.789 1 64.19 175 GLY B O 1
ATOM 3268 N N . SER B 1 176 ? 6.086 26.875 10.609 1 64.38 176 SER B N 1
ATOM 3269 C CA . SER B 1 176 ? 5.406 28.125 10.258 1 64.38 176 SER B CA 1
ATOM 3270 C C . SER B 1 176 ? 4.414 27.906 9.117 1 64.38 176 SER B C 1
ATOM 3272 O O . SER B 1 176 ? 3.543 28.75 8.883 1 64.38 176 SER B O 1
ATOM 3274 N N . ASP B 1 177 ? 4.602 26.703 8.625 1 64.88 177 ASP B N 1
ATOM 3275 C CA . ASP B 1 177 ? 3.699 26.438 7.516 1 64.88 177 ASP B CA 1
ATOM 3276 C C . ASP B 1 177 ? 2.324 26 8.016 1 64.88 177 ASP B C 1
ATOM 3278 O O . ASP B 1 177 ? 2.203 25.438 9.109 1 64.88 177 ASP B O 1
ATOM 3282 N N . ASN B 1 178 ? 1.398 26.406 7.266 1 72.94 178 ASN B N 1
ATOM 3283 C CA . ASN B 1 178 ? 0.011 26.141 7.637 1 72.94 178 ASN B CA 1
ATOM 3284 C C . ASN B 1 178 ? -0.334 24.672 7.527 1 72.94 178 ASN B C 1
ATOM 3286 O O . ASN B 1 178 ? 0.183 23.969 6.656 1 72.94 178 ASN B O 1
ATOM 3290 N N . ALA B 1 179 ? -0.964 24.172 8.5 1 79.94 179 ALA B N 1
ATOM 3291 C CA . ALA B 1 179 ? -1.517 22.828 8.539 1 79.94 179 ALA B CA 1
ATOM 3292 C C . ALA B 1 179 ? -2.24 22.484 7.238 1 79.94 179 ALA B C 1
ATOM 3294 O O . ALA B 1 179 ? -2.229 21.344 6.793 1 79.94 179 ALA B O 1
ATOM 3295 N N . LYS B 1 180 ? -2.678 23.516 6.648 1 80.69 180 LYS B N 1
ATOM 3296 C CA . LYS B 1 180 ? -3.41 23.312 5.398 1 80.69 180 LYS B CA 1
ATOM 3297 C C . LYS B 1 180 ? -2.475 22.875 4.277 1 80.69 180 LYS B C 1
ATOM 3299 O O . LYS B 1 180 ? -2.805 21.969 3.506 1 80.69 180 LYS B O 1
ATOM 3304 N N . SER B 1 181 ? -1.352 23.5 4.207 1 85.44 181 SER B N 1
ATOM 3305 C CA . SER B 1 181 ? -0.382 23.141 3.176 1 85.44 181 SER B CA 1
ATOM 3306 C C . SER B 1 181 ? 0.132 21.719 3.367 1 85.44 181 SER B C 1
ATOM 3308 O O . SER B 1 181 ? 0.311 20.984 2.396 1 85.44 181 SER B O 1
ATOM 3310 N N . LEU B 1 182 ? 0.336 21.391 4.551 1 87.06 182 LEU B N 1
ATOM 3311 C CA . LEU B 1 182 ? 0.809 20.047 4.852 1 87.06 182 LEU B CA 1
ATOM 3312 C C . LEU B 1 182 ? -0.267 19.016 4.539 1 87.06 182 LEU B C 1
ATOM 3314 O O . LEU B 1 182 ? 0.03 17.953 3.988 1 87.06 182 LEU B O 1
ATOM 3318 N N . SER B 1 183 ? -1.482 19.297 4.879 1 84.81 183 SER B N 1
ATOM 3319 C CA . SER B 1 183 ? -2.594 18.406 4.559 1 84.81 183 SER B CA 1
ATOM 3320 C C . SER B 1 183 ? -2.736 18.219 3.051 1 84.81 183 SER B C 1
ATOM 3322 O O . SER B 1 183 ? -2.967 17.109 2.578 1 84.81 183 SER B O 1
ATOM 3324 N N . THR B 1 184 ? -2.574 19.266 2.355 1 85.31 184 THR B N 1
ATOM 3325 C CA . THR B 1 184 ? -2.629 19.219 0.898 1 85.31 184 THR B CA 1
ATOM 3326 C C . THR B 1 184 ? -1.53 18.297 0.354 1 85.31 184 THR B C 1
ATOM 3328 O O . THR B 1 184 ? -1.765 17.531 -0.572 1 85.31 184 THR B O 1
ATOM 3331 N N . TYR B 1 185 ? -0.406 18.438 0.914 1 90.38 185 TYR B N 1
ATOM 3332 C CA . TYR B 1 185 ? 0.701 17.594 0.476 1 90.38 185 TYR B CA 1
ATOM 3333 C C . TYR B 1 185 ? 0.391 16.125 0.716 1 90.38 185 TYR B C 1
ATOM 3335 O O . TYR B 1 185 ? 0.599 15.289 -0.166 1 90.38 185 TYR B O 1
ATOM 3343 N N . PHE B 1 186 ? -0.066 15.781 1.825 1 88.44 186 PHE B N 1
ATOM 3344 C CA . PHE B 1 186 ? -0.27 14.375 2.146 1 88.44 186 PHE B CA 1
ATOM 3345 C C . PHE B 1 186 ? -1.419 13.797 1.333 1 88.44 186 PHE B C 1
ATOM 3347 O O . PHE B 1 186 ? -1.392 12.617 0.961 1 88.44 186 PHE B O 1
ATOM 3354 N N . ASN B 1 187 ? -2.389 14.609 1.032 1 85.88 187 ASN B N 1
ATOM 3355 C CA . ASN B 1 187 ? -3.42 14.18 0.095 1 85.88 187 ASN B CA 1
ATOM 3356 C C . ASN B 1 187 ? -2.846 13.93 -1.297 1 85.88 187 ASN B C 1
ATOM 3358 O O . ASN B 1 187 ? -3.217 12.969 -1.964 1 85.88 187 ASN B O 1
ATOM 3362 N N . SER B 1 188 ? -1.979 14.773 -1.678 1 91.06 188 SER B N 1
ATOM 3363 C CA . SER B 1 188 ? -1.309 14.602 -2.963 1 91.06 188 SER B CA 1
ATOM 3364 C C . SER B 1 188 ? -0.425 13.359 -2.961 1 91.06 188 SER B C 1
ATOM 3366 O O . SER B 1 188 ? -0.31 12.672 -3.979 1 91.06 188 SER B O 1
ATOM 3368 N N . ALA B 1 189 ? 0.153 13.203 -1.863 1 93.31 189 ALA B N 1
ATOM 3369 C CA . ALA B 1 189 ? 0.989 12.008 -1.728 1 93.31 189 ALA B CA 1
ATOM 3370 C C . ALA B 1 189 ? 0.161 10.734 -1.878 1 93.31 189 ALA B C 1
ATOM 3372 O O . ALA B 1 189 ? 0.597 9.773 -2.518 1 93.31 189 ALA B O 1
ATOM 3373 N N . TYR B 1 190 ? -0.984 10.742 -1.312 1 90.44 190 TYR B N 1
ATOM 3374 C CA . TYR B 1 190 ? -1.853 9.578 -1.461 1 90.44 190 TYR B CA 1
ATOM 3375 C C . TYR B 1 190 ? -2.295 9.406 -2.91 1 90.44 190 TYR B C 1
ATOM 3377 O O . TYR B 1 190 ? -2.357 8.289 -3.42 1 90.44 190 TYR B O 1
ATOM 3385 N N . PHE B 1 191 ? -2.572 10.461 -3.516 1 90.31 191 PHE B N 1
ATOM 3386 C CA . PHE B 1 191 ? -2.949 10.414 -4.922 1 90.31 191 PHE B CA 1
ATOM 3387 C C . PHE B 1 191 ? -1.81 9.859 -5.77 1 90.31 191 PHE B C 1
ATOM 3389 O O . PHE B 1 191 ? -2.033 9.047 -6.664 1 90.31 191 PHE B O 1
ATOM 3396 N N . SER B 1 192 ? -0.67 10.367 -5.457 1 93.88 192 SER B N 1
ATOM 3397 C CA . SER B 1 192 ? 0.51 9.875 -6.16 1 93.88 192 SER B CA 1
ATOM 3398 C C . SER B 1 192 ? 0.689 8.375 -5.961 1 93.88 192 SER B C 1
ATOM 3400 O O . SER B 1 192 ? 1.027 7.656 -6.902 1 93.88 192 SER B O 1
ATOM 3402 N N . PHE B 1 193 ? 0.473 7.945 -4.773 1 93.31 193 PHE B N 1
ATOM 3403 C CA . PHE B 1 193 ? 0.533 6.527 -4.441 1 93.31 193 PHE B CA 1
ATOM 3404 C C . PHE B 1 193 ? -0.464 5.73 -5.277 1 93.31 193 PHE B C 1
ATOM 3406 O O . PHE B 1 193 ? -0.105 4.723 -5.891 1 93.31 193 PHE B O 1
ATOM 3413 N N . CYS B 1 194 ? -1.697 6.223 -5.406 1 92.25 194 CYS B N 1
ATOM 3414 C CA . CYS B 1 194 ? -2.762 5.555 -6.141 1 92.25 194 CYS B CA 1
ATOM 3415 C C . CYS B 1 194 ? -2.455 5.52 -7.637 1 92.25 194 CYS B C 1
ATOM 3417 O O . CYS B 1 194 ? -2.68 4.504 -8.297 1 92.25 194 CYS B O 1
ATOM 3419 N N . LEU B 1 195 ? -1.948 6.578 -8.039 1 92.5 195 LEU B N 1
ATOM 3420 C CA . LEU B 1 195 ? -1.607 6.664 -9.453 1 92.5 195 LEU B CA 1
ATOM 3421 C C . LEU B 1 195 ? -0.503 5.672 -9.812 1 92.5 195 LEU B C 1
ATOM 3423 O O . LEU B 1 195 ? -0.566 5.012 -10.852 1 92.5 195 LEU B O 1
ATOM 3427 N N . GLY B 1 196 ? 0.498 5.629 -8.984 1 95 196 GLY B N 1
ATOM 3428 C CA . GLY B 1 196 ? 1.554 4.652 -9.195 1 95 196 GLY B CA 1
ATOM 3429 C C . GLY B 1 196 ? 1.044 3.223 -9.242 1 95 196 GLY B C 1
ATOM 3430 O O . GLY B 1 196 ? 1.414 2.453 -10.133 1 95 196 GLY B O 1
ATOM 3431 N N . GLU B 1 197 ? 0.19 2.926 -8.297 1 95.06 197 GLU B N 1
ATOM 3432 C CA . GLU B 1 197 ? -0.394 1.589 -8.242 1 95.06 197 GLU B CA 1
ATOM 3433 C C . GLU B 1 197 ? -1.229 1.3 -9.484 1 95.06 197 GLU B C 1
ATOM 3435 O O . GLU B 1 197 ? -1.137 0.215 -10.062 1 95.06 197 GLU B O 1
ATOM 3440 N N . LEU B 1 198 ? -1.988 2.246 -9.898 1 92.62 198 LEU B N 1
ATOM 3441 C CA . LEU B 1 198 ? -2.885 2.061 -11.031 1 92.62 198 LEU B CA 1
ATOM 3442 C C . LEU B 1 198 ? -2.096 1.846 -12.32 1 92.62 198 LEU B C 1
ATOM 3444 O O . LEU B 1 198 ? -2.412 0.946 -13.102 1 92.62 198 LEU B O 1
ATOM 3448 N N . VAL B 1 199 ? -1.102 2.604 -12.484 1 94.12 199 VAL B N 1
ATOM 3449 C CA . VAL B 1 199 ? -0.28 2.459 -13.68 1 94.12 199 VAL B CA 1
ATOM 3450 C C . VAL B 1 199 ? 0.431 1.108 -13.664 1 94.12 199 VAL B C 1
ATOM 3452 O O . VAL B 1 199 ? 0.527 0.434 -14.688 1 94.12 199 VAL B O 1
ATOM 3455 N N . ALA B 1 200 ? 0.916 0.739 -12.508 1 94.81 200 ALA B N 1
ATOM 3456 C CA . ALA B 1 200 ? 1.589 -0.55 -12.375 1 94.81 200 ALA B CA 1
ATOM 3457 C C . ALA B 1 200 ? 0.663 -1.696 -12.766 1 94.81 200 ALA B C 1
ATOM 3459 O O . ALA B 1 200 ? 1.021 -2.533 -13.602 1 94.81 200 ALA B O 1
ATOM 3460 N N . LEU B 1 201 ? -0.557 -1.703 -12.234 1 90.94 201 LEU B N 1
ATOM 3461 C CA . LEU B 1 201 ? -1.451 -2.848 -12.367 1 90.94 201 LEU B CA 1
ATOM 3462 C C . LEU B 1 201 ? -2.131 -2.854 -13.734 1 90.94 201 LEU B C 1
ATOM 3464 O O . LEU B 1 201 ? -2.514 -3.91 -14.234 1 90.94 201 LEU B O 1
ATOM 3468 N N . THR B 1 202 ? -2.252 -1.692 -14.406 1 89.12 202 THR B N 1
ATOM 3469 C CA . THR B 1 202 ? -2.941 -1.625 -15.688 1 89.12 202 THR B CA 1
ATOM 3470 C C . THR B 1 202 ? -1.951 -1.739 -16.844 1 89.12 202 THR B C 1
ATOM 3472 O O . THR B 1 202 ? -2.184 -2.488 -17.797 1 89.12 202 THR B O 1
ATOM 3475 N N . ALA B 1 203 ? -0.86 -1.103 -16.625 1 88.94 203 ALA B N 1
ATOM 3476 C CA . ALA B 1 203 ? 0.043 -1.024 -17.781 1 88.94 203 ALA B CA 1
ATOM 3477 C C . ALA B 1 203 ? 1.25 -1.938 -17.594 1 88.94 203 ALA B C 1
ATOM 3479 O O . ALA B 1 203 ? 1.548 -2.771 -18.453 1 88.94 203 ALA B O 1
ATOM 3480 N N . LEU B 1 204 ? 1.833 -1.889 -16.484 1 86.31 204 LEU B N 1
ATOM 3481 C CA . LEU B 1 204 ? 3.094 -2.605 -16.328 1 86.31 204 LEU B CA 1
ATOM 3482 C C . LEU B 1 204 ? 2.855 -4.105 -16.203 1 86.31 204 LEU B C 1
ATOM 3484 O O . LEU B 1 204 ? 3.592 -4.906 -16.781 1 86.31 204 LEU B O 1
ATOM 3488 N N . VAL B 1 205 ? 1.845 -4.406 -15.492 1 83 205 VAL B N 1
ATOM 3489 C CA . VAL B 1 205 ? 1.521 -5.82 -15.359 1 83 205 VAL B CA 1
ATOM 3490 C C . VAL B 1 205 ? 1.124 -6.387 -16.719 1 83 205 VAL B C 1
ATOM 3492 O O . VAL B 1 205 ? 1.485 -7.516 -17.062 1 83 205 VAL B O 1
ATOM 3495 N N . TRP B 1 206 ? 0.467 -5.551 -17.484 1 84.12 206 TRP B N 1
ATOM 3496 C CA . TRP B 1 206 ? 0.076 -5.961 -18.828 1 84.12 206 TRP B CA 1
ATOM 3497 C C . TRP B 1 206 ? 1.302 -6.191 -19.719 1 84.12 206 TRP B C 1
ATOM 3499 O O . TRP B 1 206 ? 1.375 -7.184 -20.438 1 84.12 206 TRP B O 1
ATOM 3509 N N . VAL B 1 207 ? 2.215 -5.398 -19.609 1 84.56 207 VAL B N 1
ATOM 3510 C CA . VAL B 1 207 ? 3.438 -5.527 -20.391 1 84.56 207 VAL B CA 1
ATOM 3511 C C . VAL B 1 207 ? 4.203 -6.773 -19.953 1 84.56 207 VAL B C 1
ATOM 3513 O O . VAL B 1 207 ? 4.695 -7.535 -20.781 1 84.56 207 VAL B O 1
ATOM 3516 N N . GLN B 1 208 ? 4.242 -7.027 -18.703 1 81.31 208 GLN B N 1
ATOM 3517 C CA . GLN B 1 208 ? 4.961 -8.172 -18.172 1 81.31 208 GLN B CA 1
ATOM 3518 C C . GLN B 1 208 ? 4.305 -9.484 -18.594 1 81.31 208 GLN B C 1
ATOM 3520 O O . GLN B 1 208 ? 4.996 -10.461 -18.891 1 81.31 208 GLN B O 1
ATOM 3525 N N . THR B 1 209 ? 3.016 -9.5 -18.688 1 78.88 209 THR B N 1
ATOM 3526 C CA . THR B 1 209 ? 2.27 -10.703 -19.031 1 78.88 209 THR B CA 1
ATOM 3527 C C . THR B 1 209 ? 2.381 -11 -20.516 1 78.88 209 THR B C 1
ATOM 3529 O O . THR B 1 209 ? 2.4 -12.164 -20.922 1 78.88 209 THR B O 1
ATOM 3532 N N . HIS B 1 210 ? 2.578 -9.938 -21.281 1 82.06 210 HIS B N 1
ATOM 3533 C CA . HIS B 1 210 ? 2.531 -10.156 -22.719 1 82.06 210 HIS B CA 1
ATOM 3534 C C . HIS B 1 210 ? 3.928 -10.102 -23.328 1 82.06 210 HIS B C 1
ATOM 3536 O O . HIS B 1 210 ? 4.172 -10.688 -24.391 1 82.06 210 HIS B O 1
ATOM 3542 N N . SER B 1 211 ? 4.844 -9.461 -22.703 1 83.06 211 SER B N 1
ATOM 3543 C CA . SER B 1 211 ? 6.172 -9.289 -23.297 1 83.06 211 SER B CA 1
ATOM 3544 C C . SER B 1 211 ? 7.223 -10.062 -22.5 1 83.06 211 SER B C 1
ATOM 3546 O O . SER B 1 211 ? 8.367 -10.18 -22.938 1 83.06 211 SER B O 1
ATOM 3548 N N . GLY B 1 212 ? 6.863 -10.555 -21.406 1 81.12 212 GLY B N 1
ATOM 3549 C CA . GLY B 1 212 ? 7.812 -11.32 -20.609 1 81.12 212 GLY B CA 1
ATOM 3550 C C . GLY B 1 212 ? 8.273 -10.602 -19.359 1 81.12 212 GLY B C 1
ATOM 3551 O O . GLY B 1 212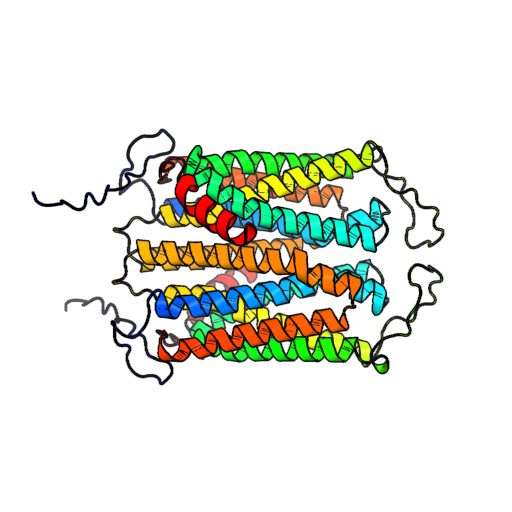 ? 8.195 -9.367 -19.281 1 81.12 212 GLY B O 1
ATOM 3552 N N . MET B 1 213 ? 8.797 -11.352 -18.516 1 81 213 MET B N 1
ATOM 3553 C CA . MET B 1 213 ? 9.172 -10.82 -17.219 1 81 213 MET B CA 1
ATOM 3554 C C . MET B 1 213 ? 10.492 -10.062 -17.297 1 81 213 MET B C 1
ATOM 3556 O O . MET B 1 213 ? 10.742 -9.164 -16.484 1 81 213 MET B O 1
ATOM 3560 N N . ASP B 1 214 ? 11.32 -10.422 -18.234 1 85.75 214 ASP B N 1
ATOM 3561 C CA . ASP B 1 214 ? 12.57 -9.68 -18.406 1 85.75 214 ASP B CA 1
ATOM 3562 C C . ASP B 1 214 ? 12.297 -8.219 -18.766 1 85.75 214 ASP B C 1
ATOM 3564 O O . ASP B 1 214 ? 12.875 -7.309 -18.172 1 85.75 214 ASP B O 1
ATOM 3568 N N . VAL B 1 215 ? 11.328 -8.047 -19.625 1 86.19 215 VAL B N 1
ATOM 3569 C CA . VAL B 1 215 ? 10.938 -6.699 -20.016 1 86.19 215 VAL B CA 1
ATOM 3570 C C . VAL B 1 215 ? 10.25 -6.004 -18.828 1 86.19 215 VAL B C 1
ATOM 3572 O O . VAL B 1 215 ? 10.484 -4.816 -18.594 1 86.19 215 VAL B O 1
ATOM 3575 N N . GLY B 1 216 ? 9.547 -6.758 -18.094 1 87.12 216 GLY B N 1
ATOM 3576 C CA . GLY B 1 216 ? 8.859 -6.211 -16.938 1 87.12 216 GLY B CA 1
ATOM 3577 C C . GLY B 1 216 ? 9.812 -5.695 -15.867 1 87.12 216 GLY B C 1
ATOM 3578 O O . GLY B 1 216 ? 9.656 -4.574 -15.383 1 87.12 216 GLY B O 1
ATOM 3579 N N . PHE B 1 217 ? 10.82 -6.492 -15.609 1 92 217 PHE B N 1
ATOM 3580 C CA . PHE B 1 217 ? 11.812 -6.078 -14.625 1 92 217 PHE B CA 1
ATOM 3581 C C . PHE B 1 217 ? 12.617 -4.891 -15.141 1 92 217 PHE B C 1
ATOM 3583 O O . PHE B 1 217 ? 12.992 -4.008 -14.367 1 92 217 PHE B O 1
ATOM 3590 N N . GLY B 1 218 ? 12.773 -4.887 -16.406 1 93.69 218 GLY B N 1
ATOM 3591 C CA . GLY B 1 218 ? 13.484 -3.768 -17.016 1 93.69 218 GLY B CA 1
ATOM 3592 C C . GLY B 1 218 ? 12.719 -2.459 -16.906 1 93.69 218 GLY B C 1
ATOM 3593 O O . GLY B 1 218 ? 13.312 -1.415 -16.609 1 93.69 218 GLY B O 1
ATOM 3594 N N . ILE B 1 219 ? 11.477 -2.51 -17.141 1 94.69 219 ILE B N 1
ATOM 3595 C CA . ILE B 1 219 ? 10.641 -1.321 -17.031 1 94.69 219 ILE B CA 1
ATOM 3596 C C . ILE B 1 219 ? 10.602 -0.843 -15.578 1 94.69 219 ILE B C 1
ATOM 3598 O O . ILE B 1 219 ? 10.594 0.361 -15.32 1 94.69 219 ILE B O 1
ATOM 3602 N N . SER B 1 220 ? 10.594 -1.786 -14.68 1 95.56 220 SER B N 1
ATOM 3603 C CA . SER B 1 220 ? 10.633 -1.424 -13.266 1 95.56 220 SER B CA 1
ATOM 3604 C C . SER B 1 220 ? 11.945 -0.739 -12.914 1 95.56 220 SER B C 1
ATOM 3606 O O . SER B 1 220 ? 11.961 0.219 -12.133 1 95.56 220 SER B O 1
ATOM 3608 N N . ALA B 1 221 ? 12.984 -1.217 -13.508 1 97.19 221 ALA B N 1
ATOM 3609 C CA . ALA B 1 221 ? 14.281 -0.572 -13.305 1 97.19 221 ALA B CA 1
ATOM 3610 C C . ALA B 1 221 ? 14.273 0.851 -13.852 1 97.19 221 ALA B C 1
ATOM 3612 O O . ALA B 1 221 ? 14.766 1.776 -13.195 1 97.19 221 ALA B O 1
ATOM 3613 N N . ALA B 1 222 ? 13.703 0.978 -14.977 1 97.44 222 ALA B N 1
ATOM 3614 C CA . ALA B 1 222 ? 13.609 2.297 -15.602 1 97.44 222 ALA B CA 1
ATOM 3615 C C . ALA B 1 222 ? 12.742 3.234 -14.758 1 97.44 222 ALA B C 1
ATOM 3617 O O . ALA B 1 222 ? 13.078 4.41 -14.594 1 97.44 222 ALA B O 1
ATOM 3618 N N . ALA B 1 223 ? 11.688 2.727 -14.32 1 97.19 223 ALA B N 1
ATOM 3619 C CA . ALA B 1 223 ? 10.812 3.518 -13.461 1 97.19 223 ALA B CA 1
ATOM 3620 C C . ALA B 1 223 ? 11.539 3.969 -12.203 1 97.19 223 ALA B C 1
ATOM 3622 O O . ALA B 1 223 ? 11.43 5.129 -11.797 1 97.19 223 ALA B O 1
ATOM 3623 N N . MET B 1 224 ? 12.25 3.049 -11.594 1 98 224 MET B N 1
ATOM 3624 C CA . MET B 1 224 ? 13 3.396 -10.398 1 98 224 MET B CA 1
ATOM 3625 C C . MET B 1 224 ? 14.062 4.445 -10.711 1 98 224 MET B C 1
ATOM 3627 O O . MET B 1 224 ? 14.289 5.363 -9.914 1 98 224 MET B O 1
ATOM 3631 N N . ALA B 1 225 ? 14.703 4.316 -11.836 1 98.5 225 ALA B N 1
ATOM 3632 C CA . ALA B 1 225 ? 15.688 5.312 -12.258 1 98.5 225 ALA B CA 1
ATOM 3633 C C . ALA B 1 225 ? 15.047 6.688 -12.422 1 98.5 225 ALA B C 1
ATOM 3635 O O . ALA B 1 225 ? 15.602 7.695 -11.984 1 98.5 225 ALA B O 1
ATOM 3636 N N . ALA B 1 226 ? 13.914 6.688 -13.055 1 98.5 226 ALA B N 1
ATOM 3637 C CA . ALA B 1 226 ? 13.18 7.938 -13.211 1 98.5 226 ALA B CA 1
ATOM 3638 C C . ALA B 1 226 ? 12.828 8.547 -11.852 1 98.5 226 ALA B C 1
ATOM 3640 O O . ALA B 1 226 ? 12.883 9.766 -11.68 1 98.5 226 ALA B O 1
ATOM 3641 N N . GLY B 1 227 ? 12.422 7.684 -10.938 1 98.44 227 GLY B N 1
ATOM 3642 C CA . GLY B 1 227 ? 12.148 8.156 -9.586 1 98.44 227 GLY B CA 1
ATOM 3643 C C . GLY B 1 227 ? 13.359 8.773 -8.922 1 98.44 227 GLY B C 1
ATOM 3644 O O . GLY B 1 227 ? 13.25 9.812 -8.266 1 98.44 227 GLY B O 1
ATOM 3645 N N . LEU B 1 228 ? 14.484 8.156 -9.102 1 98.31 228 LEU B N 1
ATOM 3646 C CA . LEU B 1 228 ? 15.711 8.68 -8.516 1 98.31 228 LEU B CA 1
ATOM 3647 C C . LEU B 1 228 ? 16.094 10.008 -9.156 1 98.31 228 LEU B C 1
ATOM 3649 O O . LEU B 1 228 ? 16.594 10.914 -8.477 1 98.31 228 LEU B O 1
ATOM 3653 N N . ILE B 1 229 ? 15.875 10.086 -10.414 1 98.44 229 ILE B N 1
ATOM 3654 C CA . ILE B 1 229 ? 16.125 11.352 -11.109 1 98.44 229 ILE B CA 1
ATOM 3655 C C . ILE B 1 229 ? 15.234 12.445 -10.531 1 98.44 229 ILE B C 1
ATOM 3657 O O . ILE B 1 229 ? 15.688 13.562 -10.297 1 98.44 229 ILE B O 1
ATOM 3661 N N . SER B 1 230 ? 14 12.109 -10.312 1 98.12 230 SER B N 1
ATOM 3662 C CA . SER B 1 230 ? 13.086 13.07 -9.688 1 98.12 230 SER B CA 1
ATOM 3663 C C . SER B 1 230 ? 13.594 13.5 -8.32 1 98.12 230 SER B C 1
ATOM 3665 O O . SER B 1 230 ? 13.602 14.695 -8 1 98.12 230 SER B O 1
ATOM 3667 N N . LEU B 1 231 ? 14.031 12.586 -7.531 1 97.75 231 LEU B N 1
ATOM 3668 C CA . LEU B 1 231 ? 14.516 12.875 -6.184 1 97.75 231 LEU B CA 1
ATOM 3669 C C . LEU B 1 231 ? 15.711 13.82 -6.23 1 97.75 231 LEU B C 1
ATOM 3671 O O . LEU B 1 231 ? 15.75 14.812 -5.5 1 97.75 231 LEU B O 1
ATOM 3675 N N . VAL B 1 232 ? 16.641 13.586 -7.078 1 97.25 232 VAL B N 1
ATOM 3676 C CA . VAL B 1 232 ? 17.875 14.352 -7.152 1 97.25 232 VAL B CA 1
ATOM 3677 C C . VAL B 1 232 ? 17.609 15.734 -7.73 1 97.25 232 VAL B C 1
ATOM 3679 O O . VAL B 1 232 ? 18.25 16.719 -7.348 1 97.25 232 VAL B O 1
ATOM 3682 N N . SER B 1 233 ? 16.641 15.828 -8.633 1 97.06 233 SER B N 1
ATOM 3683 C CA . SER B 1 233 ? 16.297 17.109 -9.25 1 97.06 233 SER B CA 1
ATOM 3684 C C . SER B 1 233 ? 15.781 18.094 -8.211 1 97.06 233 SER B C 1
ATOM 3686 O O . SER B 1 233 ? 15.867 19.312 -8.406 1 97.06 233 SER B O 1
ATOM 3688 N N . GLY B 1 234 ? 15.242 17.594 -7.137 1 95.81 234 GLY B N 1
ATOM 3689 C CA . GLY B 1 234 ? 14.742 18.469 -6.086 1 95.81 234 GLY B CA 1
ATOM 3690 C C . GLY B 1 234 ? 15.789 18.781 -5.027 1 95.81 234 GLY B C 1
ATOM 3691 O O . GLY B 1 234 ? 15.516 19.531 -4.09 1 95.81 234 GLY B O 1
ATOM 3692 N N . ALA B 1 235 ? 17.016 18.359 -5.176 1 94.5 235 ALA B N 1
ATOM 3693 C CA . ALA B 1 235 ? 18.062 18.453 -4.16 1 94.5 235 ALA B CA 1
ATOM 3694 C C . ALA B 1 235 ? 18.328 19.906 -3.793 1 94.5 235 ALA B C 1
ATOM 3696 O O . ALA B 1 235 ? 18.547 20.234 -2.623 1 94.5 235 ALA B O 1
ATOM 3697 N N . ALA B 1 236 ? 18.188 20.812 -4.727 1 92.81 236 ALA B N 1
ATOM 3698 C CA . ALA B 1 236 ? 18.516 22.219 -4.5 1 92.81 236 ALA B CA 1
ATOM 3699 C C . ALA B 1 236 ? 17.391 22.922 -3.742 1 92.81 236 ALA B C 1
ATOM 3701 O O . ALA B 1 236 ? 17.609 23.984 -3.164 1 92.81 236 ALA B O 1
ATOM 3702 N N . PHE B 1 237 ? 16.266 22.25 -3.693 1 94.56 237 PHE B N 1
ATOM 3703 C CA . PHE B 1 237 ? 15.109 22.922 -3.113 1 94.56 237 PHE B CA 1
ATOM 3704 C C . PHE B 1 237 ? 14.75 22.312 -1.763 1 94.56 2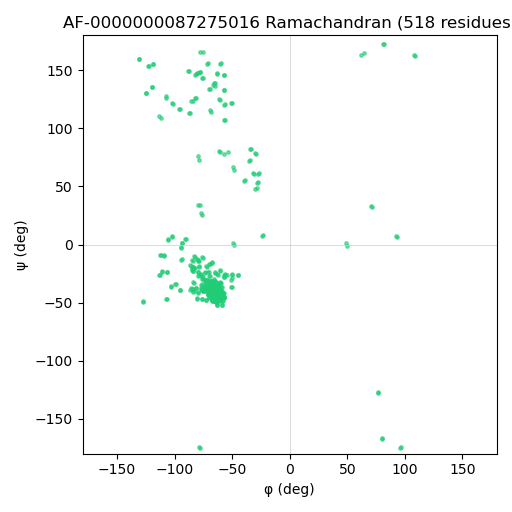37 PHE B C 1
ATOM 3706 O O . PHE B 1 237 ? 13.977 22.891 -0.999 1 94.56 237 PHE B O 1
ATOM 3713 N N . TYR B 1 238 ? 15.328 21.234 -1.401 1 94.44 238 TYR B N 1
ATOM 3714 C CA . TYR B 1 238 ? 14.891 20.469 -0.237 1 94.44 238 TYR B CA 1
ATOM 3715 C C . TYR B 1 238 ? 15.328 21.141 1.055 1 94.44 238 TYR B C 1
ATOM 3717 O O . TYR B 1 238 ? 16.422 21.719 1.12 1 94.44 238 TYR B O 1
ATOM 3725 N N . ARG B 1 239 ? 14.469 21.047 2.012 1 91.12 239 ARG B N 1
ATOM 3726 C CA . ARG B 1 239 ? 14.812 21.25 3.416 1 91.12 239 ARG B CA 1
ATOM 3727 C C . ARG B 1 239 ? 15.109 19.922 4.102 1 91.12 239 ARG B C 1
ATOM 3729 O O . ARG B 1 239 ? 14.234 19.062 4.203 1 91.12 239 ARG B O 1
ATOM 3736 N N . ASN B 1 240 ? 16.312 19.797 4.539 1 88.88 240 ASN B N 1
ATOM 3737 C CA . ASN B 1 240 ? 16.719 18.531 5.168 1 88.88 240 ASN B CA 1
ATOM 3738 C C . ASN B 1 240 ? 16.875 18.688 6.676 1 88.88 240 ASN B C 1
ATOM 3740 O O . ASN B 1 240 ? 17.547 19.609 7.145 1 88.88 240 ASN B O 1
ATOM 3744 N N . LYS B 1 241 ? 16.203 17.844 7.359 1 84.19 241 LYS B N 1
ATOM 3745 C CA . LYS B 1 241 ? 16.391 17.781 8.805 1 84.19 241 LYS B CA 1
ATOM 3746 C C . LYS B 1 241 ? 17.594 16.891 9.164 1 84.19 241 LYS B C 1
ATOM 3748 O O . LYS B 1 241 ? 17.656 15.742 8.75 1 84.19 241 LYS B O 1
ATOM 3753 N N . PRO B 1 242 ? 18.484 17.469 9.859 1 79.06 242 PRO B N 1
ATOM 3754 C CA . PRO B 1 242 ? 19.641 16.656 10.25 1 79.06 242 PRO B CA 1
ATOM 3755 C C . PRO B 1 242 ? 19.266 15.492 11.156 1 79.06 242 PRO B C 1
ATOM 3757 O O . PRO B 1 242 ? 18.266 15.57 11.891 1 79.06 242 PRO B O 1
ATOM 3760 N N . PRO B 1 243 ? 20.016 14.391 11 1 79.06 243 PRO B N 1
ATOM 3761 C CA . PRO B 1 243 ? 19.75 13.242 11.883 1 79.06 243 PRO B CA 1
ATOM 3762 C C . PRO B 1 243 ? 19.969 13.57 13.359 1 79.06 243 PRO B C 1
ATOM 3764 O O . PRO B 1 243 ? 20.812 14.406 13.688 1 79.06 243 PRO B O 1
ATOM 3767 N N . GLN B 1 244 ? 18.953 13.344 14.25 1 70 244 GLN B N 1
ATOM 3768 C CA . GLN B 1 244 ? 18.984 13.711 15.664 1 70 244 GLN B CA 1
ATOM 3769 C C . GLN B 1 244 ? 19.859 12.75 16.469 1 70 244 GLN B C 1
ATOM 3771 O O . GLN B 1 244 ? 20.141 12.992 17.641 1 70 244 GLN B O 1
ATOM 3776 N N . GLY B 1 245 ? 20.797 12.086 16.016 1 59.78 245 GLY B N 1
ATOM 3777 C CA . GLY B 1 245 ? 21.641 11.164 16.734 1 59.78 245 GLY B CA 1
ATOM 3778 C C . GLY B 1 245 ? 20.891 9.953 17.266 1 59.78 245 GLY B C 1
ATOM 3779 O O . GLY B 1 245 ? 19.672 9.859 17.109 1 59.78 245 GLY B O 1
ATOM 3780 N N . SER B 1 246 ? 21.422 8.852 17.703 1 48.59 246 SER B N 1
ATOM 3781 C CA . SER B 1 246 ? 20.875 7.566 18.125 1 48.59 246 SER B CA 1
ATOM 3782 C C . SER B 1 246 ? 19.734 7.75 19.125 1 48.59 246 SER B C 1
ATOM 3784 O O . SER B 1 246 ? 19.953 8.172 20.25 1 48.59 246 SER B O 1
ATOM 3786 N N . ILE B 1 247 ? 18.734 8.242 18.781 1 42.44 247 ILE B N 1
ATOM 3787 C CA . ILE B 1 247 ? 17.625 8.266 19.719 1 42.44 247 ILE B CA 1
ATOM 3788 C C . ILE B 1 247 ? 17.281 6.844 20.156 1 42.44 247 ILE B C 1
ATOM 3790 O O . ILE B 1 247 ? 16.375 6.633 20.953 1 42.44 247 ILE B O 1
ATOM 3794 N N . PHE B 1 248 ? 17.516 5.867 19.469 1 42.06 248 PHE B N 1
ATOM 3795 C CA . PHE B 1 248 ? 17.203 4.496 19.859 1 42.06 248 PHE B CA 1
ATOM 3796 C C . PHE B 1 248 ? 17.703 4.215 21.281 1 42.06 248 PHE B C 1
ATOM 3798 O O . PHE B 1 248 ? 17.516 3.109 21.797 1 42.06 248 PHE B O 1
ATOM 3805 N N . THR B 1 249 ? 18.281 5.023 21.984 1 37.56 249 THR B N 1
ATOM 3806 C CA . THR B 1 249 ? 18.469 4.566 23.359 1 37.56 249 THR B CA 1
ATOM 3807 C C . THR B 1 249 ? 17.109 4.359 24.031 1 37.56 249 THR B C 1
ATOM 3809 O O . THR B 1 249 ? 16.875 3.32 24.656 1 37.56 249 THR B O 1
ATOM 3812 N N . PRO B 1 250 ? 16.125 5.234 24.047 1 36 250 PRO B N 1
ATOM 3813 C CA . PRO B 1 250 ? 14.93 4.969 24.844 1 36 250 PRO B CA 1
ATOM 3814 C C . PRO B 1 250 ? 13.891 4.141 24.094 1 36 250 PRO B C 1
ATOM 3816 O O . PRO B 1 250 ? 13.203 3.311 24.688 1 36 250 PRO B O 1
ATOM 3819 N N . ILE B 1 251 ? 13.586 4.223 22.938 1 36.22 251 ILE B N 1
ATOM 3820 C CA . ILE B 1 251 ? 12.484 3.488 22.328 1 36.22 251 ILE B CA 1
ATOM 3821 C C . ILE B 1 251 ? 12.898 2.035 22.094 1 36.22 251 ILE B C 1
ATOM 3823 O O . ILE B 1 251 ? 12.086 1.12 22.25 1 36.22 251 ILE B O 1
ATOM 3827 N N . ALA B 1 252 ? 14.078 1.641 21.703 1 36 252 ALA B N 1
ATOM 3828 C CA . ALA B 1 252 ? 14.57 0.266 21.781 1 36 252 ALA B CA 1
ATOM 3829 C C . ALA B 1 252 ? 14.453 -0.278 23.203 1 36 252 ALA B C 1
ATOM 3831 O O . ALA B 1 252 ? 14.266 -1.48 23.391 1 36 252 ALA B O 1
ATOM 3832 N N . ARG B 1 253 ? 14.461 0.48 24.172 1 34.06 253 ARG B N 1
ATOM 3833 C CA . ARG B 1 253 ? 14.211 0.086 25.562 1 34.06 253 ARG B CA 1
ATOM 3834 C C . ARG B 1 253 ? 12.758 -0.324 25.766 1 34.06 253 ARG B C 1
ATOM 3836 O O . ARG B 1 253 ? 12.469 -1.261 26.516 1 34.06 253 ARG B O 1
ATOM 3843 N N . VAL B 1 254 ? 11.859 0.284 25.109 1 35.62 254 VAL B N 1
ATOM 3844 C CA . VAL B 1 254 ? 10.469 -0.094 25.344 1 35.62 254 VAL B CA 1
ATOM 3845 C C . VAL B 1 254 ? 10.148 -1.377 24.578 1 35.62 254 VAL B C 1
ATOM 3847 O O . VAL B 1 254 ? 9.477 -2.268 25.109 1 35.62 254 VAL B O 1
ATOM 3850 N N . THR B 1 255 ? 10.547 -1.625 23.359 1 36.97 255 THR B N 1
ATOM 3851 C CA . THR B 1 255 ? 10.188 -2.854 22.656 1 36.97 255 THR B CA 1
ATOM 3852 C C . THR B 1 255 ? 11.023 -4.027 23.172 1 36.97 255 THR B C 1
ATOM 3854 O O . THR B 1 255 ? 10.523 -5.148 23.266 1 36.97 255 THR B O 1
ATOM 3857 N N . ILE B 1 256 ? 12.25 -3.924 23.578 1 36.03 256 ILE B N 1
ATOM 3858 C CA . ILE B 1 256 ? 12.961 -4.996 24.25 1 36.03 256 ILE B CA 1
ATOM 3859 C C . ILE B 1 256 ? 12.234 -5.355 25.547 1 36.03 256 ILE B C 1
ATOM 3861 O O . ILE B 1 256 ? 12.188 -6.523 25.938 1 36.03 256 ILE B O 1
ATOM 3865 N N . ILE B 1 257 ? 11.617 -4.41 26.172 1 35.47 257 ILE B N 1
ATOM 3866 C CA . ILE B 1 257 ? 10.859 -4.754 27.375 1 35.47 257 ILE B CA 1
ATOM 3867 C C . ILE B 1 257 ? 9.641 -5.586 26.984 1 35.47 257 ILE B C 1
ATOM 3869 O O . ILE B 1 257 ? 9.297 -6.555 27.672 1 35.47 257 ILE B O 1
ATOM 3873 N N . PHE B 1 258 ? 8.969 -5.309 25.922 1 36.72 258 PHE B N 1
ATOM 3874 C CA . PHE B 1 258 ? 7.793 -6.125 25.641 1 36.72 258 PHE B CA 1
ATOM 3875 C C . PHE B 1 258 ? 8.203 -7.504 25.125 1 36.72 258 PHE B C 1
ATOM 3877 O O . PHE B 1 258 ? 7.539 -8.5 25.422 1 36.72 258 PHE B O 1
ATOM 3884 N N . THR B 1 259 ? 9.203 -7.641 24.328 1 34.88 259 THR B N 1
ATOM 3885 C CA . THR B 1 259 ? 9.531 -9.016 23.953 1 34.88 259 THR B CA 1
ATOM 3886 C C . THR B 1 259 ? 10.305 -9.703 25.078 1 34.88 259 THR B C 1
ATOM 3888 O O . THR B 1 259 ? 10.5 -10.922 25.047 1 34.88 259 THR B O 1
ATOM 3891 N N . SER B 1 260 ? 10.867 -9 25.953 1 31.45 260 SER B N 1
ATOM 3892 C CA . SER B 1 260 ? 11.477 -9.68 27.094 1 31.45 260 SER B CA 1
ATOM 3893 C C . SER B 1 260 ? 10.43 -10.047 28.141 1 31.45 260 SER B C 1
ATOM 3895 O O . SER B 1 260 ? 10.75 -10.648 29.172 1 31.45 260 SER B O 1
ATOM 3897 N N . LEU B 1 261 ? 9.234 -9.555 28.078 1 28.45 261 LEU B N 1
ATOM 3898 C CA . LEU B 1 261 ? 8.273 -10.227 28.938 1 28.45 261 LEU B CA 1
ATOM 3899 C C . LEU B 1 261 ? 7.656 -11.43 28.234 1 28.45 261 LEU B C 1
ATOM 3901 O O . LEU B 1 261 ? 7.34 -11.367 27.047 1 28.45 261 LEU B O 1
#

pLDDT: mean 82.2, std 18.63, range [27.12, 98.5]

Foldseek 3Di:
DPPPVCPVQLFFAFLVRHGDDPVQAFFPLLLVLLLLLLLLLLLLVLLCLVCQLCCQCQWQNDDSVVSVVLSVCLVVLLQVLLVVLVLCQQAPPFLLRLQLVLLVLLLVLLVLQLVLFPDVVLTFPRDPSVPVPVPGDHRDDPSVVSNVVSSVSNSNSNNNNVNSSLVQSLLSADPVHDPVSSVVSVVSSVVSSVNSNVCNVPPLNVCCVPVHVSVSSVVSSVSSVSSSVSSVVSSSHGGTRHRPHNPVPVVVVVVCVVVVD/DPPPVCPVQLFFAFLVRHGDDPVQAFFPLLLVLLLLLLLLLLLLVLLCLVCQLCCQCQWQPDDSVVSVVLSVCLVVLLQVLLVVLVLCQQAPPFLLRLLLVLLVLLLVLLVLQLVLFPDVVLTFPRDPSVPVPVPGDHRDDPSVVSNVVSSVSNSNSNSNNVNSSLVQSLLSADPVHDPVSSVVSVVSSVVSSVNSNVCNVPPLNVCCVVVHVSVSSVVSSVSSVSSSVSSVVSSSHGGTRHRPHNPVPVPVVVVCVVVVD

Radius of gyration: 23.93 Å; Cα contacts (8 Å, |Δi|>4): 904; chains: 2; bounding box: 50×82×63 Å

Sequence (522 aa):
MDVESSAAHEVSVDWRGRPCEPGRHGGMRAAVFVLGIQAFEIMAIAAVGNNLITYVFGEMHFPLSEAANVVTNFVGTIFLLSLLGGFLSDSYLGCFWTMLTFGFVELSGFILLSVQAHLPQLKPPPCNMASMDGSCEQARGFKSSIFFVALYLVALGSGCLKPNMIAHGGDQFSGSDNAKSLSTYFNSAYFSFCLGELVALTALVWVQTHSGMDVGFGISAAAMAAGLISLVSGAAFYRNKPPQGSIFTPIARVTIIFTSLMDVESSAAHEVSVD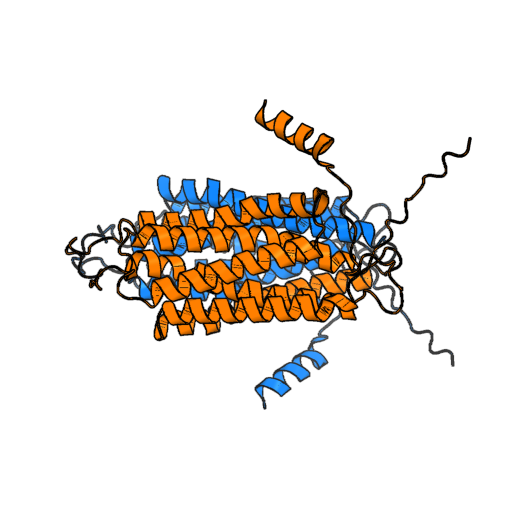WRGRPCEPGRHGGMRAAVFVLGIQAFEIMAIAAVGNNLITYVFGEMHFPLSEAANVVTNFVGTIFLLSLLGGFLSDSYLGCFWTMLTFGFVELSGFILLSVQAHLPQLKPPPCNMASMDGSCEQARGFKSSIFFVALYLVALGSGCLKPNMIAHGGDQFSGSDNAKSLSTYFNSAYFSFCLGELVALTALVWVQTHSGMDVGFGISAAAMAAGLISLVSGAAFYRNKPPQGSIFTPIARVTIIFTSL

InterPro domains:
  IPR000109 Proton-dependent oligopeptide transporter family [PF00854] (96-258)
  IPR036259 MFS transporter superfamily [G3DSA:1.20.1250.20] (1-260)
  IPR036259 MFS transporter superfamily [SSF103473] (20-235)

Secondary structure (DSSP, 8-state):
------------B-TTSPBPPTTTS-HHHHHHHHHHHHHHHHHHHHHHHHHHHHIIIIIS---HHHHHHHHHHHHHHHHHHHHHHHHHIIIII-HHHHHHHHHHHHHHHHHHHHHHHH-GGGSPPP--TTS-SS------THHHHHHHHHHHHHHHHHHHHHHHHHHHHHTTS-TTS-HHHHHHHHHHHHHHHHHHHHHIIIIIHHHHHHH-HHHHHHHHHHHHHHHHHHHHHTTTT--BPPP----HHHHHHHHHHHHH-/------------B-TTSPBPPTTTS-HHHHHHHHHHHHHHHHHHHHHHHHHHHHIIIIIS---HHHHHHHHHHHHHHHHHHHHHHHHHIIIII-HHHHHHHHHHHHHHHHHHHHHHHH-GGGSPPP--TTSTTS------THHHHHHHHHHHHHHHHHHHHHHHHHHHHHTTS-TTS-HHHHHHHHHHHHHHHHHHHHHIIIIIHHHHHHH-HHHHHHHHHHHHHHHHHHHHHTTTT--BPPP----TTHHHHHHHHHHH-

Nearest PDB structures (foldseek):
  4oh3-assembly1_A  TM=9.191E-01  e=3.425E-15  Arabidopsis thaliana
  4oh3-assembly1_B  TM=8.946E-01  e=2.643E-14  Arabidopsis thaliana
  5a2o-assembly1_B  TM=8.893E-01  e=1.371E-10  Arabidopsis thaliana
  8cni-assembly1_B  TM=8.812E-01  e=1.134E-10  Gallus gallus
  8wx1-assembly1_A  TM=8.495E-01  e=3.737E-08  Mus musculus